Protein AF-0000000086143883 (afdb_homodimer)

InterPro domains:
  IPR000086 NUDIX hydrolase domain [PS51462] (133-281)
  IPR015797 NUDIX hydrolase-like domain superfamily [SSF55811] (120-296)

Foldseek 3Di:
DVVLVLQALVVLLCLFFVPDPDDPQQQWAFEEEPPDPFGQFTAHPVLVVQFPADPQWDFDPPPSTYIYGHQPVVQPFRQVSQQVRQCVRVVVCLVVVSWVLCVSHFAAWAFQFPDDHPDTRTHTPSCCLNRGGEWEKAAEWEWAQDPVGIWIKKFFFDQPDQFQHRFIFHNWMDTAHPPHDNLNVVLVRQCQAFVDHSVQSVPFKDFDDKFWHWDWDDDRHPIDTGRIYTYMYTYIYGYDYPVDGTDGRHRGTDDIDGGDPVRLSVCSSVVRHDSLRSLSVVVVCVVVVNDDVVSHVCVPVSVDSRHDDDSHHGD/DVVLVLQFLVVLLCLFFVPDDDDPQQQWAFEEEPPDPFGQFTAHPVLVVQFPADPQWDFDPPPSTYIYGHQPVVQPFRQVSQQVRQCVRVVVCLVVVSWVLCVSHFAAWAFQFPDDHPDTRTHTPSCCLNRGGEWEKAAEWEWEQDPVGIWIKKFFFDQPDQFQHRFIFHNWMDTAHPPHDNLNVVLVRQCQAFVDHSVQSVPFKDFDDKFWHWDWDDDRHPIDTGRIYTYMYTYIYGYDYPPDGTDGRHRGTDDIDGGHPVRLSVCSSVVRHDSLRSLSVVVVCVVVPNDDVVSHVCVPVSVDSRHDDDSHHGD

Secondary structure (DSSP, 8-state):
-HHHHTT-SHHHHHHH--S-SSGGGGGSEEEE-TT--S-SEEE-HHHHHHS---TTEEEE-SSSPEEEE--TTTTSSHHHHHHHHHHHHHHHHHHTT--GGGTT----EEE-TT--BSB--EEEGGGHHHHTPPEEEEEEEEEEEETTEEEEEEEEE-TT-SSSTT-EE-SEEEE--TT--HHHHHHHHHHHHH---HHHHHHH-EEEEEEEEEEE--TT-SS-SS-EEEEEEEEEEEEPPTT------SSSEEEEEEEEHHHHHHHHHTT-B-HHHHHHHHHHHHHTTSS-TTT-TTHHHHHHHTBPPPSS---/-HHHHTT-SHHHHHTT--S-SSGGGGGSEEEE-TT-SS-SEEE-HHHHHHS---TTEEEE-SSSPEEEE--TTTTSSHHHHHHHHHHHHHHHHHHTT--GGGTT----EEE-TT--BSB--EEEGGGHHHHTPPEEEEEEEEEEEETTEEEEEEEEE-TT-SSSTT-EE-SEEEE--TT--HHHHHHHHHHHHH---HHHHHHH-EEEEEEEEEEE--TT-SS-SS-EEEEEEEEEEEEPPTT------SSSEEEEEEEEHHHHHHHHHTT-B-HHHHHHHHHHHHHTTSS-TTT-TTHHHHHHHTBPPPSS---

Radius of gyration: 25.64 Å; Cα contacts (8 Å, |Δi|>4): 1380; chains: 2; bounding box: 62×71×49 Å

Solvent-accessible surface area (backbone atoms only — not comparable to full-atom values): 32487 Å² total; per-residue (Å²): 115,69,69,69,58,73,64,42,64,56,64,40,43,40,66,32,41,57,49,72,95,58,81,57,62,73,71,24,26,34,30,25,52,68,97,42,95,59,40,53,20,34,21,41,59,68,50,62,72,66,51,59,74,55,90,48,47,49,78,40,86,58,89,81,28,32,38,33,45,44,46,83,43,74,72,75,39,42,17,60,29,45,34,50,46,51,47,62,29,50,52,56,34,36,76,65,57,71,48,61,60,35,72,64,47,88,55,64,52,25,44,48,52,46,68,84,50,85,57,76,39,50,43,42,50,53,49,29,44,63,46,11,30,51,44,44,31,27,35,32,42,37,29,33,82,49,98,88,44,60,27,36,39,34,22,25,30,16,71,81,46,78,64,48,46,57,21,30,38,44,41,29,62,49,68,37,43,53,96,47,51,55,65,58,40,49,39,52,29,28,33,45,40,20,58,40,56,53,69,59,43,72,73,54,47,36,46,41,47,59,40,19,31,32,23,49,37,46,90,62,36,83,42,70,67,61,28,32,40,33,36,38,29,39,33,28,39,28,77,42,59,92,87,61,72,71,36,61,60,45,81,60,31,70,45,71,40,82,34,41,59,68,55,50,52,50,40,45,74,70,62,43,35,34,36,64,34,35,38,52,50,52,52,51,34,20,55,71,42,71,50,35,74,89,77,23,74,54,40,57,60,45,50,18,52,42,13,36,71,68,92,42,56,70,85,116,72,70,70,58,73,64,41,63,54,63,40,42,40,65,32,40,55,48,70,90,66,80,59,63,72,72,23,27,33,28,25,52,69,97,43,94,59,41,54,20,37,21,41,59,68,50,63,72,67,51,60,75,54,91,45,47,48,76,40,86,56,87,78,29,31,37,32,45,45,48,81,43,73,72,77,39,40,18,60,30,46,33,50,46,51,49,64,30,49,51,56,34,36,76,66,56,70,49,61,58,34,71,66,46,88,56,65,52,25,44,49,51,47,67,85,51,87,55,77,39,49,42,43,50,55,48,29,42,62,46,10,29,49,45,45,31,25,36,30,42,37,29,34,82,49,97,88,44,59,26,37,39,34,22,24,30,16,72,81,46,79,64,48,45,56,20,31,37,43,39,29,61,47,69,34,40,54,96,48,50,53,66,57,42,50,39,54,30,28,35,46,40,20,59,40,59,55,69,58,43,72,72,53,47,36,46,40,49,58,41,19,32,32,23,50,37,48,91,61,37,85,42,70,67,61,30,33,39,33,36,38,29,39,34,29,40,29,77,42,59,91,86,60,73,73,38,61,59,44,80,62,31,69,43,71,41,82,34,42,60,68,56,48,52,51,38,44,74,70,61,43,35,34,36,63,34,37,38,52,50,52,53,49,34,20,54,69,42,70,50,35,74,89,76,24,73,52,40,56,60,45,46,19,51,43,13,36,71,66,93,42,56,69,84

Sequence (630 aa):
MAAAQDRSFLPVIHATDDFPYGPAADQYYGLYLPNDDRPHGYLLPEVVQKMPWTSKFQIQHDQPRRVAVLDSSDGANTAEAVNAAFEEVITPAIDQQLFHVFNGQHSEPFAIAGARYDGQVKIERFATPLFGITTRGAHMIAYTDTNIGMRLWISRRAKHLYICPNMLDSTVAGGVKSGVSPFQTIIEESDEEASLPADLIQRSAKCRGVVSHMSTTGNLFPGEKGLVCPDYVYVYDIELPADVVPKPHDDEVSAFYLMDIAEVREALLKGEFKPDAGAVVVEFLIRHGVITPENEPNFVEINMRLHRRLPFRTGMAAAQDRSFLPVIHATDDFPYGPAADQYYGLYLPNDDRPHGYLLPEVVQKMPWTSKFQIQHDQPRRVAVLDSSDGANTAEAVNAAFEEVITPAIDQQLFHVFNGQHSEPFAIAGARYDGQVKIERFATPLFGITTRGAHMIAYTDTNIGMRLWISRRAKHLYICPNMLDSTVAGGVKSGVSPFQTIIEESDEEASLPADLIQRSAKCRGVVSHMSTTGNLFPGEKGLVCPDYVYVYDIELPADVVPKPHDDEVSAFYLMDIAEVREALLKGEFKPDAGAVVVEFLIRHGVITPENEPNFVEINMRLHRRLPFRTG

Nearest PDB structures (foldseek):
  3dup-assembly1_B  TM=8.854E-01  e=8.181E-23  Rhodospirillum rubrum ATCC 11170
  2o5f-assembly2_B  TM=7.844E-01  e=6.969E-07  Deinococcus radiodurans R1 = ATCC 13939 = DSM 20539
  1q54-assembly1_A  TM=6.530E-01  e=1.828E-07  Escherichia coli
  1nfz-assembly1_B  TM=5.864E-01  e=1.433E-07  Escherichia coli
  5t3p-assembly1_A  TM=7.177E-01  e=9.050E-05  Homo sapiens

Organism: NCBI:txid717836

pLDDT: mean 94.5, std 8.21, range [26.52, 98.88]

Structure (mmCIF, N/CA/C/O backbone):
data_AF-0000000086143883-model_v1
#
loop_
_entity.id
_entity.type
_entity.pdbx_description
1 polymer 'Nudix hydrolase domain-containing protein'
#
loop_
_atom_site.group_PDB
_atom_site.id
_atom_site.type_symbol
_atom_site.label_atom_id
_atom_site.label_alt_id
_atom_site.label_comp_id
_atom_site.label_asym_id
_atom_site.label_entity_id
_atom_site.label_seq_id
_atom_site.pdbx_PDB_ins_code
_atom_site.Cartn_x
_atom_site.Cartn_y
_atom_site.Cartn_z
_atom_site.occupancy
_atom_site.B_iso_or_equiv
_atom_site.auth_seq_id
_atom_site.auth_comp_id
_atom_site.auth_asym_id
_atom_site.auth_atom_id
_atom_site.pdbx_PDB_model_num
ATOM 1 N N . MET A 1 1 ? 2.176 -18.531 20.906 1 26.52 1 MET A N 1
ATOM 2 C CA . MET A 1 1 ? 1.456 -17.641 19.984 1 26.52 1 MET A CA 1
ATOM 3 C C . MET A 1 1 ? 1.396 -16.219 20.531 1 26.52 1 MET A C 1
ATOM 5 O O . MET A 1 1 ? 1.312 -15.266 19.766 1 26.52 1 MET A O 1
ATOM 9 N N . ALA A 1 2 ? 1.324 -16.219 21.828 1 37.19 2 ALA A N 1
ATOM 10 C CA . ALA A 1 2 ? 1.246 -14.969 22.562 1 37.19 2 ALA A CA 1
ATOM 11 C C . ALA A 1 2 ? 2.562 -14.203 22.5 1 37.19 2 ALA A C 1
ATOM 13 O O . ALA A 1 2 ? 2.568 -12.969 22.438 1 37.19 2 ALA A O 1
ATOM 14 N N . ALA A 1 3 ? 3.65 -14.906 22.484 1 42.41 3 ALA A N 1
ATOM 15 C CA . ALA A 1 3 ? 4.992 -14.336 22.594 1 42.41 3 ALA A CA 1
ATOM 16 C C . ALA A 1 3 ? 5.398 -13.633 21.312 1 42.41 3 ALA A C 1
ATOM 18 O O . ALA A 1 3 ? 6.016 -12.57 21.344 1 42.41 3 ALA A O 1
ATOM 19 N N . ALA A 1 4 ? 5.176 -14.312 20.078 1 48.09 4 ALA A N 1
ATOM 20 C CA . ALA A 1 4 ? 5.512 -13.781 18.766 1 48.09 4 ALA A CA 1
ATOM 21 C C . ALA A 1 4 ? 4.676 -12.555 18.438 1 48.09 4 ALA A C 1
ATOM 23 O O . ALA A 1 4 ? 5.16 -11.617 17.797 1 48.09 4 ALA A O 1
ATOM 24 N N . GLN A 1 5 ? 3.449 -12.578 18.875 1 53.84 5 GLN A N 1
ATOM 25 C CA . GLN A 1 5 ? 2.492 -11.492 18.703 1 53.84 5 GLN A CA 1
ATOM 26 C C . GLN A 1 5 ? 2.938 -10.234 19.453 1 53.84 5 GLN A C 1
ATOM 28 O O . GLN A 1 5 ? 2.643 -9.117 19.031 1 53.84 5 GLN A O 1
ATOM 33 N N . ASP A 1 6 ? 3.727 -10.391 20.531 1 61.25 6 ASP A N 1
ATOM 34 C CA . ASP A 1 6 ? 4.133 -9.273 21.375 1 61.25 6 ASP A CA 1
ATOM 35 C C . ASP A 1 6 ? 5.188 -8.414 20.688 1 61.25 6 ASP A C 1
ATOM 37 O O . ASP A 1 6 ? 5.469 -7.293 21.125 1 61.25 6 ASP A O 1
ATOM 41 N N . ARG A 1 7 ? 5.508 -8.867 19.422 1 83.25 7 ARG A N 1
ATOM 42 C CA . ARG A 1 7 ? 6.605 -8.133 18.797 1 83.25 7 ARG A CA 1
ATOM 43 C C . ARG A 1 7 ? 6.195 -7.598 17.438 1 83.25 7 ARG A C 1
ATOM 45 O O . ARG A 1 7 ? 7.031 -7.082 16.688 1 83.25 7 ARG A O 1
ATOM 52 N N . SER A 1 8 ? 4.859 -7.551 17.234 1 95.44 8 SER A N 1
ATOM 53 C CA . SER A 1 8 ? 4.422 -7.09 15.914 1 95.44 8 SER A CA 1
ATOM 54 C C . SER A 1 8 ? 4.25 -5.574 15.891 1 95.44 8 SER A C 1
ATOM 56 O O . SER A 1 8 ? 3.889 -4.969 16.906 1 95.44 8 SER A O 1
ATOM 58 N N . PHE A 1 9 ? 4.496 -5.039 14.727 1 98 9 PHE A N 1
ATOM 59 C CA . PHE A 1 9 ? 4.355 -3.6 14.555 1 98 9 PHE A CA 1
ATOM 60 C C . PHE A 1 9 ? 2.934 -3.24 14.141 1 98 9 PHE A C 1
ATOM 62 O O . PHE A 1 9 ? 2.643 -2.08 13.844 1 98 9 PHE A O 1
ATOM 69 N N . LEU A 1 10 ? 2.023 -4.211 14.117 1 97 10 LEU A N 1
ATOM 70 C CA . LEU A 1 10 ? 0.641 -3.971 13.711 1 97 10 LEU A CA 1
ATOM 71 C C . LEU A 1 10 ? -0.006 -2.91 14.602 1 97 10 LEU A C 1
ATOM 73 O O . LEU A 1 10 ? -0.759 -2.064 14.109 1 97 10 LEU A O 1
ATOM 77 N N . PRO A 1 11 ? 0.322 -2.867 15.93 1 96.94 11 PRO A N 1
ATOM 78 C CA . PRO A 1 11 ? -0.254 -1.807 16.75 1 96.94 11 PRO A CA 1
ATOM 79 C C . PRO A 1 11 ? 0.229 -0.416 16.359 1 96.94 11 PRO A C 1
ATOM 81 O O . PRO A 1 11 ? -0.508 0.563 16.5 1 96.94 11 PRO A O 1
ATOM 84 N N . VAL A 1 12 ? 1.491 -0.327 15.875 1 97.81 12 VAL A N 1
ATOM 85 C CA . VAL A 1 12 ? 2.016 0.946 15.391 1 97.81 12 VAL A CA 1
ATOM 86 C C . VAL A 1 12 ? 1.176 1.438 14.219 1 97.81 12 VAL A C 1
ATOM 88 O O . VAL A 1 12 ? 0.833 2.621 14.141 1 97.81 12 VAL A O 1
ATOM 91 N N . ILE A 1 13 ? 0.768 0.524 13.32 1 98 13 ILE A N 1
ATOM 92 C CA . ILE A 1 13 ? -0.03 0.857 12.148 1 98 13 ILE A CA 1
ATOM 93 C C . ILE A 1 13 ? -1.456 1.202 12.578 1 98 13 ILE A C 1
ATOM 95 O O . ILE A 1 13 ? -2.053 2.148 12.055 1 98 13 ILE A O 1
ATOM 99 N N . HIS A 1 14 ? -1.96 0.528 13.547 1 96.25 14 HIS A N 1
ATOM 100 C CA . HIS A 1 14 ? -3.311 0.783 14.031 1 96.25 14 HIS A CA 1
ATOM 101 C C . HIS A 1 14 ? -3.438 2.195 14.594 1 96.25 14 HIS A C 1
ATOM 103 O O . HIS A 1 14 ? -4.484 2.83 14.461 1 96.25 14 HIS A O 1
ATOM 109 N N . ALA A 1 15 ? -2.375 2.672 15.156 1 95.38 15 ALA A N 1
ATOM 110 C CA . ALA A 1 15 ? -2.4 4 15.766 1 95.38 15 ALA A CA 1
ATOM 111 C C . ALA A 1 15 ? -2.635 5.082 14.711 1 95.38 15 ALA A C 1
ATOM 113 O O . ALA A 1 15 ? -3.164 6.152 15.016 1 95.38 15 ALA A O 1
ATOM 114 N N . THR A 1 16 ? -2.307 4.812 13.445 1 95.38 16 THR A N 1
ATOM 115 C CA . THR A 1 16 ? -2.443 5.812 12.391 1 95.38 16 THR A CA 1
ATOM 116 C C . THR A 1 16 ? -3.557 5.43 11.422 1 95.38 16 THR A C 1
ATOM 118 O O . THR A 1 16 ? -4.066 6.277 10.688 1 95.38 16 THR A O 1
ATOM 121 N N . ASP A 1 17 ? -3.928 4.207 11.383 1 96.94 17 ASP A N 1
ATOM 122 C CA . ASP A 1 17 ? -4.977 3.703 10.508 1 96.94 17 ASP A CA 1
ATOM 123 C C . ASP A 1 17 ? -6.082 3.02 11.312 1 96.94 17 ASP A C 1
ATOM 125 O O . ASP A 1 17 ? -6.301 1.814 11.172 1 96.94 17 ASP A O 1
ATOM 129 N N . ASP A 1 18 ? -6.832 3.863 11.984 1 95.19 18 ASP A N 1
ATOM 130 C CA . ASP A 1 18 ? -7.785 3.27 12.914 1 95.19 18 ASP A CA 1
ATOM 131 C C . ASP A 1 18 ? -9.219 3.508 12.453 1 95.19 18 ASP A C 1
ATOM 133 O O . ASP A 1 18 ? -10.172 3.037 13.094 1 95.19 18 ASP A O 1
ATOM 137 N N . PHE A 1 19 ? -9.453 4.289 11.391 1 95.69 19 PHE A N 1
ATOM 138 C CA . PHE A 1 19 ? -10.812 4.398 10.867 1 95.69 19 PHE A CA 1
ATOM 139 C C . PHE A 1 19 ? -11.305 3.059 10.336 1 95.69 19 PHE A C 1
ATOM 141 O O . PHE A 1 19 ? -10.602 2.398 9.562 1 95.69 19 PHE A O 1
ATOM 148 N N . PRO A 1 20 ? -12.398 2.627 10.664 1 91.25 20 PRO A N 1
ATOM 149 C CA . PRO A 1 20 ? -12.859 1.287 10.305 1 91.25 20 PRO A CA 1
ATOM 150 C C . PRO A 1 20 ? -12.977 1.093 8.789 1 91.25 20 PRO A C 1
ATOM 152 O O . PRO A 1 20 ? -13.336 2.027 8.07 1 91.25 20 PRO A O 1
ATOM 155 N N . TYR A 1 21 ? -12.578 -0.196 8.195 1 85.44 21 TYR A N 1
ATOM 156 C CA . TYR A 1 21 ? -12.734 -0.574 6.797 1 85.44 21 TYR A CA 1
ATOM 157 C C . TYR A 1 21 ? -14.156 -1.021 6.504 1 85.44 21 TYR A C 1
ATOM 159 O O . TYR A 1 21 ? -14.594 -1.029 5.348 1 85.44 21 TYR A O 1
ATOM 167 N N . GLY A 1 22 ? -15.297 -0.7 6.891 1 72.31 22 GLY A N 1
ATOM 168 C CA . GLY A 1 22 ? -16.688 -1.102 6.754 1 72.31 22 GLY A CA 1
ATOM 169 C C . GLY A 1 22 ? -17.641 0.074 6.691 1 72.31 22 GLY A C 1
ATOM 170 O O . GLY A 1 22 ? -17.25 1.177 6.297 1 72.31 22 GLY A O 1
ATOM 171 N N . PRO A 1 23 ? -18.812 -0.283 6.984 1 69.69 23 PRO A N 1
ATOM 172 C CA . PRO A 1 23 ? -19.875 0.708 6.816 1 69.69 23 PRO A CA 1
ATOM 173 C C . PRO A 1 23 ? -19.844 1.798 7.883 1 69.69 23 PRO A C 1
ATOM 175 O O . PRO A 1 23 ? -20.891 2.324 8.266 1 69.69 23 PRO A O 1
ATOM 178 N N . ALA A 1 24 ? -18.75 2.246 8.281 1 77 24 ALA A N 1
ATOM 179 C CA . ALA A 1 24 ? -18.656 3.309 9.281 1 77 24 ALA A CA 1
ATOM 180 C C . ALA A 1 24 ? -18.922 4.672 8.648 1 77 24 ALA A C 1
ATOM 182 O O . ALA A 1 24 ? -19.312 5.617 9.344 1 77 24 ALA A O 1
ATOM 183 N N . ALA A 1 25 ? -18.797 4.672 7.359 1 83.25 25 ALA A N 1
ATOM 184 C CA . ALA A 1 25 ? -18.953 5.938 6.652 1 83.25 25 ALA A CA 1
ATOM 185 C C . ALA A 1 25 ? -20.391 6.438 6.742 1 83.25 25 ALA A C 1
ATOM 187 O O . ALA A 1 25 ? -20.641 7.641 6.668 1 83.25 25 ALA A O 1
ATOM 188 N N . ASP A 1 26 ? -21.266 5.555 7.043 1 87.31 26 ASP A N 1
ATOM 189 C CA . ASP A 1 26 ? -22.688 5.91 7.086 1 87.31 26 ASP A CA 1
ATOM 190 C C . ASP A 1 26 ? -23 6.777 8.305 1 87.31 26 ASP A C 1
ATOM 192 O O . ASP A 1 26 ? -24.047 7.434 8.352 1 87.31 26 ASP A O 1
ATOM 196 N N . GLN A 1 27 ? -22.125 6.742 9.234 1 91.88 27 GLN A N 1
ATOM 197 C CA . GLN A 1 27 ? -22.328 7.523 10.445 1 91.88 27 GLN A CA 1
ATOM 198 C C . GLN A 1 27 ? -21.922 8.984 10.234 1 91.88 27 GLN A C 1
ATOM 200 O O . GLN A 1 27 ? -22.219 9.836 11.078 1 91.88 27 GLN A O 1
ATOM 205 N N . TYR A 1 28 ? -21.359 9.258 9.117 1 96.62 28 TYR A N 1
ATOM 206 C CA . TYR A 1 28 ? -20.859 10.594 8.836 1 96.62 28 TYR A CA 1
ATOM 207 C C . TYR A 1 28 ? -21.609 11.234 7.672 1 96.62 28 TYR A C 1
ATOM 209 O O . TYR A 1 28 ? -22.375 10.562 6.984 1 96.62 28 TYR A O 1
ATOM 217 N N . TYR A 1 29 ? -21.5 12.539 7.566 1 97.69 29 TYR A N 1
ATOM 218 C CA . TYR A 1 29 ? -21.938 13.242 6.363 1 97.69 29 TYR A CA 1
ATOM 219 C C . TYR A 1 29 ? -20.828 13.234 5.309 1 97.69 29 TYR A C 1
ATOM 221 O O . TYR A 1 29 ? -19.672 13.5 5.609 1 97.69 29 TYR A O 1
ATOM 229 N N . GLY A 1 30 ? -21.141 12.867 4.082 1 97.25 30 GLY A N 1
ATOM 230 C CA . GLY A 1 30 ? -20.203 13.047 2.99 1 97.25 30 GLY A CA 1
ATOM 231 C C . GLY A 1 30 ? -20.141 14.477 2.486 1 97.25 30 GLY A C 1
ATOM 232 O O . GLY A 1 30 ? -21.188 15.125 2.328 1 97.25 30 GLY A O 1
ATOM 233 N N . LEU A 1 31 ? -18.984 15.07 2.33 1 98 31 LEU A N 1
ATOM 234 C CA . LEU A 1 31 ? -18.797 16.391 1.738 1 98 31 LEU A CA 1
ATOM 235 C C . LEU A 1 31 ? -18.703 16.297 0.219 1 98 31 LEU A C 1
ATOM 237 O O . LEU A 1 31 ? -17.844 15.594 -0.319 1 98 31 LEU A O 1
ATOM 241 N N . TYR A 1 32 ? -19.531 17.047 -0.47 1 97.5 32 TYR A N 1
ATOM 242 C CA . TYR A 1 32 ? -19.562 17 -1.928 1 97.5 32 TYR A CA 1
ATOM 243 C C . TYR A 1 32 ? -19.312 18.375 -2.525 1 97.5 32 TYR A C 1
ATOM 245 O O . TYR A 1 32 ? -19.875 19.359 -2.068 1 97.5 32 TYR A O 1
ATOM 253 N N . LEU A 1 33 ? -18.406 18.406 -3.479 1 97.25 33 LEU A N 1
ATOM 254 C CA . LEU A 1 33 ? -18.172 19.609 -4.27 1 97.25 33 LEU A CA 1
ATOM 255 C C . LEU A 1 33 ? -19.062 19.625 -5.512 1 97.25 33 LEU A C 1
ATOM 257 O O . LEU A 1 33 ? -19.625 18.594 -5.887 1 97.25 33 LEU A O 1
ATOM 261 N N . PRO A 1 34 ? -19.141 20.781 -6.121 1 96.94 34 PRO A N 1
ATOM 262 C CA . PRO A 1 34 ? -20.047 20.891 -7.266 1 96.94 34 PRO A CA 1
ATOM 263 C C . PRO A 1 34 ? -19.688 19.922 -8.391 1 96.94 34 PRO A C 1
ATOM 265 O O . PRO A 1 34 ? -18.516 19.766 -8.734 1 96.94 34 PRO A O 1
ATOM 268 N N . ASN A 1 35 ? -20.734 19.203 -8.891 1 92.69 35 ASN A N 1
ATOM 269 C CA . ASN A 1 35 ? -20.641 18.344 -10.055 1 92.69 35 ASN A CA 1
ATOM 270 C C . ASN A 1 35 ? -19.703 17.156 -9.805 1 92.69 35 ASN A C 1
ATOM 272 O O . ASN A 1 35 ? -18.953 16.75 -10.695 1 92.69 35 ASN A O 1
ATOM 276 N N . ASP A 1 36 ? -19.609 16.781 -8.641 1 92.38 36 ASP A N 1
ATOM 277 C CA . ASP A 1 36 ? -18.844 15.586 -8.281 1 92.38 36 ASP A CA 1
ATOM 278 C C . ASP A 1 36 ? -19.688 14.633 -7.438 1 92.38 36 ASP A C 1
ATOM 280 O O . ASP A 1 36 ? -20.188 15.008 -6.375 1 92.38 36 ASP A O 1
ATOM 284 N N . ASP A 1 37 ? -19.812 13.438 -7.934 1 91 37 ASP A N 1
ATOM 285 C CA . ASP A 1 37 ? -20.672 12.469 -7.266 1 91 37 ASP A CA 1
ATOM 286 C C . ASP A 1 37 ? -19.906 11.688 -6.199 1 91 37 ASP A C 1
ATOM 288 O O . ASP A 1 37 ? -20.484 10.914 -5.445 1 91 37 ASP A O 1
ATOM 292 N N . ARG A 1 38 ? -18.609 11.875 -6.078 1 91.25 38 ARG A N 1
ATOM 293 C CA . ARG A 1 38 ? -17.812 11.25 -5.031 1 91.25 38 ARG A CA 1
ATOM 294 C C . ARG A 1 38 ? -17.531 12.234 -3.896 1 91.25 38 ARG A C 1
ATOM 296 O O . ARG A 1 38 ? -17.297 13.414 -4.137 1 91.25 38 ARG A O 1
ATOM 303 N N . PRO A 1 39 ? -17.578 11.734 -2.689 1 94.62 39 PRO A N 1
ATOM 304 C CA . PRO A 1 39 ? -17.297 12.633 -1.566 1 94.62 39 PRO A CA 1
ATOM 305 C C . PRO A 1 39 ? -15.836 13.055 -1.501 1 94.62 39 PRO A C 1
ATOM 307 O O . PRO A 1 39 ? -14.961 12.344 -1.995 1 94.62 39 PRO A O 1
ATOM 310 N N . HIS A 1 40 ? -15.602 14.203 -0.82 1 96.25 40 HIS A N 1
ATOM 311 C CA . HIS A 1 40 ? -14.258 14.734 -0.635 1 96.25 40 HIS A CA 1
ATOM 312 C C . HIS A 1 40 ? -13.867 14.766 0.84 1 96.25 40 HIS A C 1
ATOM 314 O O . HIS A 1 40 ? -12.766 15.18 1.19 1 96.25 40 HIS A O 1
ATOM 320 N N . GLY A 1 41 ? -14.781 14.289 1.703 1 96.62 41 GLY A N 1
ATOM 321 C CA . GLY A 1 41 ? -14.531 14.234 3.135 1 96.62 41 GLY A CA 1
ATOM 322 C C . GLY A 1 41 ? -15.711 13.688 3.922 1 96.62 41 GLY A C 1
ATOM 323 O O . GLY A 1 41 ? -16.797 13.5 3.375 1 96.62 41 GLY A O 1
ATOM 324 N N . TYR A 1 42 ? -15.508 13.398 5.184 1 97.25 42 TYR A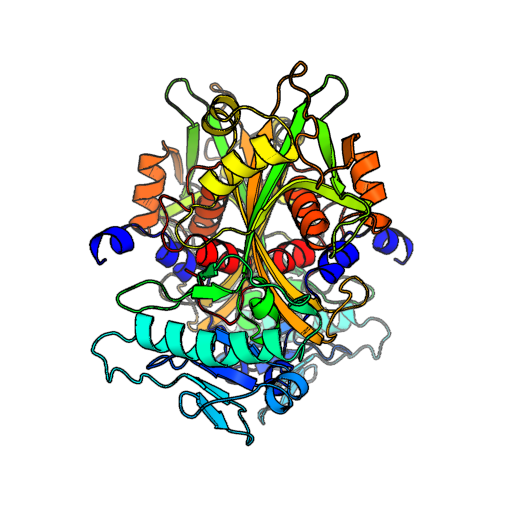 N 1
ATOM 325 C CA . TYR A 1 42 ? -16.531 12.922 6.105 1 97.25 42 TYR A CA 1
ATOM 326 C C . TYR A 1 42 ? -16.656 13.836 7.316 1 97.25 42 TYR A C 1
ATOM 328 O O . TYR A 1 42 ? -15.664 14.086 8.008 1 97.25 42 TYR A O 1
ATOM 336 N N . LEU A 1 43 ? -17.828 14.297 7.566 1 98.06 43 LEU A N 1
ATOM 337 C CA . LEU A 1 43 ? -18.047 15.203 8.695 1 98.06 43 LEU A CA 1
ATOM 338 C C . LEU A 1 43 ? -18.812 14.484 9.812 1 98.06 43 LEU A C 1
ATOM 340 O O . LEU A 1 43 ? -19.781 13.773 9.555 1 98.06 43 LEU A O 1
ATOM 344 N N . LEU A 1 44 ? -18.359 14.719 10.984 1 96.75 44 LEU A N 1
ATOM 345 C CA . LEU A 1 44 ? -19.078 14.281 12.164 1 96.75 44 LEU A CA 1
ATOM 346 C C . LEU A 1 44 ? -20.422 15.016 12.289 1 96.75 44 LEU A C 1
ATOM 348 O O . LEU A 1 44 ? -20.484 16.219 12.062 1 96.75 44 LEU A O 1
ATOM 352 N N . PRO A 1 45 ? -21.469 14.32 12.688 1 96.94 45 PRO A N 1
ATOM 353 C CA . PRO A 1 45 ? -22.766 14.977 12.867 1 96.94 45 PRO A CA 1
ATOM 354 C C . PRO A 1 45 ? -22.703 16.172 13.82 1 96.94 45 PRO A C 1
ATOM 356 O O . PRO A 1 45 ? -23.328 17.188 13.578 1 96.94 45 PRO A O 1
ATOM 359 N N . GLU A 1 46 ? -21.938 16.094 14.828 1 96.94 46 GLU A N 1
ATOM 360 C CA . GLU A 1 46 ? -21.797 17.188 15.781 1 96.94 46 GLU A CA 1
ATOM 361 C C . GLU A 1 46 ? -21.219 18.422 15.109 1 96.94 46 GLU A C 1
ATOM 363 O O . GLU A 1 46 ? -21.578 19.547 15.445 1 96.94 46 GLU A O 1
ATOM 368 N N . VAL A 1 47 ? -20.281 18.203 14.234 1 98 47 VAL A N 1
ATOM 369 C CA . VAL A 1 47 ? -19.672 19.312 13.5 1 98 47 VAL A CA 1
ATOM 370 C C . VAL A 1 47 ? -20.703 19.969 12.594 1 98 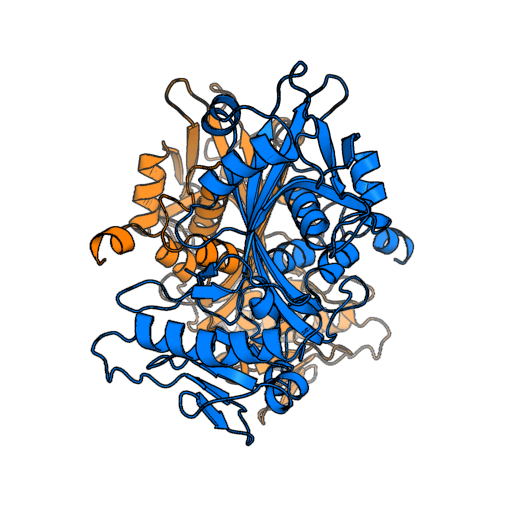47 VAL A C 1
ATOM 372 O O . VAL A 1 47 ? -20.812 21.188 12.531 1 98 47 VAL A O 1
ATOM 375 N N . VAL A 1 48 ? -21.5 19.125 11.906 1 98.38 48 VAL A N 1
ATOM 376 C CA . VAL A 1 48 ? -22.531 19.641 11 1 98.38 48 VAL A CA 1
ATOM 377 C C . VAL A 1 48 ? -23.547 20.453 11.789 1 98.38 48 VAL A C 1
ATOM 379 O O . VAL A 1 48 ? -24 21.5 11.32 1 98.38 48 VAL A O 1
ATOM 382 N N . GLN A 1 49 ? -23.828 20.031 13 1 97.38 49 GLN A N 1
ATOM 383 C CA . GLN A 1 49 ? -24.812 20.719 13.828 1 97.38 49 GLN A CA 1
ATOM 384 C C . GLN A 1 49 ? -24.297 22.078 14.281 1 97.38 49 GLN A C 1
ATOM 386 O O . GLN A 1 49 ? -25.062 23.047 14.367 1 97.38 49 GLN A O 1
ATOM 391 N N . LYS A 1 50 ? -23.062 22.188 14.5 1 97.56 50 LYS A N 1
ATOM 392 C CA . LYS A 1 50 ? -22.469 23.375 15.117 1 97.56 50 LYS A CA 1
ATOM 393 C C . LYS A 1 50 ? -22.031 24.375 14.055 1 97.56 50 LYS A C 1
ATOM 395 O O . LYS A 1 50 ? -21.938 25.578 14.328 1 97.56 50 LYS A O 1
ATOM 400 N N . MET A 1 51 ? -21.703 23.953 12.852 1 98.31 51 MET A N 1
ATOM 401 C CA . MET A 1 51 ? -21.141 24.781 11.797 1 98.31 51 MET A CA 1
ATOM 402 C C . MET A 1 51 ? -22.125 25.844 11.344 1 98.31 51 MET A C 1
ATOM 404 O O . MET A 1 51 ? -23.297 25.562 11.141 1 98.31 51 MET A O 1
ATOM 408 N N . PRO A 1 52 ? -21.688 27.125 11.305 1 98.19 52 PRO A N 1
ATOM 409 C CA . PRO A 1 52 ? -22.562 28.203 10.859 1 98.19 52 PRO A CA 1
ATOM 410 C C . PRO A 1 52 ? -22.766 28.219 9.344 1 98.19 52 PRO A C 1
ATOM 412 O O . PRO A 1 52 ? -22.328 29.156 8.672 1 98.19 52 PRO A O 1
ATOM 415 N N . TRP A 1 53 ? -23.5 27.328 8.891 1 98.5 53 TRP A N 1
ATOM 416 C CA . TRP A 1 53 ? -23.703 27.109 7.457 1 98.5 53 TRP A CA 1
ATOM 417 C C . TRP A 1 53 ? -24.375 28.328 6.824 1 98.5 53 TRP A C 1
ATOM 419 O O . TRP A 1 53 ? -25.156 29.031 7.473 1 98.5 53 TRP A O 1
ATOM 429 N N . THR A 1 54 ? -24.016 28.609 5.621 1 98.38 54 THR A N 1
ATOM 430 C CA . THR A 1 54 ? -24.672 29.641 4.812 1 98.38 54 THR A CA 1
ATOM 431 C C . THR A 1 54 ? -25.5 29 3.701 1 98.38 54 THR A C 1
ATOM 433 O O . THR A 1 54 ? -25.547 27.781 3.566 1 98.38 54 THR A O 1
ATOM 436 N N . SER A 1 55 ? -26.125 29.859 2.902 1 97.88 55 SER A N 1
ATOM 437 C CA . SER A 1 55 ? -26.969 29.391 1.806 1 97.88 55 SER A CA 1
ATOM 438 C C . SER A 1 55 ? -26.125 28.781 0.685 1 97.88 55 SER A C 1
ATOM 440 O O . SER A 1 55 ? -26.656 28.219 -0.271 1 97.88 55 SER A O 1
ATOM 442 N N . LYS A 1 56 ? -24.828 28.828 0.831 1 98.31 56 LYS A N 1
ATOM 443 C CA . LYS A 1 56 ? -23.938 28.281 -0.181 1 98.31 56 LYS A CA 1
ATOM 444 C C . LYS A 1 56 ? -23.734 26.781 0.025 1 98.31 56 LYS A C 1
ATOM 446 O O . LYS A 1 56 ? -23.031 26.125 -0.749 1 98.31 56 LYS A O 1
ATOM 451 N N . PHE A 1 57 ? -24.406 26.25 1.044 1 98.62 57 PHE A N 1
ATOM 452 C CA . PHE A 1 57 ? -24.359 24.828 1.335 1 98.62 57 PHE A CA 1
ATOM 453 C C . PHE A 1 57 ? -25.75 24.234 1.393 1 98.62 57 PHE A C 1
ATOM 455 O O . PHE A 1 57 ? -26.703 24.906 1.795 1 98.62 57 PHE A O 1
ATOM 462 N N . GLN A 1 58 ? -25.859 23.062 0.9 1 98.38 58 GLN A N 1
ATOM 463 C CA . GLN A 1 58 ? -27.062 22.25 1.069 1 98.38 58 GLN A CA 1
ATOM 464 C C . GLN A 1 58 ? -26.797 21.031 1.955 1 98.38 58 GLN A C 1
ATOM 466 O O . GLN A 1 58 ? -25.859 20.266 1.694 1 98.38 58 GLN A O 1
ATOM 471 N N . ILE A 1 59 ? -27.609 20.875 3.01 1 98.38 59 ILE A N 1
ATOM 472 C CA . ILE A 1 59 ? -27.406 19.797 3.963 1 98.38 59 ILE A CA 1
ATOM 473 C C . ILE A 1 59 ? -28.562 18.797 3.867 1 98.38 59 ILE A C 1
ATOM 475 O O . ILE A 1 59 ? -29.719 19.172 3.943 1 98.38 59 ILE A O 1
ATOM 479 N N . GLN A 1 60 ? -28.234 17.594 3.627 1 97.88 60 GLN A N 1
ATOM 480 C CA . GLN A 1 60 ? -29.188 16.484 3.648 1 97.88 60 GLN A CA 1
ATOM 481 C C . GLN A 1 60 ? -28.984 15.602 4.883 1 97.88 60 GLN A C 1
ATOM 483 O O . GLN A 1 60 ? -27.953 14.93 5.004 1 97.88 60 GLN A O 1
ATOM 488 N N . HIS A 1 61 ? -30.016 15.469 5.734 1 96.69 61 HIS A N 1
ATOM 489 C CA . HIS A 1 61 ? -29.875 14.758 7 1 96.69 61 HIS A CA 1
ATOM 490 C C . HIS A 1 61 ? -30.312 13.305 6.871 1 96.69 61 HIS A C 1
ATOM 492 O O . HIS A 1 61 ? -29.984 12.469 7.707 1 96.69 61 HIS A O 1
ATOM 498 N N . ASP A 1 62 ? -31.125 13.031 5.832 1 95.25 62 ASP A N 1
ATOM 499 C CA . ASP A 1 62 ? -31.547 11.656 5.594 1 95.25 62 ASP A CA 1
ATOM 500 C C . ASP A 1 62 ? -30.438 10.859 4.906 1 95.25 62 ASP A C 1
ATOM 502 O O . ASP A 1 62 ? -29.594 11.43 4.211 1 95.25 62 ASP A O 1
ATOM 506 N N . GLN A 1 63 ? -30.5 9.578 5.039 1 92.5 63 GLN A N 1
ATOM 507 C CA . GLN A 1 63 ? -29.469 8.727 4.48 1 92.5 63 GLN A CA 1
ATOM 508 C C . GLN A 1 63 ? -29.594 8.617 2.965 1 92.5 63 GLN A C 1
ATOM 510 O O . GLN A 1 63 ? -30.703 8.492 2.439 1 92.5 63 GLN A O 1
ATOM 515 N N . PRO A 1 64 ? -28.422 8.688 2.295 1 92.69 64 PRO A N 1
ATOM 516 C CA . PRO A 1 64 ? -27.078 9 2.791 1 92.69 64 PRO A CA 1
ATOM 517 C C . PRO A 1 64 ? -26.906 10.469 3.164 1 92.69 64 PRO A C 1
ATOM 519 O O . PRO A 1 64 ? -27.359 11.352 2.432 1 92.69 64 PRO A O 1
ATOM 522 N N . ARG A 1 65 ? -26.391 10.805 4.285 1 96.88 65 ARG A N 1
ATOM 523 C CA . ARG A 1 65 ? -26.188 12.164 4.773 1 96.88 65 ARG A CA 1
ATOM 524 C C . ARG A 1 65 ? -25.141 12.898 3.943 1 96.88 65 ARG A C 1
ATOM 526 O O . ARG A 1 65 ? -24.109 12.328 3.605 1 96.88 65 ARG A O 1
ATOM 533 N N . ARG A 1 66 ? -25.469 14.188 3.6 1 97.88 66 ARG A N 1
ATOM 534 C CA . ARG A 1 66 ? -24.609 14.914 2.68 1 97.88 66 ARG A CA 1
ATOM 535 C C . ARG A 1 66 ? -24.516 16.391 3.062 1 97.88 66 ARG A C 1
ATOM 537 O O . ARG A 1 66 ? -25.484 16.969 3.551 1 97.88 66 ARG A O 1
ATOM 544 N N . VAL A 1 67 ? -23.375 16.953 2.947 1 98.5 67 VAL A N 1
ATOM 545 C CA . VAL A 1 67 ? -23.125 18.391 2.867 1 98.5 67 VAL A CA 1
ATOM 546 C C . VAL A 1 67 ? -22.609 18.75 1.48 1 98.5 67 VAL A C 1
ATOM 548 O O . VAL A 1 67 ? -21.516 18.312 1.088 1 98.5 67 VAL A O 1
ATOM 551 N N . ALA A 1 68 ? -23.328 19.484 0.715 1 98.44 68 ALA A N 1
ATOM 552 C CA . ALA A 1 68 ? -22.938 19.844 -0.65 1 98.44 68 ALA A CA 1
ATOM 553 C C . ALA A 1 68 ? -22.656 21.328 -0.774 1 98.44 68 ALA A C 1
ATOM 555 O O . ALA A 1 68 ? -23.453 22.172 -0.333 1 98.44 68 ALA A O 1
ATOM 556 N N . VAL A 1 69 ? -21.5 21.641 -1.274 1 98.38 69 VAL A N 1
ATOM 557 C CA . VAL A 1 69 ? -21.172 23.031 -1.595 1 98.38 69 VAL A CA 1
ATOM 558 C C . VAL A 1 69 ? -21.859 23.422 -2.908 1 98.38 69 VAL A C 1
ATOM 560 O O . VAL A 1 69 ? -21.781 22.688 -3.893 1 98.38 69 VAL A O 1
ATOM 563 N N . LEU A 1 70 ? -22.469 24.5 -2.928 1 97.5 70 LEU A N 1
ATOM 564 C CA . LEU A 1 70 ? -23.156 24.969 -4.129 1 97.5 70 LEU A CA 1
ATOM 565 C C . LEU A 1 70 ? -22.25 25.891 -4.941 1 97.5 70 LEU A C 1
ATOM 567 O O . LEU A 1 70 ? -21.469 26.656 -4.375 1 97.5 70 LEU A O 1
ATOM 571 N N . ASP A 1 71 ? -22.359 25.797 -6.199 1 97.38 71 ASP A N 1
ATOM 572 C CA . ASP A 1 71 ? -21.609 26.672 -7.094 1 97.38 71 ASP A CA 1
ATOM 573 C C . ASP A 1 71 ? -22.359 27.969 -7.355 1 97.38 71 ASP A C 1
ATOM 575 O O . ASP A 1 71 ? -23.141 28.062 -8.312 1 97.38 71 ASP A O 1
ATOM 579 N N . SER A 1 72 ? -22.016 28.953 -6.656 1 95.62 72 SER A N 1
ATOM 580 C CA . SER A 1 72 ? -22.703 30.234 -6.762 1 95.62 72 SER A CA 1
ATOM 581 C C . SER A 1 72 ? -22.344 30.953 -8.062 1 95.62 72 SER A C 1
ATOM 583 O O . SER A 1 72 ? -23 31.938 -8.438 1 95.62 72 SER A O 1
ATOM 585 N N . SER A 1 73 ? -21.359 30.438 -8.742 1 95.62 73 SER A N 1
ATOM 586 C CA . SER A 1 73 ? -20.953 31.062 -9.992 1 95.62 73 SER A CA 1
ATOM 587 C C . SER A 1 73 ? -21.688 30.453 -11.18 1 95.62 73 SER A C 1
ATOM 589 O O . SER A 1 73 ? -21.531 30.906 -12.312 1 95.62 73 SER A O 1
ATOM 591 N N . ASP A 1 74 ? -22.375 29.438 -10.953 1 93.5 74 ASP A N 1
ATOM 592 C CA . ASP A 1 74 ? -23.109 28.719 -11.992 1 93.5 74 ASP A CA 1
ATOM 593 C C . ASP A 1 74 ? -22.172 28.312 -13.133 1 93.5 74 ASP A C 1
ATOM 595 O O . ASP A 1 74 ? -22.453 28.578 -14.305 1 93.5 74 ASP A O 1
ATOM 599 N N . GLY A 1 75 ? -21.016 27.875 -12.719 1 91.69 75 GLY A N 1
ATOM 600 C CA . GLY A 1 75 ? -20.109 27.312 -13.695 1 91.69 75 GLY A CA 1
ATOM 601 C C . GLY A 1 75 ? -19.047 28.312 -14.172 1 91.69 75 GLY A C 1
ATOM 602 O O . GLY A 1 75 ? -18.062 27.922 -14.789 1 91.69 75 GLY A O 1
ATOM 603 N N . ALA A 1 76 ? -19.172 29.594 -13.922 1 94 76 ALA A N 1
ATOM 604 C CA . ALA A 1 76 ? -18.25 30.609 -14.406 1 94 76 ALA A CA 1
ATOM 605 C C . ALA A 1 76 ? -16.891 30.5 -13.711 1 94 76 ALA A C 1
ATOM 607 O O . ALA A 1 76 ? -15.852 30.672 -14.336 1 94 76 ALA A O 1
ATOM 608 N N . ASN A 1 77 ? -16.891 30.281 -12.523 1 96.06 77 ASN A N 1
ATOM 609 C CA . ASN A 1 77 ? -15.68 30.156 -11.703 1 96.06 77 ASN A CA 1
ATOM 610 C C . ASN A 1 77 ? -15.938 29.297 -10.469 1 96.06 77 ASN A C 1
ATOM 612 O O . ASN A 1 77 ? -15.883 29.797 -9.344 1 96.06 77 ASN A O 1
ATOM 616 N N . THR A 1 78 ? -16.141 28.062 -10.664 1 96.88 78 THR A N 1
ATOM 617 C CA . THR A 1 78 ? -16.562 27.125 -9.625 1 96.88 78 THR A CA 1
ATOM 618 C C . THR A 1 78 ? -15.531 27.078 -8.5 1 96.88 78 THR A C 1
ATOM 620 O O . THR A 1 78 ? -15.898 27.078 -7.32 1 96.88 78 THR A O 1
ATOM 623 N N . ALA A 1 79 ? -14.234 27.078 -8.82 1 96.5 79 ALA A N 1
ATOM 624 C CA . ALA A 1 79 ? -13.188 27 -7.805 1 96.5 79 ALA A CA 1
ATOM 625 C C . ALA A 1 79 ? -13.281 28.172 -6.836 1 96.5 79 ALA A C 1
ATOM 627 O O . ALA A 1 79 ? -13.25 27.984 -5.617 1 96.5 79 ALA A O 1
ATOM 628 N N . GLU A 1 80 ? -13.438 29.328 -7.379 1 96.62 80 GLU A N 1
ATOM 629 C CA . GLU A 1 80 ? -13.523 30.516 -6.547 1 96.62 80 GLU A CA 1
ATOM 630 C C . GLU A 1 80 ? -14.797 30.516 -5.711 1 96.62 80 GLU A C 1
ATOM 632 O O . GLU A 1 80 ? -14.789 30.969 -4.562 1 96.62 80 GLU A O 1
ATOM 637 N N . ALA A 1 81 ? -15.859 30.094 -6.348 1 97.69 81 ALA A N 1
ATOM 638 C CA . ALA A 1 81 ? -17.125 30.016 -5.629 1 97.69 81 ALA A CA 1
ATOM 639 C C . ALA A 1 81 ? -17.031 29.078 -4.43 1 97.69 81 ALA A C 1
ATOM 641 O O . ALA A 1 81 ? -17.516 29.391 -3.344 1 97.69 81 ALA A O 1
ATOM 642 N N . VAL A 1 82 ? -16.391 27.969 -4.609 1 98 82 VAL A N 1
ATOM 643 C CA . VAL A 1 82 ? -16.219 26.969 -3.549 1 98 82 VAL A CA 1
ATOM 644 C C . VAL A 1 82 ? -15.32 27.547 -2.453 1 98 82 VAL A C 1
ATOM 646 O O . VAL A 1 82 ? -15.633 27.438 -1.265 1 98 82 VAL A O 1
ATOM 649 N N . ASN A 1 83 ? -14.203 28.172 -2.84 1 97.75 83 ASN A N 1
ATOM 650 C CA . ASN A 1 83 ? -13.297 28.781 -1.876 1 97.75 83 ASN A CA 1
ATOM 651 C C . ASN A 1 83 ? -14.016 29.828 -1.015 1 97.75 83 ASN A C 1
ATOM 653 O O . ASN A 1 83 ? -13.836 29.859 0.204 1 97.75 83 ASN A O 1
ATOM 657 N N . ALA A 1 84 ? -14.789 30.594 -1.67 1 97.62 84 ALA A N 1
ATOM 658 C CA . ALA A 1 84 ? -15.547 31.625 -0.962 1 97.62 84 ALA A CA 1
ATOM 659 C C . ALA A 1 84 ? -16.547 31.016 0.015 1 97.62 84 ALA A C 1
ATOM 661 O O . ALA A 1 84 ? -16.734 31.516 1.121 1 97.62 84 ALA A O 1
ATOM 662 N N . ALA A 1 85 ? -17.188 30 -0.415 1 98.38 85 ALA A N 1
ATOM 663 C CA . ALA A 1 85 ? -18.156 29.312 0.442 1 98.38 85 ALA A CA 1
ATOM 664 C C . ALA A 1 85 ? -17.5 28.797 1.72 1 98.38 85 ALA A C 1
ATOM 666 O O . ALA A 1 85 ? -18.016 29 2.818 1 98.38 85 ALA A O 1
ATOM 667 N N . PHE A 1 86 ? -16.344 28.156 1.603 1 98.25 86 PHE A N 1
ATOM 668 C CA . PHE A 1 86 ? -15.617 27.672 2.768 1 98.25 86 PHE A CA 1
ATOM 669 C C . PHE A 1 86 ? -15.211 28.812 3.68 1 98.25 86 PHE A C 1
ATOM 671 O O . PHE A 1 86 ? -15.359 28.734 4.902 1 98.25 86 PHE A O 1
ATOM 678 N N . GLU A 1 87 ? -14.734 29.859 3.1 1 97.75 87 GLU A N 1
ATOM 679 C CA . GLU A 1 87 ? -14.312 31.016 3.887 1 97.75 87 GLU A CA 1
ATOM 680 C C . GLU A 1 87 ? -15.469 31.578 4.695 1 97.75 87 GLU A C 1
ATOM 682 O O . GLU A 1 87 ? -15.297 31.984 5.848 1 97.75 87 GLU A O 1
ATOM 687 N N . GLU A 1 88 ? -16.594 31.609 4.125 1 98 88 GLU A N 1
ATOM 688 C CA . GLU A 1 88 ? -17.766 32.219 4.738 1 98 88 GLU A CA 1
ATOM 689 C C . GLU A 1 88 ? -18.219 31.422 5.965 1 98 88 GLU A C 1
ATOM 691 O O . GLU A 1 88 ? -18.859 31.969 6.859 1 98 88 GLU A O 1
ATOM 696 N N . VAL A 1 89 ? -17.922 30.188 6.016 1 98.12 89 VAL A N 1
ATOM 697 C CA . VAL A 1 89 ? -18.344 29.406 7.172 1 98.12 89 VAL A CA 1
ATOM 698 C C . VAL A 1 89 ? -17.188 29.297 8.164 1 98.12 89 VAL A C 1
ATOM 700 O O . VAL A 1 89 ? -17.406 29.266 9.383 1 98.12 89 VAL A O 1
ATOM 703 N N . ILE A 1 90 ? -15.914 29.281 7.695 1 98.06 90 ILE A N 1
ATOM 704 C CA . ILE A 1 90 ? -14.75 29.047 8.547 1 98.06 90 ILE A CA 1
ATOM 705 C C . ILE A 1 90 ? -14.445 30.312 9.352 1 98.06 90 ILE A C 1
ATOM 707 O O . ILE A 1 90 ? -14.164 30.234 10.555 1 98.06 90 ILE A O 1
ATOM 711 N N . THR A 1 91 ? -14.562 31.469 8.75 1 98 91 THR A N 1
ATOM 712 C CA . THR A 1 91 ? -14.211 32.719 9.422 1 98 91 THR A CA 1
ATOM 713 C C . THR A 1 91 ? -15.109 32.969 10.625 1 98 91 THR A C 1
ATOM 715 O O . THR A 1 91 ? -14.625 33.156 11.742 1 98 91 THR A O 1
ATOM 718 N N . PRO A 1 92 ? -16.453 32.906 10.453 1 97.75 92 PRO A N 1
ATOM 719 C CA . PRO A 1 92 ? -17.312 33.062 11.633 1 97.75 92 PRO A CA 1
ATOM 720 C C . PRO A 1 92 ? -17.062 31.984 12.68 1 97.75 92 PRO A C 1
ATOM 722 O O . PRO A 1 92 ? -17.172 32.25 13.883 1 97.75 92 PRO A O 1
ATOM 725 N N . ALA A 1 93 ? -16.812 30.781 12.242 1 97.75 93 ALA A N 1
ATOM 726 C CA . ALA A 1 93 ? -16.516 29.703 13.188 1 97.75 93 ALA A CA 1
ATOM 727 C C . ALA A 1 93 ? -15.289 30.031 14.031 1 97.75 93 ALA A C 1
ATOM 729 O O . ALA A 1 93 ? -15.25 29.719 15.227 1 97.75 93 ALA A O 1
ATOM 730 N N . ILE A 1 94 ? -14.219 30.625 13.43 1 97.44 94 ILE A N 1
ATOM 731 C CA . ILE A 1 94 ? -13.016 31.047 14.133 1 97.44 94 ILE A CA 1
ATOM 732 C C . ILE A 1 94 ? -13.352 32.188 15.078 1 97.44 94 ILE A C 1
ATOM 734 O O . ILE A 1 94 ? -13 32.156 16.266 1 97.44 94 ILE A O 1
ATOM 738 N N . ASP A 1 95 ? -14.07 33.188 14.586 1 96.94 95 ASP A N 1
ATOM 739 C CA . ASP A 1 95 ? -14.406 34.375 15.344 1 96.94 95 ASP A CA 1
ATOM 740 C C . ASP A 1 95 ? -15.234 34.031 16.578 1 96.94 95 ASP A C 1
ATOM 742 O O . ASP A 1 95 ? -15.062 34.656 17.641 1 96.94 95 ASP A O 1
ATOM 746 N N . GLN A 1 96 ? -16.062 33.094 16.406 1 96.62 96 GLN A N 1
ATOM 747 C CA . GLN A 1 96 ? -16.969 32.719 17.484 1 96.62 96 GLN A CA 1
ATOM 748 C C . GLN A 1 96 ? -16.375 31.609 18.344 1 96.62 96 GLN A C 1
ATOM 750 O O . GLN A 1 96 ? -17.016 31.094 19.25 1 96.62 96 GLN A O 1
ATOM 755 N N . GLN A 1 97 ? -15.164 31.156 17.969 1 95.56 97 GLN A N 1
ATOM 756 C CA . GLN A 1 97 ? -14.453 30.109 18.688 1 95.56 97 GLN A CA 1
ATOM 757 C C . GLN A 1 97 ? -15.312 28.859 18.828 1 95.56 97 GLN A C 1
ATOM 759 O O . GLN A 1 97 ? -15.43 28.297 19.922 1 95.56 97 GLN A O 1
ATOM 764 N N . LEU A 1 98 ? -15.93 28.438 17.719 1 96.44 98 LEU A N 1
ATOM 765 C CA . LEU A 1 98 ? -16.875 27.328 17.75 1 96.44 98 LEU A CA 1
ATOM 766 C C . LEU A 1 98 ? -16.141 26 17.875 1 96.44 98 LEU A C 1
ATOM 768 O O . LEU A 1 98 ? -16.719 25.016 18.344 1 96.44 98 LEU A O 1
ATOM 772 N N . PHE A 1 99 ? -14.93 25.953 17.359 1 96.75 99 PHE A N 1
ATOM 773 C CA . PHE A 1 99 ? -14.172 24.703 17.359 1 96.75 99 PHE A CA 1
ATOM 774 C C . PHE A 1 99 ? -12.773 24.906 17.922 1 96.75 99 PHE A C 1
ATOM 776 O O . PHE A 1 99 ? -12.102 25.891 17.578 1 96.75 99 PHE A O 1
ATOM 783 N N . HIS A 1 100 ? -12.305 23.984 18.703 1 94.56 100 HIS A N 1
ATOM 784 C CA . HIS A 1 100 ? -11.008 24.047 19.375 1 94.56 100 HIS A CA 1
ATOM 785 C C . HIS A 1 100 ? -9.867 24 18.359 1 94.56 100 HIS A C 1
ATOM 787 O O . HIS A 1 100 ? -8.836 24.641 18.562 1 94.56 100 HIS A O 1
ATOM 793 N N . VAL A 1 101 ? -10.062 23.312 17.219 1 92.5 101 VAL A N 1
ATOM 794 C CA . VAL A 1 101 ? -9.008 23.047 16.25 1 92.5 101 VAL A CA 1
ATOM 795 C C . VAL A 1 101 ? -8.5 24.359 15.641 1 92.5 101 VAL A C 1
ATOM 797 O O . VAL A 1 101 ? -7.359 24.438 15.188 1 92.5 101 VAL A O 1
ATOM 800 N N . PHE A 1 102 ? -9.266 25.391 15.602 1 92.19 102 PHE A N 1
ATOM 801 C CA . PHE A 1 102 ? -8.875 26.672 15.016 1 92.19 102 PHE A CA 1
ATOM 802 C C . PHE A 1 102 ? -7.934 27.422 15.953 1 92.19 102 PHE A C 1
ATOM 804 O O . PHE A 1 102 ? -7.176 28.281 15.508 1 92.19 102 PHE A O 1
ATOM 811 N N . ASN A 1 103 ? -7.984 27.062 17.203 1 86.69 103 ASN A N 1
ATOM 812 C CA . ASN A 1 103 ? -7.219 27.781 18.219 1 86.69 103 ASN A CA 1
ATOM 813 C C . ASN A 1 103 ? -7.336 29.297 18.031 1 86.69 103 ASN A C 1
ATOM 815 O O . ASN A 1 103 ? -6.352 30.031 18.188 1 86.69 103 ASN A O 1
ATOM 819 N N . GLY A 1 104 ? -8.414 29.719 17.484 1 85.94 104 GLY A N 1
ATOM 820 C CA . GLY A 1 104 ? -8.734 31.125 17.297 1 85.94 104 GLY A CA 1
ATOM 821 C C . GLY A 1 104 ? -7.934 31.781 16.203 1 85.94 104 GLY A C 1
ATOM 822 O O . GLY A 1 104 ? -7.832 33 16.141 1 85.94 104 GLY A O 1
ATOM 823 N N . GLN A 1 105 ? -7.312 31.031 15.375 1 91.94 105 GLN A N 1
ATOM 824 C CA . GLN A 1 105 ? -6.41 31.609 14.383 1 91.94 105 GLN A CA 1
ATOM 825 C C . GLN A 1 105 ? -6.668 31.016 13 1 91.94 105 GLN A C 1
ATOM 827 O O . GLN A 1 105 ? -7.098 29.875 12.875 1 91.94 105 GLN A O 1
ATOM 832 N N . HIS A 1 106 ? -6.488 31.891 12.047 1 93.75 106 HIS A N 1
ATOM 833 C CA . HIS A 1 106 ? -6.426 31.406 10.672 1 93.75 106 HIS A CA 1
ATOM 834 C C . HIS A 1 106 ? -5.16 30.594 10.422 1 93.75 106 HIS A C 1
ATOM 836 O O . HIS A 1 106 ? -4.238 30.609 11.234 1 93.75 106 HIS A O 1
ATOM 842 N N . SER A 1 107 ? -5.203 29.812 9.391 1 92.38 107 SER A N 1
ATOM 843 C CA . SER A 1 107 ? -4.066 28.984 9.016 1 92.38 107 SER A CA 1
ATOM 844 C C . SER A 1 107 ? -3.83 29 7.508 1 92.38 107 SER A C 1
ATOM 846 O O . SER A 1 107 ? -4.613 29.594 6.762 1 92.38 107 SER A O 1
ATOM 848 N N . GLU A 1 108 ? -2.646 28.5 7.098 1 91.25 108 GLU A N 1
ATOM 849 C CA . GLU A 1 108 ? -2.33 28.469 5.672 1 91.25 108 GLU A CA 1
ATOM 850 C C . GLU A 1 108 ? -3.303 27.578 4.914 1 91.25 108 GLU A C 1
ATOM 852 O O . GLU A 1 108 ? -3.82 26.594 5.469 1 91.25 108 GLU A O 1
ATOM 857 N N . PRO A 1 109 ? -3.539 27.844 3.645 1 93.5 109 PRO A N 1
ATOM 858 C CA . PRO A 1 109 ? -4.473 27.031 2.855 1 93.5 109 PRO A CA 1
ATOM 859 C C . PRO A 1 109 ? -3.865 25.719 2.391 1 93.5 109 PRO A C 1
ATOM 861 O O . PRO A 1 109 ? -2.676 25.656 2.068 1 93.5 109 PRO A O 1
ATOM 864 N N . PHE A 1 110 ? -4.629 24.672 2.414 1 93.25 110 PHE A N 1
ATOM 865 C CA . PHE A 1 110 ? -4.328 23.375 1.822 1 93.25 110 PHE A CA 1
ATOM 866 C C . PHE A 1 110 ? -5.223 23.109 0.619 1 93.25 110 PHE A C 1
ATOM 868 O O . PHE A 1 110 ? -6.418 23.422 0.644 1 93.25 110 PHE A O 1
ATOM 875 N N . ALA A 1 111 ? -4.613 22.531 -0.356 1 92.31 111 ALA A N 1
ATOM 876 C CA . ALA A 1 111 ? -5.406 22.172 -1.527 1 92.31 111 ALA A CA 1
ATOM 877 C C . ALA A 1 111 ? -6.309 20.969 -1.226 1 92.31 111 ALA A C 1
ATOM 879 O O . ALA A 1 111 ? -5.918 20.062 -0.496 1 92.31 111 ALA A O 1
ATOM 880 N N . ILE A 1 112 ? -7.559 20.953 -1.63 1 93.31 112 ILE A N 1
ATOM 881 C CA . ILE A 1 112 ? -8.383 19.75 -1.643 1 93.31 112 ILE A CA 1
ATOM 882 C C . ILE A 1 112 ? -8 18.875 -2.83 1 93.31 112 ILE A C 1
ATOM 884 O O . ILE A 1 112 ? -8.406 19.141 -3.965 1 93.31 112 ILE A O 1
ATOM 888 N N . ALA A 1 113 ? -7.402 17.75 -2.377 1 82.31 113 ALA A N 1
ATOM 889 C CA . ALA A 1 113 ? -6.863 16.828 -3.383 1 82.31 113 ALA A CA 1
ATOM 890 C C . ALA A 1 113 ? -7.984 16.203 -4.203 1 82.31 113 ALA A C 1
ATOM 892 O O . ALA A 1 113 ? -9.047 15.883 -3.668 1 82.31 113 ALA A O 1
ATOM 893 N N . GLY A 1 114 ? -8.094 16.344 -5.477 1 83.75 114 GLY A N 1
ATOM 894 C CA . GLY A 1 114 ? -9.055 15.68 -6.344 1 83.75 114 GLY A CA 1
ATOM 895 C C . GLY A 1 114 ? -10.078 16.625 -6.945 1 83.75 114 GLY A C 1
ATOM 896 O O . GLY A 1 114 ? -10.867 16.219 -7.797 1 83.75 114 GLY A O 1
ATOM 897 N N . ALA A 1 115 ? -10.109 17.812 -6.246 1 89.44 115 ALA A N 1
ATOM 898 C CA . ALA A 1 115 ? -11.008 18.781 -6.871 1 89.44 115 ALA A CA 1
ATOM 899 C C . ALA A 1 115 ? -10.586 19.062 -8.312 1 89.44 115 ALA A C 1
ATOM 901 O O . ALA A 1 115 ? -9.406 19.281 -8.586 1 89.44 115 ALA A O 1
ATOM 902 N N . ARG A 1 116 ? -11.516 18.938 -9.18 1 86.75 116 ARG A N 1
ATOM 903 C CA . ARG A 1 116 ? -11.211 19.062 -10.602 1 86.75 116 ARG A CA 1
ATOM 904 C C . ARG A 1 116 ? -11.961 20.25 -11.211 1 86.75 116 ARG A C 1
ATOM 906 O O . ARG A 1 116 ? -12.992 20.062 -11.859 1 86.75 116 ARG A O 1
ATOM 913 N N . TYR A 1 117 ? -11.562 21.422 -10.922 1 90.94 117 TYR A N 1
ATOM 914 C CA . TYR A 1 117 ? -12.102 22.656 -11.5 1 90.94 117 TYR A CA 1
ATOM 915 C C . TYR A 1 117 ? -11 23.5 -12.109 1 90.94 117 TYR A C 1
ATOM 917 O O . TYR A 1 117 ? -9.812 23.188 -11.969 1 90.94 117 TYR A O 1
ATOM 925 N N . ASP A 1 118 ? -11.477 24.438 -12.938 1 89.75 118 ASP A N 1
ATOM 926 C CA . ASP A 1 118 ? -10.508 25.406 -13.445 1 89.75 118 ASP A CA 1
ATOM 927 C C . ASP A 1 118 ? -10.008 26.328 -12.336 1 89.75 118 ASP A C 1
ATOM 929 O O . ASP A 1 118 ? -10.641 27.328 -12.016 1 89.75 118 ASP A O 1
ATOM 933 N N . GLY A 1 119 ? -8.953 25.938 -11.656 1 88.25 119 GLY A N 1
ATOM 934 C CA . GLY A 1 119 ? -8.398 26.625 -10.516 1 88.25 119 GLY A CA 1
ATOM 935 C C . GLY A 1 119 ? -8.219 25.734 -9.297 1 88.25 119 GLY A C 1
ATOM 936 O O . GLY A 1 119 ? -8.695 24.594 -9.281 1 88.25 119 GLY A O 1
ATOM 937 N N . GLN A 1 120 ? -7.59 26.297 -8.312 1 89.44 120 GLN A N 1
ATOM 938 C CA . GLN A 1 120 ? -7.309 25.531 -7.102 1 89.44 120 GLN A CA 1
ATOM 939 C C . GLN A 1 120 ? -8.438 25.688 -6.082 1 89.44 120 GLN A C 1
ATOM 941 O O . GLN A 1 120 ? -8.961 26.781 -5.891 1 89.44 120 GLN A O 1
ATOM 946 N N . VAL A 1 121 ? -8.914 24.656 -5.613 1 94.75 121 VAL A N 1
ATOM 947 C CA . VAL A 1 121 ? -9.812 24.641 -4.465 1 94.75 121 VAL A CA 1
ATOM 948 C C . VAL A 1 121 ? -9.016 24.391 -3.186 1 94.75 121 VAL A C 1
ATOM 950 O O . VAL A 1 121 ? -8.258 23.422 -3.098 1 94.75 121 VAL A O 1
ATOM 953 N N . LYS A 1 122 ? -9.125 25.297 -2.266 1 94.94 122 LYS A N 1
ATOM 954 C CA . LYS A 1 122 ? -8.32 25.25 -1.052 1 94.94 122 LYS A CA 1
ATOM 955 C C . LYS A 1 122 ? -9.18 25.438 0.192 1 94.94 122 LYS A C 1
ATOM 957 O O . LYS A 1 122 ? -10.312 25.906 0.101 1 94.94 122 LYS A O 1
ATOM 962 N N . ILE A 1 123 ? -8.734 25.047 1.256 1 95.44 123 ILE A N 1
ATOM 963 C CA . ILE A 1 123 ? -9.359 25.203 2.566 1 95.44 123 ILE A CA 1
ATOM 964 C C . ILE A 1 123 ? -8.281 25.438 3.625 1 95.44 123 ILE A C 1
ATOM 966 O O . ILE A 1 123 ? -7.137 25 3.463 1 95.44 123 ILE A O 1
ATOM 970 N N . GLU A 1 124 ? -8.617 26.141 4.66 1 94.88 124 GLU A N 1
ATOM 971 C CA . GLU A 1 124 ? -7.676 26.375 5.75 1 94.88 124 GLU A CA 1
ATOM 972 C C . GLU A 1 124 ? -7.223 25.062 6.375 1 94.88 124 GLU A C 1
ATOM 974 O O . GLU A 1 124 ? -8.039 24.188 6.645 1 94.88 124 GLU A O 1
ATOM 979 N N . ARG A 1 125 ? -5.949 24.922 6.66 1 93.06 125 ARG A N 1
ATOM 980 C CA . ARG A 1 125 ? -5.332 23.719 7.219 1 93.06 125 ARG A CA 1
ATOM 981 C C . ARG A 1 125 ? -6.055 23.281 8.484 1 93.06 125 ARG A C 1
ATOM 983 O O . ARG A 1 125 ? -6.41 22.109 8.625 1 93.06 125 ARG A O 1
ATOM 990 N N . PHE A 1 126 ? -6.336 24.219 9.375 1 94.19 126 PHE A N 1
ATOM 991 C CA . PHE A 1 126 ? -6.906 23.859 10.672 1 94.19 126 PHE A CA 1
ATOM 992 C C . PHE A 1 126 ? -8.336 23.359 10.516 1 94.19 126 PHE A C 1
ATOM 994 O O . PHE A 1 126 ? -8.875 22.703 11.414 1 94.19 126 PHE A O 1
ATOM 1001 N N . ALA A 1 127 ? -8.984 23.641 9.391 1 96.44 127 ALA A N 1
ATOM 1002 C CA . ALA A 1 127 ? -10.375 23.25 9.156 1 96.44 127 ALA A CA 1
ATOM 1003 C C . ALA A 1 127 ? -10.469 21.859 8.555 1 96.44 127 ALA A C 1
ATOM 1005 O O . ALA A 1 127 ? -11.547 21.25 8.531 1 96.44 127 ALA A O 1
ATOM 1006 N N . THR A 1 128 ? -9.391 21.297 8.047 1 96 128 THR A N 1
ATOM 1007 C CA . THR A 1 128 ? -9.406 20.062 7.258 1 96 128 THR A CA 1
ATOM 1008 C C . THR A 1 128 ? -10.031 18.922 8.055 1 96 128 THR A C 1
ATOM 1010 O O . THR A 1 128 ? -10.875 18.188 7.539 1 96 128 THR A O 1
ATOM 1013 N N . PRO A 1 129 ? -9.719 18.812 9.336 1 96.25 129 PRO A N 1
ATOM 1014 C CA . PRO A 1 129 ? -10.336 17.703 10.047 1 96.25 129 PRO A CA 1
ATOM 1015 C C . PRO A 1 129 ? -11.836 17.891 10.258 1 96.25 129 PRO A C 1
ATOM 1017 O O . PRO A 1 129 ? -12.578 16.922 10.367 1 96.25 129 PRO A O 1
ATOM 1020 N N . LEU A 1 130 ? -12.312 19.141 10.391 1 97.88 130 LEU A N 1
ATOM 1021 C CA . LEU A 1 130 ? -13.727 19.406 10.578 1 97.88 130 LEU A CA 1
ATOM 1022 C C . LEU A 1 130 ? -14.539 18.969 9.367 1 97.88 130 LEU A C 1
ATOM 1024 O O . LEU A 1 130 ? -15.688 18.547 9.508 1 97.88 130 LEU A O 1
ATOM 1028 N N . PHE A 1 131 ? -13.906 19.047 8.219 1 97.94 131 PHE A N 1
ATOM 1029 C CA . PHE A 1 131 ? -14.594 18.703 6.984 1 97.94 131 PHE A CA 1
ATOM 1030 C C . PHE A 1 131 ? -14.156 17.328 6.484 1 97.94 131 PHE A C 1
ATOM 1032 O O . PHE A 1 131 ? -14.633 16.859 5.441 1 97.94 131 PHE A O 1
ATOM 1039 N N . GLY A 1 132 ? -13.219 16.688 7.188 1 96.94 132 GLY A N 1
ATOM 1040 C CA . GLY A 1 132 ? -12.766 15.359 6.832 1 96.94 132 GLY A CA 1
ATOM 1041 C C . GLY A 1 132 ? -12.016 15.312 5.516 1 96.94 132 GLY A C 1
ATOM 1042 O O . GLY A 1 132 ? -12.086 14.32 4.785 1 96.94 132 GLY A O 1
ATOM 1043 N N . ILE A 1 133 ? -11.344 16.359 5.203 1 96.25 133 ILE A N 1
ATOM 1044 C CA . ILE A 1 133 ? -10.656 16.5 3.924 1 96.25 133 ILE A CA 1
ATOM 1045 C C . ILE A 1 133 ? -9.297 15.797 3.99 1 96.25 133 ILE A C 1
ATOM 1047 O O . ILE A 1 133 ? -8.594 15.875 5 1 96.25 133 ILE A O 1
ATOM 1051 N N . THR A 1 134 ? -8.922 15.109 2.873 1 96.5 134 THR A N 1
ATOM 1052 C CA . THR A 1 134 ? -7.629 14.445 2.773 1 96.5 134 THR A CA 1
ATOM 1053 C C . THR A 1 134 ? -6.496 15.469 2.842 1 96.5 134 THR A C 1
ATOM 1055 O O . THR A 1 134 ? -6.5 16.469 2.117 1 96.5 134 THR A O 1
ATOM 1058 N N . THR A 1 135 ? -5.617 15.242 3.734 1 95.75 135 THR A N 1
ATOM 1059 C CA . THR A 1 135 ? -4.43 16.078 3.805 1 95.75 135 THR A CA 1
ATOM 1060 C C . THR A 1 135 ? -3.232 15.391 3.16 1 95.75 135 THR A C 1
ATOM 1062 O O . THR A 1 135 ? -3.24 14.172 2.979 1 95.75 135 THR A O 1
ATOM 1065 N N . ARG A 1 136 ? -2.271 16.203 2.795 1 95.69 136 ARG A N 1
ATOM 1066 C CA . ARG A 1 136 ? -1.037 15.727 2.18 1 95.69 136 ARG A CA 1
ATOM 1067 C C . ARG A 1 136 ? 0.177 16.125 3.012 1 95.69 136 ARG A C 1
ATOM 1069 O O . ARG A 1 136 ? 0.292 17.281 3.441 1 95.69 136 ARG A O 1
ATOM 1076 N N . GLY A 1 137 ? 1.005 15.156 3.238 1 96.75 137 GLY A N 1
ATOM 1077 C CA . GLY A 1 137 ? 2.246 15.43 3.945 1 96.75 137 GLY A CA 1
ATOM 1078 C C . GLY A 1 137 ? 3.467 14.859 3.242 1 96.75 137 GLY A C 1
ATOM 1079 O O . GLY A 1 137 ? 3.342 14.18 2.225 1 96.75 137 GLY A O 1
ATOM 1080 N N . ALA A 1 138 ? 4.59 15.219 3.684 1 98.38 138 ALA A N 1
ATOM 1081 C CA . ALA A 1 138 ? 5.879 14.688 3.24 1 98.38 138 ALA A CA 1
ATOM 1082 C C . ALA A 1 138 ? 6.797 14.414 4.43 1 98.38 138 ALA A C 1
ATOM 1084 O O . ALA A 1 138 ? 6.918 15.242 5.332 1 98.38 138 ALA A O 1
ATOM 1085 N N . HIS A 1 139 ? 7.316 13.25 4.484 1 98.81 139 HIS A N 1
ATOM 1086 C CA . HIS A 1 139 ? 8.273 12.828 5.504 1 98.81 139 HIS A CA 1
ATOM 1087 C C . HIS A 1 139 ? 9.602 12.414 4.875 1 98.81 139 HIS A C 1
ATOM 1089 O O . HIS A 1 139 ? 9.617 11.805 3.805 1 98.81 139 HIS A O 1
ATOM 1095 N N . MET A 1 140 ? 10.672 12.703 5.547 1 98.88 140 MET A N 1
ATOM 1096 C CA . MET A 1 140 ? 11.977 12.18 5.137 1 98.88 140 MET A CA 1
ATOM 1097 C C . MET A 1 140 ? 12.703 11.531 6.309 1 98.88 140 MET A C 1
ATOM 1099 O O . MET A 1 140 ? 12.742 12.094 7.406 1 98.88 140 MET A O 1
ATOM 1103 N N . ILE A 1 141 ? 13.188 10.375 6.113 1 98.88 141 ILE A N 1
ATOM 1104 C CA . ILE A 1 141 ? 14.07 9.703 7.062 1 98.88 141 ILE A CA 1
ATOM 1105 C C . ILE A 1 141 ? 15.516 9.812 6.586 1 98.88 141 ILE A C 1
ATOM 1107 O O . ILE A 1 141 ? 15.852 9.32 5.504 1 98.88 141 ILE A O 1
ATOM 1111 N N . ALA A 1 142 ? 16.297 10.453 7.297 1 98.81 142 ALA A N 1
ATOM 1112 C CA . ALA A 1 142 ? 17.734 10.461 7.078 1 98.81 142 ALA A CA 1
ATOM 1113 C C . ALA A 1 142 ? 18.406 9.312 7.828 1 98.81 142 ALA A C 1
ATOM 1115 O O . ALA A 1 142 ? 18.062 9.023 8.977 1 98.81 142 ALA A O 1
ATOM 1116 N N . TYR A 1 143 ? 19.281 8.625 7.164 1 98.5 143 TYR A N 1
ATOM 1117 C CA . TYR A 1 143 ? 20.016 7.551 7.805 1 98.5 143 TYR A CA 1
ATOM 1118 C C . TYR A 1 143 ? 21.5 7.621 7.434 1 98.5 143 TYR A C 1
ATOM 1120 O O . TYR A 1 143 ? 21.875 8.297 6.477 1 98.5 143 TYR A O 1
ATOM 1128 N N . THR A 1 144 ? 22.312 7.102 8.234 1 96.19 144 THR A N 1
ATOM 1129 C CA . THR A 1 144 ? 23.75 6.98 8.031 1 96.19 144 THR A CA 1
ATOM 1130 C C . THR A 1 144 ? 24.203 5.527 8.188 1 96.19 144 THR A C 1
ATOM 1132 O O . THR A 1 144 ? 23.859 4.871 9.18 1 96.19 144 THR A O 1
ATOM 1135 N N . ASP A 1 145 ? 24.844 5.004 7.152 1 92.5 145 ASP A N 1
ATOM 1136 C CA . ASP A 1 145 ? 25.453 3.68 7.262 1 92.5 145 ASP A CA 1
ATOM 1137 C C . ASP A 1 145 ? 26.797 3.748 7.969 1 92.5 145 ASP A C 1
ATOM 1139 O O . ASP A 1 145 ? 27.688 4.484 7.547 1 92.5 145 ASP A O 1
ATOM 1143 N N . THR A 1 146 ? 26.891 3.037 9.055 1 89.62 146 THR A N 1
ATOM 1144 C CA . THR A 1 146 ? 28.125 2.992 9.82 1 89.62 146 THR A CA 1
ATOM 1145 C C . THR A 1 146 ? 28.75 1.604 9.742 1 89.62 146 THR A C 1
ATOM 1147 O O . THR A 1 146 ? 28.172 0.684 9.164 1 89.62 146 THR A O 1
ATOM 1150 N N . ASN A 1 147 ? 29.891 1.499 10.359 1 88.88 147 ASN A N 1
ATOM 1151 C CA . ASN A 1 147 ? 30.578 0.211 10.391 1 88.88 147 ASN A CA 1
ATOM 1152 C C . ASN A 1 147 ? 29.797 -0.816 11.211 1 88.88 147 ASN A C 1
ATOM 1154 O O . ASN A 1 147 ? 29.984 -2.021 11.039 1 88.88 147 ASN A O 1
ATOM 1158 N N . ILE A 1 148 ? 28.969 -0.294 12.039 1 89.94 148 ILE A N 1
ATOM 1159 C CA . ILE A 1 148 ? 28.266 -1.217 12.922 1 89.94 148 ILE A CA 1
ATOM 1160 C C . ILE A 1 148 ? 26.797 -1.304 12.516 1 89.94 148 ILE A C 1
ATOM 1162 O O . ILE A 1 148 ? 25.969 -1.843 13.258 1 89.94 148 ILE A O 1
ATOM 1166 N N . GLY A 1 149 ? 26.484 -0.731 11.344 1 93.62 149 GLY A N 1
ATOM 1167 C CA . GLY A 1 149 ? 25.141 -0.886 10.836 1 93.62 149 GLY A CA 1
ATOM 1168 C C . GLY A 1 149 ? 24.438 0.438 10.578 1 93.62 149 GLY A C 1
ATOM 1169 O O . GLY A 1 149 ? 24.953 1.495 10.961 1 93.62 149 GLY A O 1
ATOM 1170 N N . MET A 1 150 ? 23.297 0.38 10.008 1 96.56 150 MET A N 1
ATOM 1171 C CA . MET A 1 150 ? 22.484 1.55 9.656 1 96.56 150 MET A CA 1
ATOM 1172 C C . MET A 1 150 ? 21.906 2.207 10.906 1 96.56 150 MET A C 1
ATOM 1174 O O . MET A 1 150 ? 21.438 1.52 11.812 1 96.56 150 MET A O 1
ATOM 1178 N N . ARG A 1 151 ? 22 3.479 11 1 98.06 151 ARG A N 1
ATOM 1179 C CA . ARG A 1 151 ? 21.391 4.277 12.055 1 98.06 151 ARG A CA 1
ATOM 1180 C C . ARG A 1 151 ? 20.484 5.352 11.469 1 98.06 151 ARG A C 1
ATOM 1182 O O . ARG A 1 151 ? 20.734 5.855 10.375 1 98.06 151 ARG A O 1
ATOM 1189 N N . LEU A 1 152 ? 19.406 5.664 12.125 1 98.75 152 LEU A N 1
ATOM 1190 C CA . LEU A 1 152 ? 18.422 6.629 11.641 1 98.75 152 LEU A CA 1
ATOM 1191 C C . LEU A 1 152 ? 18.484 7.91 12.469 1 98.75 152 LEU A C 1
ATOM 1193 O O . LEU A 1 152 ? 18.625 7.859 13.688 1 98.75 152 LEU A O 1
ATOM 1197 N N . TRP A 1 153 ? 18.422 9.016 11.828 1 98.75 153 TRP A N 1
ATOM 1198 C CA . TRP A 1 153 ? 18.219 10.289 12.5 1 98.75 153 TRP A CA 1
ATOM 1199 C C . TRP A 1 153 ? 16.734 10.5 12.828 1 98.75 153 TRP A C 1
ATOM 1201 O O . TRP A 1 153 ? 15.922 10.695 11.93 1 98.75 153 TRP A O 1
ATOM 1211 N N . ILE A 1 154 ? 16.438 10.445 14.125 1 98.81 154 ILE A N 1
ATOM 1212 C CA . ILE A 1 154 ? 15.078 10.578 14.625 1 98.81 154 ILE A CA 1
ATOM 1213 C C . ILE A 1 154 ? 14.938 11.891 15.406 1 98.81 154 ILE A C 1
ATOM 1215 O O . ILE A 1 154 ? 15.789 12.211 16.234 1 98.81 154 ILE A O 1
ATOM 1219 N N . SER A 1 155 ? 13.93 12.625 15.109 1 98.69 155 SER A N 1
ATOM 1220 C CA . SER A 1 155 ? 13.719 13.891 15.805 1 98.69 155 SER A CA 1
ATOM 1221 C C . SER A 1 155 ? 12.734 13.734 16.953 1 98.69 155 SER A C 1
ATOM 1223 O O . SER A 1 155 ? 12 12.75 17.016 1 98.69 155 SER A O 1
ATOM 1225 N N . ARG A 1 156 ? 12.781 14.633 17.828 1 98.5 156 ARG A N 1
ATOM 1226 C CA . ARG A 1 156 ? 11.789 14.758 18.891 1 98.5 156 ARG A CA 1
ATOM 1227 C C . ARG A 1 156 ? 11.023 16.062 18.781 1 98.5 156 ARG A C 1
ATOM 1229 O O . ARG A 1 156 ? 11.625 17.141 18.672 1 98.5 156 ARG A O 1
ATOM 1236 N N . ARG A 1 157 ? 9.711 15.984 18.766 1 97.88 157 ARG A N 1
ATOM 1237 C CA . ARG A 1 157 ? 8.836 17.156 18.688 1 97.88 157 ARG A CA 1
ATOM 1238 C C . ARG A 1 157 ? 8.922 17.984 19.953 1 97.88 157 ARG A C 1
ATOM 1240 O O . ARG A 1 157 ? 9 17.453 21.062 1 97.88 157 ARG A O 1
ATOM 1247 N N . ALA A 1 158 ? 8.82 19.297 19.781 1 96.88 158 ALA A N 1
ATOM 1248 C CA . ALA A 1 158 ? 8.883 20.203 20.922 1 96.88 158 ALA A CA 1
ATOM 1249 C C . ALA A 1 158 ? 7.668 20.031 21.828 1 96.88 158 ALA A C 1
ATOM 1251 O O . ALA A 1 158 ? 6.598 19.625 21.375 1 96.88 158 ALA A O 1
ATOM 1252 N N . LYS A 1 159 ? 7.816 20.438 23.016 1 95.25 159 LYS A N 1
ATOM 1253 C CA . LYS A 1 159 ? 6.812 20.25 24.062 1 95.25 159 LYS A CA 1
ATOM 1254 C C . LYS A 1 159 ? 5.598 21.141 23.828 1 95.25 159 LYS A C 1
ATOM 1256 O O . LYS A 1 159 ? 4.484 20.812 24.234 1 95.25 159 LYS A O 1
ATOM 1261 N N . HIS A 1 160 ? 5.773 22.234 23.125 1 93.25 160 HIS A N 1
ATOM 1262 C CA . HIS A 1 160 ? 4.703 23.219 23.016 1 93.25 160 HIS A CA 1
ATOM 1263 C C . HIS A 1 160 ? 3.797 22.922 21.828 1 93.25 160 HIS A C 1
ATOM 1265 O O . HIS A 1 160 ? 2.762 23.562 21.641 1 93.25 160 HIS A O 1
ATOM 1271 N N . LEU A 1 161 ? 4.223 22.016 20.969 1 90.56 161 LEU A N 1
ATOM 1272 C CA . LEU A 1 161 ? 3.428 21.719 19.781 1 90.56 161 LEU A CA 1
ATOM 1273 C C . LEU A 1 161 ? 2.033 21.234 20.172 1 90.56 161 LEU A C 1
ATOM 1275 O O . LEU A 1 161 ? 1.869 20.516 21.156 1 90.56 161 LEU A O 1
ATOM 1279 N N . TYR A 1 162 ? 1.079 21.578 19.391 1 85.31 162 TYR A N 1
ATOM 1280 C CA . TYR A 1 162 ? -0.33 21.297 19.625 1 85.31 162 TYR A CA 1
ATOM 1281 C C . TYR A 1 162 ? -0.597 19.797 19.562 1 85.31 162 TYR A C 1
ATOM 1283 O O . TYR A 1 162 ? -1.229 19.234 20.469 1 85.31 162 TYR A O 1
ATOM 1291 N N . ILE A 1 163 ? -0.077 19.188 18.547 1 87.88 163 ILE A N 1
ATOM 1292 C CA . ILE A 1 163 ? -0.348 17.766 18.328 1 87.88 163 ILE A CA 1
ATOM 1293 C C . ILE A 1 163 ? 0.894 16.938 18.672 1 87.88 163 ILE A C 1
ATOM 1295 O O . ILE A 1 163 ? 1.989 17.234 18.188 1 87.88 163 ILE A O 1
ATOM 1299 N N . CYS A 1 164 ? 0.808 15.906 19.562 1 93.75 164 CYS A N 1
ATOM 1300 C CA . CYS A 1 164 ? 1.818 14.906 19.891 1 93.75 164 CYS A CA 1
ATOM 1301 C C . CYS A 1 164 ? 3.086 15.562 20.422 1 93.75 164 CYS A C 1
ATOM 1303 O O . CYS A 1 164 ? 4.184 15.289 19.938 1 93.75 164 CYS A O 1
ATOM 1305 N N . PRO A 1 165 ? 2.947 16.391 21.422 1 95.12 165 PRO A N 1
ATOM 1306 C CA . PRO A 1 165 ? 4.141 17.016 21.984 1 95.12 165 PRO A CA 1
ATOM 1307 C C . PRO A 1 165 ? 5.125 16 22.562 1 95.12 165 PRO A C 1
ATOM 1309 O O . PRO A 1 165 ? 4.707 15 23.141 1 95.12 165 PRO A O 1
ATOM 1312 N N . ASN A 1 166 ? 6.387 16.219 22.328 1 97.06 166 ASN A N 1
ATOM 1313 C CA . ASN A 1 166 ? 7.492 15.461 22.906 1 97.06 166 ASN A CA 1
ATOM 1314 C C . ASN A 1 166 ? 7.633 14.086 22.266 1 97.06 166 ASN A C 1
ATOM 1316 O O . ASN A 1 166 ? 8.555 13.336 22.594 1 97.06 166 ASN A O 1
ATOM 1320 N N . MET A 1 167 ? 6.801 13.734 21.359 1 98.12 167 MET A N 1
ATOM 1321 C CA . MET A 1 167 ? 6.898 12.43 20.719 1 98.12 167 MET A CA 1
ATOM 1322 C C . MET A 1 167 ? 8 12.414 19.672 1 98.12 167 MET A C 1
ATOM 1324 O O . MET A 1 167 ? 8.438 13.469 19.203 1 98.12 167 MET A O 1
ATOM 1328 N N . LEU A 1 168 ? 8.438 11.242 19.391 1 98.75 168 LEU A N 1
ATOM 1329 C CA . LEU A 1 168 ? 9.398 11.062 18.312 1 98.75 168 LEU A CA 1
ATOM 1330 C C . LEU A 1 168 ? 8.727 11.219 16.953 1 98.75 168 LEU A C 1
ATOM 1332 O O . LEU A 1 168 ? 7.527 10.969 16.812 1 98.75 168 LEU A O 1
ATOM 1336 N N . ASP A 1 169 ? 9.461 11.695 16 1 98.56 169 ASP A N 1
ATOM 1337 C CA . ASP A 1 169 ? 9.008 11.93 14.633 1 98.56 169 ASP A CA 1
ATOM 1338 C C . ASP A 1 169 ? 10.047 11.469 13.617 1 98.56 169 ASP A C 1
ATOM 1340 O O . ASP A 1 169 ? 11.133 11.031 13.992 1 98.56 169 ASP A O 1
ATOM 1344 N N . SER A 1 170 ? 9.711 11.438 12.305 1 98.56 170 SER A N 1
ATOM 1345 C CA . SER A 1 170 ? 10.727 11.258 11.273 1 98.56 170 SER A CA 1
ATOM 1346 C C . SER A 1 170 ? 11.766 12.375 11.32 1 98.56 170 SER A C 1
ATOM 1348 O O . SER A 1 170 ? 11.68 13.273 12.156 1 98.56 170 SER A O 1
ATOM 1350 N N . THR A 1 171 ? 12.805 12.32 10.508 1 98.75 171 THR A N 1
ATOM 1351 C CA . THR A 1 171 ? 13.867 13.328 10.555 1 98.75 171 THR A CA 1
ATOM 1352 C C . THR A 1 171 ? 13.305 14.719 10.273 1 98.75 171 THR A C 1
ATOM 1354 O O . THR A 1 171 ? 13.523 15.648 11.055 1 98.75 171 THR A O 1
ATOM 1357 N N . VAL A 1 172 ? 12.609 14.836 9.227 1 98.38 172 VAL A N 1
ATOM 1358 C CA . VAL A 1 172 ? 11.875 16.062 8.922 1 98.38 172 VAL A CA 1
ATOM 1359 C C . VAL A 1 172 ? 10.508 15.711 8.344 1 98.38 172 VAL A C 1
ATOM 1361 O O . VAL A 1 172 ? 10.328 14.641 7.75 1 98.38 172 VAL A O 1
ATOM 1364 N N . ALA A 1 173 ? 9.57 16.516 8.562 1 97.94 173 ALA A N 1
ATOM 1365 C CA . ALA A 1 173 ? 8.211 16.297 8.07 1 97.94 173 ALA A CA 1
ATOM 1366 C C . ALA A 1 173 ? 7.457 17.625 7.945 1 97.94 173 ALA A C 1
ATOM 1368 O O . ALA A 1 173 ? 7.793 18.609 8.625 1 97.94 173 ALA A O 1
ATOM 1369 N N . GLY A 1 174 ? 6.391 17.641 7.113 1 96.12 174 GLY A N 1
ATOM 1370 C CA . GLY A 1 174 ? 5.523 18.797 7.012 1 96.12 174 GLY A CA 1
ATOM 1371 C C . GLY A 1 174 ? 4.324 18.562 6.109 1 96.12 174 GLY A C 1
ATOM 1372 O O . GLY A 1 174 ? 4.332 17.656 5.273 1 96.12 174 GLY A O 1
ATOM 1373 N N . GLY A 1 175 ? 3.357 19.344 6.273 1 95.19 175 GLY A N 1
ATOM 1374 C CA . GLY A 1 175 ? 2.219 19.344 5.367 1 95.19 175 GLY A CA 1
ATOM 1375 C C . GLY A 1 175 ? 2.527 19.969 4.02 1 95.19 175 GLY A C 1
ATOM 1376 O O . GLY A 1 175 ? 3.254 20.953 3.938 1 95.19 175 GLY A O 1
ATOM 1377 N N . VAL A 1 176 ? 2.016 19.328 2.984 1 94.31 176 VAL A N 1
ATOM 1378 C CA . VAL A 1 176 ? 2.199 19.875 1.641 1 94.31 176 VAL A CA 1
ATOM 1379 C C . VAL A 1 176 ? 1.153 20.953 1.367 1 94.31 176 VAL A C 1
ATOM 1381 O O . VAL A 1 176 ? -0.034 20.656 1.222 1 94.31 176 VAL A O 1
ATOM 1384 N N . LYS A 1 177 ? 1.578 22.156 1.229 1 90.81 177 LYS A N 1
ATOM 1385 C CA . LYS A 1 177 ? 0.704 23.312 1.012 1 90.81 177 LYS A CA 1
ATOM 1386 C C . LYS A 1 177 ? 0.226 23.375 -0.437 1 90.81 177 LYS A C 1
ATOM 1388 O O . LYS A 1 177 ? 0.816 22.75 -1.317 1 90.81 177 LYS A O 1
ATOM 1393 N N . SER A 1 178 ? -0.821 24.125 -0.571 1 87.94 178 SER A N 1
ATOM 1394 C CA . SER A 1 178 ? -1.316 24.344 -1.926 1 87.94 178 SER A CA 1
ATOM 1395 C C . SER A 1 178 ? -0.259 25 -2.801 1 87.94 178 SER A C 1
ATOM 1397 O O . SER A 1 178 ? 0.387 25.969 -2.379 1 87.94 178 SER A O 1
ATOM 1399 N N . GLY A 1 179 ? -0.02 24.422 -3.982 1 86.62 179 GLY A N 1
ATOM 1400 C CA . GLY A 1 179 ? 0.882 25.031 -4.945 1 86.62 179 GLY A CA 1
ATOM 1401 C C . GLY A 1 179 ? 2.336 24.656 -4.719 1 86.62 179 GLY A C 1
ATOM 1402 O O . GLY A 1 179 ? 3.217 25.094 -5.461 1 86.62 179 GLY A O 1
ATOM 1403 N N . VAL A 1 180 ? 2.629 23.891 -3.725 1 91.56 180 VAL A N 1
ATOM 1404 C CA . VAL A 1 180 ? 3.992 23.469 -3.418 1 91.56 180 VAL A CA 1
ATOM 1405 C C . VAL A 1 180 ? 4.125 21.969 -3.631 1 91.56 180 VAL A C 1
ATOM 1407 O O . VAL A 1 180 ? 3.236 21.203 -3.254 1 91.56 180 VAL A O 1
ATOM 1410 N N . SER A 1 181 ? 5.203 21.547 -4.27 1 94.56 181 SER A N 1
ATOM 1411 C CA . SER A 1 181 ? 5.422 20.125 -4.473 1 94.56 181 SER A CA 1
ATOM 1412 C C . SER A 1 181 ? 5.883 19.453 -3.186 1 94.56 181 SER A C 1
ATOM 1414 O O . SER A 1 181 ? 6.441 20.094 -2.301 1 94.56 181 SER A O 1
ATOM 1416 N N . PRO A 1 182 ? 5.645 18.156 -3.09 1 96.88 182 PRO A N 1
ATOM 1417 C CA . PRO A 1 182 ? 6.148 17.453 -1.913 1 96.88 182 PRO A CA 1
ATOM 1418 C C . PRO A 1 182 ? 7.66 17.562 -1.756 1 96.88 182 PRO A C 1
ATOM 1420 O O . PRO A 1 182 ? 8.164 17.688 -0.635 1 96.88 182 PRO A O 1
ATOM 1423 N N . PHE A 1 183 ? 8.383 17.578 -2.854 1 98.25 183 PHE A N 1
ATOM 1424 C CA . PHE A 1 183 ? 9.836 17.672 -2.773 1 98.25 183 PHE A CA 1
ATOM 1425 C C . PHE A 1 183 ? 10.266 19.031 -2.262 1 98.25 183 PHE A C 1
ATOM 1427 O O . PHE A 1 183 ? 11.164 19.141 -1.423 1 98.25 183 PHE A O 1
ATOM 1434 N N . GLN A 1 184 ? 9.633 20.094 -2.746 1 97.88 184 GLN A N 1
ATOM 1435 C CA . GLN A 1 184 ? 9.922 21.438 -2.246 1 97.88 184 GLN A CA 1
ATOM 1436 C C . GLN A 1 184 ? 9.602 21.547 -0.757 1 97.88 184 GLN A C 1
ATOM 1438 O O . GLN A 1 184 ? 10.32 22.219 -0.012 1 97.88 184 GLN A O 1
ATOM 1443 N N . THR A 1 185 ? 8.531 20.891 -0.373 1 97.5 185 THR A N 1
ATOM 1444 C CA . THR A 1 185 ? 8.195 20.859 1.046 1 97.5 185 THR A CA 1
ATOM 1445 C C . THR A 1 185 ? 9.336 20.25 1.855 1 97.5 185 THR A C 1
ATOM 1447 O O . THR A 1 185 ? 9.727 20.781 2.889 1 97.5 185 THR A O 1
ATOM 1450 N N . ILE A 1 186 ? 9.922 19.141 1.369 1 98.56 186 ILE A N 1
ATOM 1451 C CA . ILE A 1 186 ? 11.023 18.469 2.059 1 98.56 186 ILE A CA 1
ATOM 1452 C C . ILE A 1 186 ? 12.234 19.406 2.121 1 98.56 186 ILE A C 1
ATOM 1454 O O . ILE A 1 186 ? 12.891 19.5 3.158 1 98.56 186 ILE A O 1
ATOM 1458 N N . ILE A 1 187 ? 12.5 20.094 1.051 1 98.56 187 ILE A N 1
ATOM 1459 C CA . ILE A 1 187 ? 13.625 21.031 1.011 1 98.56 187 ILE A CA 1
ATOM 1460 C C . ILE A 1 187 ? 13.438 22.109 2.072 1 98.56 187 ILE A C 1
ATOM 1462 O O . ILE A 1 187 ? 14.352 22.375 2.861 1 98.56 187 ILE A O 1
ATOM 1466 N N . GLU A 1 188 ? 12.258 22.703 2.166 1 97.75 188 GLU A N 1
ATOM 1467 C CA . GLU A 1 188 ? 11.969 23.766 3.115 1 97.75 188 GLU A CA 1
ATOM 1468 C C . GLU A 1 188 ? 12.016 23.266 4.551 1 97.75 188 GLU A C 1
ATOM 1470 O O . GLU A 1 188 ? 12.648 23.875 5.414 1 97.75 188 GLU A O 1
ATOM 1475 N N . GLU A 1 189 ? 11.367 22.109 4.793 1 98.06 189 GLU A N 1
ATOM 1476 C CA . GLU A 1 189 ? 11.312 21.562 6.141 1 98.06 189 GLU A CA 1
ATOM 1477 C C . GLU A 1 189 ? 12.703 21.141 6.617 1 98.06 189 GLU A C 1
ATOM 1479 O O . GLU A 1 189 ? 13.008 21.203 7.809 1 98.06 189 GLU A O 1
ATOM 1484 N N . SER A 1 190 ? 13.594 20.672 5.695 1 98.5 190 SER A N 1
ATOM 1485 C CA . SER A 1 190 ? 14.938 20.234 6.055 1 98.5 190 SER A CA 1
ATOM 1486 C C . SER A 1 190 ? 15.773 21.406 6.582 1 98.5 190 SER A C 1
ATOM 1488 O O . SER A 1 190 ? 16.578 21.234 7.5 1 98.5 190 SER A O 1
ATOM 1490 N N . ASP A 1 191 ? 15.586 22.547 6.016 1 98 191 ASP A N 1
ATOM 1491 C CA . ASP A 1 191 ? 16.25 23.734 6.52 1 98 191 ASP A CA 1
ATOM 1492 C C . ASP A 1 191 ? 15.641 24.188 7.852 1 98 191 ASP A C 1
ATOM 1494 O O . ASP A 1 191 ? 16.359 24.375 8.828 1 98 191 ASP A O 1
ATOM 1498 N N . GLU A 1 192 ? 14.312 24.266 7.961 1 97.5 192 GLU A N 1
ATOM 1499 C CA . GLU A 1 192 ? 13.594 24.812 9.109 1 97.5 192 GLU A CA 1
ATOM 1500 C C . GLU A 1 192 ? 13.742 23.922 10.336 1 97.5 192 GLU A C 1
ATOM 1502 O O . GLU A 1 192 ? 13.961 24.406 11.445 1 97.5 192 GLU A O 1
ATOM 1507 N N . GLU A 1 193 ? 13.641 22.562 10.102 1 97.88 193 GLU A N 1
ATOM 1508 C CA . GLU A 1 193 ? 13.578 21.656 11.234 1 97.88 193 GLU A CA 1
ATOM 1509 C C . GLU A 1 193 ? 14.945 21.062 11.547 1 97.88 193 GLU A C 1
ATOM 1511 O O . GLU A 1 193 ? 15.227 20.703 12.695 1 97.88 193 GLU A O 1
ATOM 1516 N N . ALA A 1 194 ? 15.898 20.984 10.555 1 98.44 194 ALA A N 1
ATOM 1517 C CA . ALA A 1 194 ? 17.078 20.156 10.773 1 98.44 194 ALA A CA 1
ATOM 1518 C C . ALA A 1 194 ? 18.344 20.859 10.305 1 98.44 194 ALA A C 1
ATOM 1520 O O . ALA A 1 194 ? 19.438 20.281 10.344 1 98.44 194 ALA A O 1
ATOM 1521 N N . SER A 1 195 ? 18.281 22.125 9.773 1 98.31 195 SER A N 1
ATOM 1522 C CA . SER A 1 195 ? 19.422 22.906 9.32 1 98.31 195 SER A CA 1
ATOM 1523 C C . SER A 1 195 ? 20.188 22.172 8.227 1 98.31 195 SER A C 1
ATOM 1525 O O . SER A 1 195 ? 21.422 22.234 8.172 1 98.31 195 SER A O 1
ATOM 1527 N N . LEU A 1 196 ? 19.547 21.375 7.391 1 98.25 196 LEU A N 1
ATOM 1528 C CA . LEU A 1 196 ? 20.172 20.703 6.25 1 98.25 196 LEU A CA 1
ATOM 1529 C C . LEU A 1 196 ? 20.078 21.562 4.996 1 98.25 196 LEU A C 1
ATOM 1531 O O . LEU A 1 196 ? 18.984 22.047 4.656 1 98.25 196 LEU A O 1
ATOM 1535 N N . PRO A 1 197 ? 21.125 21.797 4.301 1 97.44 197 PRO A N 1
ATOM 1536 C CA . PRO A 1 197 ? 21.125 22.703 3.152 1 97.44 197 PRO A CA 1
ATOM 1537 C C . PRO A 1 197 ? 20.328 22.156 1.966 1 97.44 197 PRO A C 1
ATOM 1539 O O . PRO A 1 197 ? 20.359 20.938 1.713 1 97.44 197 PRO A O 1
ATOM 1542 N N . ALA A 1 198 ? 19.766 23.031 1.225 1 98.06 198 ALA A N 1
ATOM 1543 C CA . ALA A 1 198 ? 18.906 22.703 0.095 1 98.06 198 ALA A CA 1
ATOM 1544 C C . ALA A 1 198 ? 19.656 21.875 -0.947 1 98.06 198 ALA A C 1
ATOM 1546 O O . ALA A 1 198 ? 19.109 20.953 -1.541 1 98.06 198 ALA A O 1
ATOM 1547 N N . ASP A 1 199 ? 20.906 22.219 -1.188 1 97.88 199 ASP A N 1
ATOM 1548 C CA . ASP A 1 199 ? 21.688 21.547 -2.217 1 97.88 199 ASP A CA 1
ATOM 1549 C C . ASP A 1 199 ? 21.891 20.062 -1.873 1 97.88 199 ASP A C 1
ATOM 1551 O O . ASP A 1 199 ? 21.859 19.203 -2.758 1 97.88 199 ASP A O 1
ATOM 1555 N N . LEU A 1 200 ? 22.109 19.781 -0.595 1 97.75 200 LEU A N 1
ATOM 1556 C CA . LEU A 1 200 ? 22.25 18.406 -0.141 1 97.75 200 LEU A CA 1
ATOM 1557 C C . LEU A 1 200 ? 20.984 17.594 -0.386 1 97.75 200 LEU A C 1
ATOM 1559 O O . LEU A 1 200 ? 21.031 16.484 -0.897 1 97.75 200 LEU A O 1
ATOM 1563 N N . ILE A 1 201 ? 19.828 18.156 -0.033 1 98.38 201 ILE A N 1
ATOM 1564 C CA . ILE A 1 201 ? 18.531 17.5 -0.187 1 98.38 201 ILE A CA 1
ATOM 1565 C C . ILE A 1 201 ? 18.25 17.25 -1.668 1 98.38 201 ILE A C 1
ATOM 1567 O O . ILE A 1 201 ? 17.891 16.141 -2.064 1 98.38 201 ILE A O 1
ATOM 1571 N N . GLN A 1 202 ? 18.484 18.266 -2.504 1 97.94 202 GLN A N 1
ATOM 1572 C CA . GLN A 1 202 ? 18.203 18.188 -3.934 1 97.94 202 GLN A CA 1
ATOM 1573 C C . GLN A 1 202 ? 19.031 17.078 -4.594 1 97.94 202 GLN A C 1
ATOM 1575 O O . GLN A 1 202 ? 18.547 16.391 -5.488 1 97.94 202 GLN A O 1
ATOM 1580 N N . ARG A 1 203 ? 20.172 16.875 -4.082 1 96.62 203 ARG A N 1
ATOM 1581 C CA . ARG A 1 203 ? 21.094 15.93 -4.707 1 96.62 203 ARG A CA 1
ATOM 1582 C C . ARG A 1 203 ? 20.828 14.508 -4.219 1 96.62 203 ARG A C 1
ATOM 1584 O O . ARG A 1 203 ? 21.031 13.547 -4.969 1 96.62 203 ARG A O 1
ATOM 1591 N N . SER A 1 204 ? 20.391 14.398 -2.973 1 97.25 204 SER A N 1
ATOM 1592 C CA . SER A 1 204 ? 20.562 13.078 -2.371 1 97.25 204 SER A CA 1
ATOM 1593 C C . SER A 1 204 ? 19.219 12.508 -1.907 1 97.25 204 SER A C 1
ATOM 1595 O O . SER A 1 204 ? 19.094 11.297 -1.717 1 97.25 204 SER A O 1
ATOM 1597 N N . ALA A 1 205 ? 18.234 13.336 -1.638 1 98.44 205 ALA A N 1
ATOM 1598 C CA . ALA A 1 205 ? 16.938 12.828 -1.168 1 98.44 205 ALA A CA 1
ATOM 1599 C C . ALA A 1 205 ? 16.141 12.219 -2.314 1 98.44 205 ALA A C 1
ATOM 1601 O O . ALA A 1 205 ? 16.141 12.742 -3.43 1 98.44 205 ALA A O 1
ATOM 1602 N N . LYS A 1 206 ? 15.484 11.117 -2.104 1 97.88 206 LYS A N 1
ATOM 1603 C CA . LYS A 1 206 ? 14.688 10.445 -3.123 1 97.88 206 LYS A CA 1
ATOM 1604 C C . LYS A 1 206 ? 13.305 10.07 -2.588 1 97.88 206 LYS A C 1
ATOM 1606 O O . LYS A 1 206 ? 13.18 9.609 -1.453 1 97.88 206 LYS A O 1
ATOM 1611 N N . CYS A 1 207 ? 12.289 10.359 -3.373 1 98.62 207 CYS A N 1
ATOM 1612 C CA . CYS A 1 207 ? 10.961 9.867 -3.043 1 98.62 207 CYS A CA 1
ATOM 1613 C C . CYS A 1 207 ? 10.875 8.359 -3.201 1 98.62 207 CYS A C 1
ATOM 1615 O O . CYS A 1 207 ? 11.32 7.809 -4.215 1 98.62 207 CYS A O 1
ATOM 1617 N N . ARG A 1 208 ? 10.336 7.73 -2.217 1 98.5 208 ARG A N 1
ATOM 1618 C CA . ARG A 1 208 ? 10.336 6.273 -2.213 1 98.5 208 ARG A CA 1
ATOM 1619 C C . ARG A 1 208 ? 8.914 5.719 -2.264 1 98.5 208 ARG A C 1
ATOM 1621 O O . ARG A 1 208 ? 8.719 4.504 -2.291 1 98.5 208 ARG A O 1
ATOM 1628 N N . GLY A 1 209 ? 7.93 6.551 -2.285 1 98.31 209 GLY A N 1
ATOM 1629 C CA . GLY A 1 209 ? 6.543 6.109 -2.312 1 98.31 209 GLY A CA 1
ATOM 1630 C C . GLY A 1 209 ? 5.625 6.969 -1.464 1 98.31 209 GLY A C 1
ATOM 1631 O O . GLY A 1 209 ? 5.898 8.148 -1.247 1 98.31 209 GLY A O 1
ATOM 1632 N N . VAL A 1 210 ? 4.527 6.371 -1.059 1 98.25 210 VAL A N 1
ATOM 1633 C CA . VAL A 1 210 ? 3.516 7.059 -0.264 1 98.25 210 VAL A CA 1
ATOM 1634 C C . VAL A 1 210 ? 2.986 6.121 0.82 1 98.25 210 VAL A C 1
ATOM 1636 O O . VAL A 1 210 ? 2.848 4.918 0.596 1 98.25 210 VAL A O 1
ATOM 1639 N N . VAL A 1 211 ? 2.836 6.617 1.973 1 98.62 211 VAL A N 1
ATOM 1640 C CA . VAL A 1 211 ? 2.049 5.988 3.029 1 98.62 211 VAL A CA 1
ATOM 1641 C C . VAL A 1 211 ? 0.687 6.672 3.135 1 98.62 211 VAL A C 1
ATOM 1643 O O . VAL A 1 211 ? 0.602 7.902 3.15 1 98.62 211 VAL A O 1
ATOM 1646 N N . SER A 1 212 ? -0.416 5.941 3.119 1 98.38 212 SER A N 1
ATOM 1647 C CA . SER A 1 212 ? -1.765 6.492 3.195 1 98.38 212 SER A CA 1
ATOM 1648 C C . SER A 1 212 ? -2.584 5.801 4.281 1 98.38 212 SER A C 1
ATOM 1650 O O . SER A 1 212 ? -2.484 4.586 4.461 1 98.38 212 SER A O 1
ATOM 1652 N N . HIS A 1 213 ? -3.307 6.57 4.988 1 97.75 213 HIS A N 1
ATOM 1653 C CA . HIS A 1 213 ? -4.066 6.059 6.125 1 97.75 213 HIS A CA 1
ATOM 1654 C C . HIS A 1 213 ? -5.254 6.957 6.445 1 97.75 213 HIS A C 1
ATOM 1656 O O . HIS A 1 213 ? -5.367 8.062 5.902 1 97.75 213 HIS A O 1
ATOM 1662 N N . MET A 1 214 ? -6.145 6.465 7.227 1 96.88 214 MET A N 1
ATOM 1663 C CA . MET A 1 214 ? -7.312 7.184 7.723 1 96.88 214 MET A CA 1
ATOM 1664 C C . MET A 1 214 ? -7.504 6.945 9.219 1 96.88 214 MET A C 1
ATOM 1666 O O . MET A 1 214 ? -7.516 5.797 9.672 1 96.88 214 MET A O 1
ATOM 1670 N N . SER A 1 215 ? -7.551 8.047 9.945 1 96.38 215 SER A N 1
ATOM 1671 C CA . SER A 1 215 ? -7.695 7.941 11.391 1 96.38 215 SER A CA 1
ATOM 1672 C C . SER A 1 215 ? -8.797 8.859 11.906 1 96.38 215 SER A C 1
ATOM 1674 O O . SER A 1 215 ? -9.359 9.648 11.148 1 96.38 215 SER A O 1
ATOM 1676 N N . THR A 1 216 ? -9.148 8.672 13.148 1 95.81 216 THR A N 1
ATOM 1677 C CA . THR A 1 216 ? -10.023 9.594 13.867 1 95.81 216 THR A CA 1
ATOM 1678 C C . THR A 1 216 ? -9.273 10.289 15 1 95.81 216 THR A C 1
ATOM 1680 O O . THR A 1 216 ? -8.398 9.68 15.633 1 95.81 216 THR A O 1
ATOM 1683 N N . THR A 1 217 ? -9.57 11.555 15.148 1 95.38 217 THR A N 1
ATOM 1684 C CA . THR A 1 217 ? -8.93 12.25 16.266 1 95.38 217 THR A CA 1
ATOM 1685 C C . THR A 1 217 ? -9.281 11.594 17.594 1 95.38 217 THR A C 1
ATOM 1687 O O . THR A 1 217 ? -10.453 11.305 17.859 1 95.38 217 THR A O 1
ATOM 1690 N N . GLY A 1 218 ? -8.25 11.281 18.328 1 92.94 218 GLY A N 1
ATOM 1691 C CA . GLY A 1 218 ? -8.391 10.672 19.641 1 92.94 218 GLY A CA 1
ATOM 1692 C C . GLY A 1 218 ? -7.641 11.414 20.734 1 92.94 218 GLY A C 1
ATOM 1693 O O . GLY A 1 218 ? -7.656 12.648 20.766 1 92.94 218 GLY A O 1
ATOM 1694 N N . ASN A 1 219 ? -6.996 10.719 21.641 1 88.31 219 ASN A N 1
ATOM 1695 C CA . ASN A 1 219 ? -6.398 11.266 22.844 1 88.31 219 ASN A CA 1
ATOM 1696 C C . ASN A 1 219 ? -5.199 12.156 22.516 1 88.31 219 ASN A C 1
ATOM 1698 O O . ASN A 1 219 ? -4.887 13.086 23.266 1 88.31 219 ASN A O 1
ATOM 1702 N N . LEU A 1 220 ? -4.578 11.945 21.438 1 86.5 220 LEU A N 1
ATOM 1703 C CA . LEU A 1 220 ? -3.369 12.688 21.094 1 86.5 220 LEU A CA 1
ATOM 1704 C C . LEU A 1 220 ? -3.719 14.008 20.406 1 86.5 220 LEU A C 1
ATOM 1706 O O . LEU A 1 220 ? -2.832 14.82 20.141 1 86.5 220 LEU A O 1
ATOM 1710 N N . PHE A 1 221 ? -5.023 14.195 20.172 1 87.56 221 PHE A N 1
ATOM 1711 C CA . PHE A 1 221 ? -5.535 15.422 19.578 1 87.56 221 PHE A CA 1
ATOM 1712 C C . PHE A 1 221 ? -6.312 16.234 20.609 1 87.56 221 PHE A C 1
ATOM 1714 O O . PHE A 1 221 ? -7.316 15.766 21.156 1 87.56 221 PHE A O 1
ATOM 1721 N N . PRO A 1 222 ? -5.906 17.453 20.984 1 88 222 PRO A N 1
ATOM 1722 C CA . PRO A 1 222 ? -6.543 18.234 22.047 1 88 222 PRO A CA 1
ATOM 1723 C C . PRO A 1 222 ? -7.957 18.688 21.688 1 88 222 PRO A C 1
ATOM 1725 O O . PRO A 1 222 ? -8.797 18.875 22.562 1 88 222 PRO A O 1
ATOM 1728 N N . GLY A 1 223 ? -8.297 18.75 20.5 1 89.69 223 GLY A N 1
ATOM 1729 C CA . GLY A 1 223 ? -9.562 19.312 20.062 1 89.69 223 GLY A CA 1
ATOM 1730 C C . GLY A 1 223 ? -10.664 18.281 19.938 1 89.69 223 GLY A C 1
ATOM 1731 O O . GLY A 1 223 ? -10.789 17.391 20.781 1 89.69 223 GLY A O 1
ATOM 1732 N N . GLU A 1 224 ? -11.555 18.531 19.062 1 94.06 224 GLU A N 1
ATOM 1733 C CA . GLU A 1 224 ? -12.703 17.672 18.828 1 94.06 224 GLU A CA 1
ATOM 1734 C C . GLU A 1 224 ? -12.266 16.219 18.625 1 94.06 224 GLU A C 1
ATOM 1736 O O . GLU A 1 224 ? -11.266 15.961 17.953 1 94.06 224 GLU A O 1
ATOM 1741 N N . LYS A 1 225 ? -13.008 15.297 19.188 1 95.19 225 LYS A N 1
ATOM 1742 C CA . LYS A 1 225 ? -12.742 13.867 19.031 1 95.19 225 LYS A CA 1
ATOM 1743 C C . LYS A 1 225 ? -13.648 13.266 17.953 1 95.19 225 LYS A C 1
ATOM 1745 O O . LYS A 1 225 ? -14.742 13.773 17.703 1 95.19 225 LYS A O 1
ATOM 1750 N N . GLY A 1 226 ? -13.102 12.258 17.25 1 95.25 226 GLY A N 1
ATOM 1751 C CA . GLY A 1 226 ? -13.914 11.523 16.297 1 95.25 226 GLY A CA 1
ATOM 1752 C C . GLY A 1 226 ? -13.875 12.109 14.898 1 95.25 226 GLY A C 1
ATOM 1753 O O . GLY A 1 226 ? -14.492 11.57 13.977 1 95.25 226 GLY A O 1
ATOM 1754 N N . LEU A 1 227 ? -13.117 13.227 14.766 1 96.75 227 LEU A N 1
ATOM 1755 C CA . LEU A 1 227 ? -12.969 13.781 13.422 1 96.75 227 LEU A CA 1
ATOM 1756 C C . LEU A 1 227 ? -12.211 12.812 12.516 1 96.75 227 LEU A C 1
ATOM 1758 O O . LEU A 1 227 ? -11.227 12.211 12.93 1 96.75 227 LEU A O 1
ATOM 1762 N N . VAL A 1 228 ? -12.711 12.648 11.305 1 96.62 228 VAL A N 1
ATOM 1763 C CA . VAL A 1 228 ? -12.078 11.742 10.352 1 96.62 228 VAL A CA 1
ATOM 1764 C C . VAL A 1 228 ? -10.906 12.445 9.664 1 96.62 228 VAL A C 1
ATOM 1766 O O . VAL A 1 228 ? -11.07 13.547 9.125 1 96.62 228 VAL A O 1
ATOM 1769 N N . CYS A 1 229 ? -9.75 11.805 9.695 1 96.62 229 CYS A N 1
ATOM 1770 C CA . CYS A 1 229 ? -8.539 12.398 9.156 1 96.62 229 CYS A CA 1
ATOM 1771 C C . CYS A 1 229 ? -7.898 11.477 8.117 1 96.62 229 CYS A C 1
ATOM 1773 O O . CYS A 1 229 ? -6.996 10.711 8.438 1 96.62 229 CYS A O 1
ATOM 1775 N N . PRO A 1 230 ? -8.352 11.523 6.871 1 96.81 230 PRO A N 1
ATOM 1776 C CA . PRO A 1 230 ? -7.609 10.859 5.797 1 96.81 230 PRO A CA 1
ATOM 1777 C C . PRO A 1 230 ? -6.32 11.594 5.434 1 96.81 230 PRO A C 1
ATOM 1779 O O . PRO A 1 230 ? -6.297 12.828 5.398 1 96.81 230 PRO A O 1
ATOM 1782 N N . ASP A 1 231 ? -5.266 10.82 5.199 1 97 231 ASP A N 1
ATOM 1783 C CA . ASP A 1 231 ? -3.967 11.43 4.938 1 97 231 ASP A CA 1
ATOM 1784 C C . ASP A 1 231 ? -3.104 10.523 4.059 1 97 231 ASP A C 1
ATOM 1786 O O . ASP A 1 231 ? -3.188 9.297 4.148 1 97 231 ASP A O 1
ATOM 1790 N N . TYR A 1 232 ? -2.396 11.102 3.158 1 97.44 232 TYR A N 1
ATOM 1791 C CA . TYR A 1 232 ? -1.282 10.383 2.549 1 97.44 232 TYR A CA 1
ATOM 1792 C C . TYR A 1 232 ? -0.004 11.211 2.605 1 97.44 232 TYR A C 1
ATOM 1794 O O . TYR A 1 232 ? -0.046 12.438 2.488 1 97.44 232 TYR A O 1
ATOM 1802 N N . VAL A 1 233 ? 1.058 10.555 2.861 1 98.12 233 VAL A N 1
ATOM 1803 C CA . VAL A 1 233 ? 2.363 11.156 3.121 1 98.12 233 VAL A CA 1
ATOM 1804 C C . VAL A 1 233 ? 3.379 10.641 2.105 1 98.12 233 VAL A C 1
ATOM 1806 O O . VAL A 1 233 ? 3.621 9.43 2.02 1 98.12 233 VAL A O 1
ATOM 1809 N N . TYR A 1 234 ? 3.951 11.578 1.326 1 98.5 234 TYR A N 1
ATOM 1810 C CA . TYR A 1 234 ? 5.09 11.203 0.498 1 98.5 234 TYR A CA 1
ATOM 1811 C C . TYR A 1 234 ? 6.309 10.883 1.358 1 98.5 234 TYR A C 1
ATOM 1813 O O . TYR A 1 234 ? 6.652 11.641 2.264 1 98.5 234 TYR A O 1
ATOM 1821 N N . VAL A 1 235 ? 6.965 9.766 1.076 1 98.75 235 VAL A N 1
ATOM 1822 C CA . VAL A 1 235 ? 8.07 9.352 1.926 1 98.75 235 VAL A CA 1
ATOM 1823 C C . VAL A 1 235 ? 9.391 9.492 1.164 1 98.75 235 VAL A C 1
ATOM 1825 O O . VAL A 1 235 ? 9.484 9.086 0.003 1 98.75 235 VAL A O 1
ATOM 1828 N N . TYR A 1 236 ? 10.336 10.109 1.762 1 98.81 236 TYR A N 1
ATOM 1829 C CA . TYR A 1 236 ? 11.672 10.32 1.211 1 98.81 236 TYR A CA 1
ATOM 1830 C C . TYR A 1 236 ? 12.734 9.688 2.1 1 98.81 236 TYR A C 1
ATOM 1832 O O . TYR A 1 236 ? 12.555 9.586 3.316 1 98.81 236 TYR A O 1
ATOM 1840 N N . ASP A 1 237 ? 13.789 9.258 1.444 1 98.12 237 ASP A N 1
ATOM 1841 C CA . ASP A 1 237 ? 15.016 8.828 2.123 1 98.12 237 ASP A CA 1
ATOM 1842 C C . ASP A 1 237 ? 16.188 9.711 1.735 1 98.12 237 ASP A C 1
ATOM 1844 O O . ASP A 1 237 ? 16.234 10.242 0.624 1 98.12 237 ASP A O 1
ATOM 1848 N N . ILE A 1 238 ? 17.047 9.867 2.686 1 98.69 238 ILE A N 1
ATOM 1849 C CA . ILE A 1 238 ? 18.344 10.453 2.359 1 98.69 238 ILE A CA 1
ATOM 1850 C C . ILE A 1 238 ? 19.438 9.781 3.189 1 98.69 238 ILE A C 1
ATOM 1852 O O . ILE A 1 238 ? 19.281 9.602 4.398 1 98.69 238 ILE A O 1
ATOM 1856 N N . GLU A 1 239 ? 20.484 9.305 2.58 1 97.94 239 GLU A N 1
ATOM 1857 C CA . GLU A 1 239 ? 21.688 8.859 3.295 1 97.94 239 GLU A CA 1
ATOM 1858 C C . GLU A 1 239 ? 22.641 10.016 3.561 1 97.94 239 GLU A C 1
ATOM 1860 O O . GLU A 1 239 ? 23.094 10.672 2.627 1 97.94 239 GLU A O 1
ATOM 1865 N N . LEU A 1 240 ? 22.891 10.273 4.754 1 97.81 240 LEU A N 1
ATOM 1866 C CA . LEU A 1 240 ? 23.781 11.367 5.113 1 97.81 240 LEU A CA 1
ATOM 1867 C C . LEU A 1 240 ? 25.203 10.844 5.375 1 97.81 240 LEU A C 1
ATOM 1869 O O . LEU A 1 240 ? 25.375 9.789 5.996 1 97.81 240 LEU A O 1
ATOM 1873 N N . PRO A 1 241 ? 26.172 11.57 4.871 1 94.25 241 PRO A N 1
ATOM 1874 C CA . PRO A 1 241 ? 27.531 11.242 5.285 1 94.25 241 PRO A CA 1
ATOM 1875 C C . PRO A 1 241 ? 27.75 11.383 6.789 1 94.25 241 PRO A C 1
ATOM 1877 O O . PRO A 1 241 ? 26.984 12.07 7.465 1 94.25 241 PRO A O 1
ATOM 1880 N N . ALA A 1 242 ? 28.766 10.789 7.238 1 91.38 242 ALA A N 1
ATOM 1881 C CA . ALA A 1 242 ? 29.016 10.711 8.672 1 91.38 242 ALA A CA 1
ATOM 1882 C C .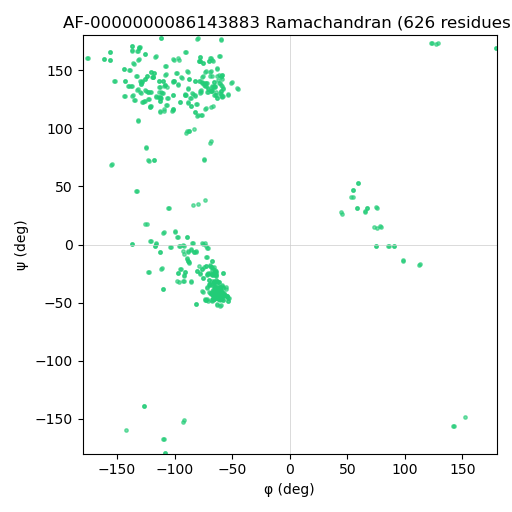 ALA A 1 242 ? 29.25 12.094 9.273 1 91.38 242 ALA A C 1
ATOM 1884 O O . ALA A 1 242 ? 28.984 12.32 10.453 1 91.38 242 ALA A O 1
ATOM 1885 N N . ASP A 1 243 ? 29.641 13.023 8.516 1 93.12 243 ASP A N 1
ATOM 1886 C CA . ASP A 1 243 ? 30.016 14.328 9.039 1 93.12 243 ASP A CA 1
ATOM 1887 C C . ASP A 1 243 ? 28.844 15.312 8.961 1 93.12 243 ASP A C 1
ATOM 1889 O O . ASP A 1 243 ? 28.969 16.469 9.375 1 93.12 243 ASP A O 1
ATOM 1893 N N . VAL A 1 244 ? 27.719 14.906 8.445 1 95.75 244 VAL A N 1
ATOM 1894 C CA . VAL A 1 244 ? 26.531 15.758 8.375 1 95.75 244 VAL A CA 1
ATOM 1895 C C . VAL A 1 244 ? 25.562 15.383 9.492 1 95.75 244 VAL A C 1
ATOM 1897 O O . VAL A 1 244 ? 25.047 14.266 9.523 1 95.75 244 VAL A O 1
ATOM 1900 N N . VAL A 1 245 ? 25.328 16.344 10.398 1 96.62 245 VAL A N 1
ATOM 1901 C CA . VAL A 1 245 ? 24.5 16.109 11.57 1 96.62 245 VAL A CA 1
ATOM 1902 C C . VAL A 1 245 ? 23.328 17.078 11.578 1 96.62 245 VAL A C 1
ATOM 1904 O O . VAL A 1 245 ? 23.516 18.297 11.625 1 96.62 245 VAL A O 1
ATOM 1907 N N . PRO A 1 246 ? 22.094 16.562 11.516 1 98 246 PRO A N 1
ATOM 1908 C CA . PRO A 1 246 ? 20.953 17.469 11.633 1 98 246 PRO A CA 1
ATOM 1909 C C . PRO A 1 246 ? 20.938 18.234 12.961 1 98 246 PRO A C 1
ATOM 1911 O O . PRO A 1 246 ? 21.297 17.672 14 1 98 246 PRO A O 1
ATOM 1914 N N . LYS A 1 247 ? 20.5 19.469 12.945 1 97.5 247 LYS A N 1
ATOM 1915 C CA . LYS A 1 247 ? 20.359 20.328 14.117 1 97.5 247 LYS A CA 1
ATOM 1916 C C . LYS A 1 247 ? 19.047 21.109 14.07 1 97.5 247 LYS A C 1
ATOM 1918 O O . LYS A 1 247 ? 18.688 21.656 13.023 1 97.5 247 LYS A O 1
ATOM 1923 N N . PRO A 1 248 ? 18.453 21.125 15.188 1 96.5 248 PRO A N 1
ATOM 1924 C CA . PRO A 1 248 ? 17.25 21.938 15.188 1 96.5 248 PRO A CA 1
ATOM 1925 C C . PRO A 1 248 ? 17.516 23.391 14.789 1 96.5 248 PRO A C 1
ATOM 1927 O O . PRO A 1 248 ? 18.5 23.984 15.227 1 96.5 248 PRO A O 1
ATOM 1930 N N . HIS A 1 249 ? 16.719 23.922 13.953 1 92.44 249 HIS A N 1
ATOM 1931 C CA . HIS A 1 249 ? 16.828 25.312 13.516 1 92.44 249 HIS A CA 1
ATOM 1932 C C . HIS A 1 249 ? 15.688 26.156 14.055 1 92.44 249 HIS A C 1
ATOM 1934 O O . HIS A 1 249 ? 15.898 27.312 14.43 1 92.44 249 HIS A O 1
ATOM 1940 N N . ASP A 1 250 ? 14.5 25.594 14.094 1 90.69 250 ASP A N 1
ATOM 1941 C CA . ASP A 1 250 ? 13.352 26.297 14.648 1 90.69 250 ASP A CA 1
ATOM 1942 C C . ASP A 1 250 ? 12.922 25.672 15.977 1 90.69 250 ASP A C 1
ATOM 1944 O O . ASP A 1 250 ? 13.703 24.969 16.625 1 90.69 250 ASP A O 1
ATOM 1948 N N . ASP A 1 251 ? 11.758 26.078 16.391 1 92.88 251 ASP A N 1
ATOM 1949 C CA . ASP A 1 251 ? 11.359 25.688 17.75 1 92.88 251 ASP A CA 1
ATOM 1950 C C . ASP A 1 251 ? 10.422 24.484 17.719 1 92.88 251 ASP A C 1
ATOM 1952 O O . ASP A 1 251 ? 9.859 24.094 18.734 1 92.88 251 ASP A O 1
ATOM 1956 N N . GLU A 1 252 ? 10.266 23.812 16.578 1 94.06 252 GLU A N 1
ATOM 1957 C CA . GLU A 1 252 ? 9.32 22.703 16.469 1 94.06 252 GLU A CA 1
ATOM 1958 C C . GLU A 1 252 ? 9.992 21.375 16.797 1 94.06 252 GLU A C 1
ATOM 1960 O O . GLU A 1 252 ? 9.312 20.406 17.141 1 94.06 252 GLU A O 1
ATOM 1965 N N . VAL A 1 253 ? 11.328 21.344 16.625 1 97.06 253 VAL A N 1
ATOM 1966 C CA . VAL A 1 253 ? 12.109 20.141 16.922 1 97.06 253 VAL A CA 1
ATOM 1967 C C . VAL A 1 253 ? 13.016 20.406 18.125 1 97.06 253 VAL A C 1
ATOM 1969 O O . VAL A 1 253 ? 13.773 21.375 18.141 1 97.06 253 VAL A O 1
ATOM 1972 N N . SER A 1 254 ? 12.961 19.578 19.125 1 97 254 SER A N 1
ATOM 1973 C CA . SER A 1 254 ? 13.719 19.812 20.344 1 97 254 SER A CA 1
ATOM 1974 C C . SER A 1 254 ? 15.078 19.125 20.297 1 97 254 SER A C 1
ATOM 1976 O O . SER A 1 254 ? 16.047 19.594 20.906 1 97 254 SER A O 1
ATOM 1978 N N . ALA A 1 255 ? 15.102 17.984 19.594 1 97.5 255 ALA A N 1
ATOM 1979 C CA . ALA A 1 255 ? 16.359 17.234 19.562 1 97.5 255 ALA A CA 1
ATOM 1980 C C . ALA A 1 255 ? 16.359 16.25 18.391 1 97.5 255 ALA A C 1
ATOM 1982 O O . ALA A 1 255 ? 15.32 15.953 17.812 1 97.5 255 ALA A O 1
ATOM 1983 N N . PHE A 1 256 ? 17.578 15.867 18.062 1 98.19 256 PHE A N 1
ATOM 1984 C CA . PHE A 1 256 ? 17.812 14.758 17.141 1 98.19 256 PHE A CA 1
ATOM 1985 C C . PHE A 1 256 ? 18.578 13.641 17.828 1 98.19 256 PHE A C 1
ATOM 1987 O O . PHE A 1 256 ? 19.5 13.898 18.594 1 98.19 256 PHE A O 1
ATOM 1994 N N . TYR A 1 257 ? 18.25 12.422 17.469 1 98.19 257 TYR A N 1
ATOM 1995 C CA . TYR A 1 257 ? 18.938 11.227 17.938 1 98.19 257 TYR A CA 1
ATOM 1996 C C . TYR A 1 257 ? 19.406 10.375 16.766 1 98.19 257 TYR A C 1
ATOM 1998 O O . TYR A 1 257 ? 18.688 10.211 15.781 1 98.19 257 TYR A O 1
ATOM 2006 N N . LEU A 1 258 ? 20.609 9.977 16.844 1 97.75 258 LEU A N 1
ATOM 2007 C CA . LEU A 1 258 ? 21.094 8.93 15.93 1 97.75 258 LEU A CA 1
ATOM 2008 C C . LEU A 1 258 ? 20.875 7.547 16.531 1 97.75 258 LEU A C 1
ATOM 2010 O O . LEU A 1 258 ? 21.703 7.059 17.297 1 97.75 258 LEU A O 1
ATOM 2014 N N . MET A 1 259 ? 19.781 6.93 16.141 1 98.25 259 MET A N 1
ATOM 2015 C CA . MET A 1 259 ? 19.359 5.684 16.766 1 98.25 259 MET A CA 1
ATOM 2016 C C . MET A 1 259 ? 19.719 4.484 15.898 1 98.25 259 MET A C 1
ATOM 2018 O O . MET A 1 259 ? 19.578 4.539 14.672 1 98.25 259 MET A O 1
ATOM 2022 N N . ASP A 1 260 ? 20.156 3.41 16.516 1 97.88 260 ASP A N 1
ATOM 2023 C CA . ASP A 1 260 ? 20.312 2.18 15.75 1 97.88 260 ASP A CA 1
ATOM 2024 C C . ASP A 1 260 ? 18.969 1.473 15.578 1 97.88 260 ASP A C 1
ATOM 2026 O O . ASP A 1 260 ? 17.953 1.927 16.094 1 97.88 260 ASP A O 1
ATOM 2030 N N . ILE A 1 261 ? 18.969 0.424 14.875 1 98 261 ILE A N 1
ATOM 2031 C CA . ILE A 1 261 ? 17.734 -0.245 14.469 1 98 261 ILE A CA 1
ATOM 2032 C C . ILE A 1 261 ? 17.031 -0.806 15.703 1 98 261 ILE A C 1
ATOM 2034 O O . ILE A 1 261 ? 15.797 -0.741 15.797 1 98 261 ILE A O 1
ATOM 2038 N N . ALA A 1 262 ? 17.781 -1.354 16.594 1 97.38 262 ALA A N 1
ATOM 2039 C CA . ALA A 1 262 ? 17.188 -1.929 17.797 1 97.38 262 ALA A CA 1
ATOM 2040 C C . ALA A 1 262 ? 16.469 -0.859 18.625 1 97.38 262 ALA A C 1
ATOM 2042 O O . ALA A 1 262 ? 15.367 -1.082 19.109 1 97.38 262 ALA A O 1
ATOM 2043 N N . GLU A 1 263 ? 17.094 0.286 18.781 1 98.31 263 GLU A N 1
ATOM 2044 C CA . GLU A 1 263 ? 16.5 1.405 19.5 1 98.31 263 GLU A CA 1
ATOM 2045 C C . GLU A 1 263 ? 15.219 1.881 18.828 1 98.31 263 GLU A C 1
ATOM 2047 O O . GLU A 1 263 ? 14.219 2.152 19.5 1 98.31 263 GLU A O 1
ATOM 2052 N N . VAL A 1 264 ? 15.266 1.999 17.531 1 98.5 264 VAL A N 1
ATOM 2053 C CA . VAL A 1 264 ? 14.109 2.451 16.766 1 98.5 264 VAL A CA 1
ATOM 2054 C C . VAL A 1 264 ? 12.953 1.474 16.953 1 98.5 264 VAL A C 1
ATOM 2056 O O . VAL A 1 264 ? 11.82 1.885 17.219 1 98.5 264 VAL A O 1
ATOM 2059 N N . ARG A 1 265 ? 13.242 0.185 16.844 1 97.81 265 ARG A N 1
ATOM 2060 C CA . ARG A 1 265 ? 12.219 -0.847 16.984 1 97.81 265 ARG A CA 1
ATOM 2061 C C . ARG A 1 265 ? 11.586 -0.789 18.375 1 97.81 265 ARG A C 1
ATOM 2063 O O . ARG A 1 265 ? 10.359 -0.871 18.5 1 97.81 265 ARG A O 1
ATOM 2070 N N . GLU A 1 266 ? 12.422 -0.627 19.359 1 97.69 266 GLU A N 1
ATOM 2071 C CA . GLU A 1 266 ? 11.922 -0.553 20.734 1 97.69 266 GLU A CA 1
ATOM 2072 C C . GLU A 1 266 ? 11.023 0.662 20.922 1 97.69 266 GLU A C 1
ATOM 2074 O O . GLU A 1 266 ? 9.953 0.559 21.531 1 97.69 266 GLU A O 1
ATOM 2079 N N . ALA A 1 267 ? 11.453 1.792 20.438 1 98.44 267 ALA A N 1
ATOM 2080 C CA . ALA A 1 267 ? 10.672 3.02 20.578 1 98.44 267 ALA A CA 1
ATOM 2081 C C . ALA A 1 267 ? 9.328 2.895 19.859 1 98.44 267 ALA A C 1
ATOM 2083 O O . ALA A 1 267 ? 8.305 3.383 20.344 1 98.44 267 ALA A O 1
ATOM 2084 N N . LEU A 1 268 ? 9.32 2.25 18.672 1 98.38 268 LEU A N 1
ATOM 2085 C CA . LEU A 1 268 ? 8.086 2.008 17.938 1 98.38 268 LEU A CA 1
ATOM 2086 C C . LEU A 1 268 ? 7.117 1.169 18.766 1 98.38 268 LEU A C 1
ATOM 2088 O O . LEU A 1 268 ? 5.945 1.526 18.906 1 98.38 268 LEU A O 1
ATOM 2092 N N . LEU A 1 269 ? 7.605 0.124 19.344 1 97 269 LEU A N 1
ATOM 2093 C CA . LEU A 1 269 ? 6.766 -0.825 20.062 1 97 269 LEU A CA 1
ATOM 2094 C C . LEU A 1 269 ? 6.266 -0.22 21.375 1 97 269 LEU A C 1
ATOM 2096 O O . LEU A 1 269 ? 5.203 -0.599 21.875 1 97 269 LEU A O 1
ATOM 2100 N N . LYS A 1 270 ? 7.023 0.739 21.891 1 97 270 LYS A N 1
ATOM 2101 C CA . LYS A 1 270 ? 6.621 1.429 23.109 1 97 270 LYS A CA 1
ATOM 2102 C C . LYS A 1 270 ? 5.633 2.551 22.812 1 97 270 LYS A C 1
ATOM 2104 O O . LYS A 1 270 ? 5.145 3.217 23.719 1 97 270 LYS A O 1
ATOM 2109 N N . GLY A 1 271 ? 5.367 2.842 21.547 1 96.25 271 GLY A N 1
ATOM 2110 C CA . GLY A 1 271 ? 4.422 3.881 21.172 1 96.25 271 GLY A CA 1
ATOM 2111 C C . GLY A 1 271 ? 4.973 5.281 21.359 1 96.25 271 GLY A C 1
ATOM 2112 O O . GLY A 1 271 ? 4.227 6.219 21.656 1 96.25 271 GLY A O 1
ATOM 2113 N N . GLU A 1 272 ? 6.262 5.457 21.172 1 97.94 272 GLU A N 1
ATOM 2114 C CA . GLU A 1 272 ? 6.898 6.742 21.453 1 97.94 272 GLU A CA 1
ATOM 2115 C C . GLU A 1 272 ? 6.848 7.656 20.234 1 97.94 272 GLU A C 1
ATOM 2117 O O . GLU A 1 272 ? 7.098 8.859 20.328 1 97.94 272 GLU A O 1
ATOM 2122 N N . PHE A 1 273 ? 6.535 7.156 19.062 1 98.56 273 PHE A N 1
ATOM 2123 C CA . PHE A 1 273 ? 6.48 7.949 17.844 1 98.56 273 PHE A CA 1
ATOM 2124 C C . PHE A 1 273 ? 5.105 8.578 17.656 1 98.56 273 PHE A C 1
ATOM 2126 O O . PHE A 1 273 ? 4.09 7.977 18.016 1 98.56 273 PHE A O 1
ATOM 2133 N N . LYS A 1 274 ? 5.07 9.859 17.141 1 97.75 274 LYS A N 1
ATOM 2134 C CA . LYS A 1 274 ? 3.838 10.32 16.5 1 97.75 274 LYS A CA 1
ATOM 2135 C C . LYS A 1 274 ? 3.277 9.266 15.562 1 97.75 274 LYS A C 1
ATOM 2137 O O . LYS A 1 274 ? 4.02 8.68 14.773 1 97.75 274 LYS A O 1
ATOM 2142 N N . PRO A 1 275 ? 2.033 8.984 15.586 1 97.12 275 PRO A N 1
ATOM 2143 C CA . PRO A 1 275 ? 1.471 7.816 14.898 1 97.12 275 PRO A CA 1
ATOM 2144 C C . PRO A 1 275 ? 1.848 7.766 13.422 1 97.12 275 PRO A C 1
ATOM 2146 O O . PRO A 1 275 ? 2.289 6.727 12.93 1 97.12 275 PRO A O 1
ATOM 2149 N N . ASP A 1 276 ? 1.702 8.852 12.672 1 97.5 276 ASP A N 1
ATOM 2150 C CA . ASP A 1 276 ? 2.01 8.805 11.242 1 97.5 276 ASP A CA 1
ATOM 2151 C C . ASP A 1 276 ? 3.512 8.656 11.016 1 97.5 276 ASP A C 1
ATOM 2153 O O . ASP A 1 276 ? 3.934 7.965 10.078 1 97.5 276 ASP A O 1
ATOM 2157 N N . ALA A 1 277 ? 4.336 9.242 11.859 1 98.56 277 ALA A N 1
ATOM 2158 C CA . ALA A 1 277 ? 5.781 9.055 11.773 1 98.56 277 ALA A CA 1
ATOM 2159 C C . ALA A 1 277 ? 6.16 7.602 12.047 1 98.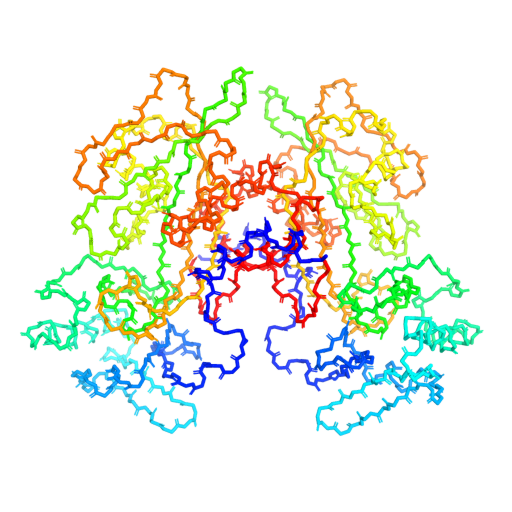56 277 ALA A C 1
ATOM 2161 O O . ALA A 1 277 ? 7.039 7.047 11.375 1 98.56 277 ALA A O 1
ATOM 2162 N N . GLY A 1 278 ? 5.508 7.047 13.094 1 98.69 278 GLY A N 1
ATOM 2163 C CA . GLY A 1 278 ? 5.738 5.633 13.352 1 98.69 278 GLY A CA 1
ATOM 2164 C C . GLY A 1 278 ? 5.469 4.758 12.141 1 98.69 278 GLY A C 1
ATOM 2165 O O . GLY A 1 278 ? 6.254 3.857 11.836 1 98.69 278 GLY A O 1
ATOM 2166 N N . ALA A 1 279 ? 4.375 5 11.445 1 98.69 279 ALA A N 1
ATOM 2167 C CA . ALA A 1 279 ? 4.023 4.246 10.25 1 98.69 279 ALA A CA 1
ATOM 2168 C C . ALA A 1 279 ? 5.082 4.426 9.164 1 98.69 279 ALA A C 1
ATOM 2170 O O . ALA A 1 279 ? 5.469 3.461 8.5 1 98.69 279 ALA A O 1
ATOM 2171 N N . VAL A 1 280 ? 5.566 5.641 8.977 1 98.81 280 VAL A N 1
ATOM 2172 C CA . VAL A 1 280 ? 6.574 5.949 7.969 1 98.81 280 VAL A CA 1
ATOM 2173 C C . VAL A 1 280 ? 7.871 5.215 8.297 1 98.81 280 VAL A C 1
ATOM 2175 O O . VAL A 1 280 ? 8.531 4.684 7.402 1 98.81 280 VAL A O 1
ATOM 2178 N N . VAL A 1 281 ? 8.242 5.152 9.562 1 98.88 281 VAL A N 1
ATOM 2179 C CA . VAL A 1 281 ? 9.453 4.465 9.984 1 98.88 281 VAL A CA 1
ATOM 2180 C C . VAL A 1 281 ? 9.312 2.965 9.742 1 98.88 281 VAL A C 1
ATOM 2182 O O . VAL A 1 281 ? 10.242 2.311 9.273 1 98.88 281 VAL A O 1
ATOM 2185 N N . VAL A 1 282 ? 8.141 2.426 10.07 1 98.88 282 VAL A N 1
ATOM 2186 C CA . VAL A 1 282 ? 7.906 1.009 9.812 1 98.88 282 VAL A CA 1
ATOM 2187 C C . VAL A 1 282 ? 8.039 0.726 8.312 1 98.88 282 VAL A C 1
ATOM 2189 O O . VAL A 1 282 ? 8.695 -0.242 7.918 1 98.88 282 VAL A O 1
ATOM 2192 N N . GLU A 1 283 ? 7.406 1.562 7.531 1 98.75 283 GLU A N 1
ATOM 2193 C CA . GLU A 1 283 ? 7.508 1.428 6.078 1 98.75 283 GLU A CA 1
ATOM 2194 C C . GLU A 1 283 ? 8.961 1.47 5.621 1 98.75 283 GLU A C 1
ATOM 2196 O O . GLU A 1 283 ? 9.375 0.685 4.766 1 98.75 283 GLU A O 1
ATOM 2201 N N . PHE A 1 284 ? 9.773 2.371 6.148 1 98.81 284 PHE A N 1
ATOM 2202 C CA . PHE A 1 284 ? 11.203 2.479 5.859 1 98.81 284 PHE A CA 1
ATOM 2203 C C . PHE A 1 284 ? 11.922 1.177 6.191 1 98.81 284 PHE A C 1
ATOM 2205 O O . PHE A 1 284 ? 12.719 0.68 5.391 1 98.81 284 PHE A O 1
ATOM 2212 N N . LEU A 1 285 ? 11.641 0.636 7.379 1 98.69 285 LEU A N 1
ATOM 2213 C CA . LEU A 1 285 ? 12.312 -0.576 7.844 1 98.69 285 LEU A CA 1
ATOM 2214 C C . LEU A 1 285 ? 11.945 -1.769 6.969 1 98.69 285 LEU A C 1
ATOM 2216 O O . LEU A 1 285 ? 12.766 -2.666 6.758 1 98.69 285 LEU A O 1
ATOM 2220 N N . ILE A 1 286 ? 10.719 -1.793 6.426 1 98.56 286 ILE A N 1
ATOM 2221 C CA . ILE A 1 286 ? 10.312 -2.834 5.492 1 98.56 286 ILE A CA 1
ATOM 2222 C C . ILE A 1 286 ? 11.094 -2.693 4.188 1 98.56 286 ILE A C 1
ATOM 2224 O O . ILE A 1 286 ? 11.734 -3.645 3.734 1 98.56 286 ILE A O 1
ATOM 2228 N N . ARG A 1 287 ? 11.164 -1.501 3.641 1 97.75 287 ARG A N 1
ATOM 2229 C CA . ARG A 1 287 ? 11.82 -1.259 2.359 1 97.75 287 ARG A CA 1
ATOM 2230 C C . ARG A 1 287 ? 13.312 -1.569 2.438 1 97.75 287 ARG A C 1
ATOM 2232 O O . ARG A 1 287 ? 13.922 -1.964 1.442 1 97.75 287 ARG A O 1
ATOM 2239 N N . HIS A 1 288 ? 13.844 -1.437 3.629 1 97.12 288 HIS A N 1
ATOM 2240 C CA . HIS A 1 288 ? 15.281 -1.625 3.795 1 97.12 288 HIS A CA 1
ATOM 2241 C C . HIS A 1 288 ? 15.602 -3.037 4.277 1 97.12 288 HIS A C 1
ATOM 2243 O O . HIS A 1 288 ? 16.75 -3.334 4.629 1 97.12 288 HIS A O 1
ATOM 2249 N N . GLY A 1 289 ? 14.602 -3.92 4.344 1 96.5 289 GLY A N 1
ATOM 2250 C CA . GLY A 1 289 ? 14.812 -5.336 4.605 1 96.5 289 GLY A CA 1
ATOM 2251 C C . GLY A 1 289 ? 15.055 -5.645 6.07 1 96.5 289 GLY A C 1
ATOM 2252 O O . GLY A 1 289 ? 15.609 -6.688 6.406 1 96.5 289 GLY A O 1
ATOM 2253 N N . VAL A 1 290 ? 14.734 -4.695 6.965 1 97.12 290 VAL A N 1
ATOM 2254 C CA . VAL A 1 290 ? 14.875 -4.902 8.406 1 97.12 290 VAL A CA 1
ATOM 2255 C C . VAL A 1 290 ? 13.664 -5.672 8.938 1 97.12 290 VAL A C 1
ATOM 2257 O O . VAL A 1 290 ? 13.82 -6.633 9.688 1 97.12 290 VAL A O 1
ATOM 2260 N N . ILE A 1 291 ? 12.508 -5.188 8.609 1 97.69 291 ILE A N 1
ATOM 2261 C CA . ILE A 1 291 ? 11.281 -5.93 8.875 1 97.69 291 ILE A CA 1
ATOM 2262 C C . ILE A 1 291 ? 10.969 -6.848 7.695 1 97.69 291 ILE A C 1
ATOM 2264 O O . ILE A 1 291 ? 10.867 -6.391 6.555 1 97.69 291 ILE A O 1
ATOM 2268 N N . THR A 1 292 ? 10.859 -8.133 7.926 1 97 292 THR A N 1
ATOM 2269 C CA . THR A 1 292 ? 10.703 -9.148 6.895 1 97 292 THR A CA 1
ATOM 2270 C C . THR A 1 292 ? 9.578 -10.117 7.254 1 97 292 THR A C 1
ATOM 2272 O O . THR A 1 292 ? 9.086 -10.109 8.383 1 97 292 THR A O 1
ATOM 2275 N N . PRO A 1 293 ? 9.133 -10.938 6.246 1 95.56 293 PRO A N 1
ATOM 2276 C CA . PRO A 1 293 ? 8.117 -11.945 6.566 1 95.56 293 PRO A CA 1
ATOM 2277 C C . PRO A 1 293 ? 8.57 -12.906 7.664 1 95.56 293 PRO A C 1
ATOM 2279 O O . PRO A 1 293 ? 7.734 -13.461 8.383 1 95.56 293 PRO A O 1
ATOM 2282 N N . GLU A 1 294 ? 9.852 -13.102 7.855 1 93.69 294 GLU A N 1
ATOM 2283 C CA . GLU A 1 294 ? 10.398 -14.062 8.805 1 93.69 294 GLU A CA 1
ATOM 2284 C C . GLU A 1 294 ? 10.336 -13.531 10.234 1 93.69 294 GLU A C 1
ATOM 2286 O O . GLU A 1 294 ? 10.266 -14.297 11.195 1 93.69 294 GLU A O 1
ATOM 2291 N N . ASN A 1 295 ? 10.32 -12.172 10.438 1 95.25 295 ASN A N 1
ATOM 2292 C CA . ASN A 1 295 ? 10.406 -11.656 11.797 1 95.25 295 ASN A CA 1
ATOM 2293 C C . ASN A 1 295 ? 9.188 -10.805 12.156 1 95.25 295 ASN A C 1
ATOM 2295 O O . ASN A 1 295 ? 9.117 -10.242 13.25 1 95.25 295 ASN A O 1
ATOM 2299 N N . GLU A 1 296 ? 8.211 -10.695 11.25 1 96.44 296 GLU A N 1
ATOM 2300 C CA . GLU A 1 296 ? 6.957 -9.984 11.477 1 96.44 296 GLU A CA 1
ATOM 2301 C C . GLU A 1 296 ? 5.758 -10.836 11.055 1 96.44 296 GLU A C 1
ATOM 2303 O O . GLU A 1 296 ? 5.477 -10.969 9.859 1 96.44 296 GLU A O 1
ATOM 2308 N N . PRO A 1 297 ? 5.012 -11.359 12.008 1 92.5 297 PRO A N 1
ATOM 2309 C CA . PRO A 1 297 ? 3.916 -12.273 11.672 1 92.5 297 PRO A CA 1
ATOM 2310 C C . PRO A 1 297 ? 2.793 -11.594 10.898 1 92.5 297 PRO A C 1
ATOM 2312 O O . PRO A 1 297 ? 2.062 -12.258 10.156 1 92.5 297 PRO A O 1
ATOM 2315 N N . ASN A 1 298 ? 2.641 -10.289 11.031 1 95.25 298 ASN A N 1
ATOM 2316 C CA . ASN A 1 298 ? 1.591 -9.555 10.336 1 95.25 298 ASN A CA 1
ATOM 2317 C C . ASN A 1 298 ? 2.152 -8.75 9.164 1 95.25 298 ASN A C 1
ATOM 2319 O O . ASN A 1 298 ? 1.662 -7.656 8.867 1 95.25 298 ASN A O 1
ATOM 2323 N N . PHE A 1 299 ? 3.221 -9.297 8.57 1 96.81 299 PHE A N 1
ATOM 2324 C CA . PHE A 1 299 ? 3.977 -8.586 7.547 1 96.81 299 PHE A CA 1
ATOM 2325 C C . PHE A 1 299 ? 3.059 -8.125 6.422 1 96.81 299 PHE A C 1
ATOM 2327 O O . PHE A 1 299 ? 3.09 -6.957 6.027 1 96.81 299 PHE A O 1
ATOM 2334 N N . VAL A 1 300 ? 2.17 -8.93 5.941 1 97.06 300 VAL A N 1
ATOM 2335 C CA . VAL A 1 300 ? 1.322 -8.641 4.789 1 97.06 300 VAL A CA 1
ATOM 2336 C C . VAL A 1 300 ? 0.256 -7.617 5.176 1 97.06 300 VAL A C 1
ATOM 2338 O O . VAL A 1 300 ? 0.055 -6.625 4.469 1 97.06 300 VAL A O 1
ATOM 2341 N N . GLU A 1 301 ? -0.396 -7.828 6.281 1 95.81 301 GLU A N 1
ATOM 2342 C CA . GLU A 1 301 ? -1.413 -6.895 6.758 1 95.81 301 GLU A CA 1
ATOM 2343 C C . GLU A 1 301 ? -0.828 -5.504 6.973 1 95.81 301 GLU A C 1
ATOM 2345 O O . GLU A 1 301 ? -1.444 -4.5 6.598 1 95.81 301 GLU A O 1
ATOM 2350 N N . ILE A 1 302 ? 0.356 -5.465 7.539 1 97.69 302 ILE A N 1
ATOM 2351 C CA . ILE A 1 302 ? 1.031 -4.195 7.789 1 97.69 302 ILE A CA 1
ATOM 2352 C C . ILE A 1 302 ? 1.277 -3.475 6.465 1 97.69 302 ILE A C 1
ATOM 2354 O O . ILE A 1 302 ? 0.995 -2.281 6.34 1 97.69 302 ILE A O 1
ATOM 2358 N N . ASN A 1 303 ? 1.752 -4.223 5.445 1 98.25 303 ASN A N 1
ATOM 2359 C CA . ASN A 1 303 ? 2.01 -3.615 4.145 1 98.25 303 ASN A CA 1
ATOM 2360 C C . ASN A 1 303 ? 0.731 -3.072 3.516 1 98.25 303 ASN A C 1
ATOM 2362 O O . ASN A 1 303 ? 0.724 -1.968 2.969 1 98.25 303 ASN A O 1
ATOM 2366 N N . MET A 1 304 ? -0.315 -3.781 3.609 1 97.38 304 MET A N 1
ATOM 2367 C CA . MET A 1 304 ? -1.588 -3.357 3.033 1 97.38 304 MET A CA 1
ATOM 2368 C C . MET A 1 304 ? -2.127 -2.125 3.752 1 97.38 304 MET A C 1
ATOM 2370 O O . MET A 1 304 ? -2.553 -1.163 3.109 1 97.38 304 MET A O 1
ATOM 2374 N N . ARG A 1 305 ? -1.963 -2.09 5.062 1 97.12 305 ARG A N 1
ATOM 2375 C CA . ARG A 1 305 ? -2.557 -1.011 5.848 1 97.12 305 ARG A CA 1
ATOM 2376 C C . ARG A 1 305 ? -1.699 0.249 5.781 1 97.12 305 ARG A C 1
ATOM 2378 O O . ARG A 1 305 ? -2.197 1.355 6 1 97.12 305 ARG A O 1
ATOM 2385 N N . LEU A 1 306 ? -0.439 0.102 5.477 1 98.56 306 LEU A N 1
ATOM 2386 C CA . LEU A 1 306 ? 0.428 1.256 5.262 1 98.56 306 LEU A CA 1
ATOM 2387 C C . LEU A 1 306 ? 0.019 2.018 4.004 1 98.56 306 LEU A C 1
ATOM 2389 O O . LEU A 1 306 ? 0.455 3.15 3.793 1 98.56 306 LEU A O 1
ATOM 2393 N N . HIS A 1 307 ? -0.815 1.394 3.17 1 98.31 307 HIS A N 1
ATOM 2394 C CA . HIS A 1 307 ? -1.185 1.964 1.88 1 98.31 307 HIS A CA 1
ATOM 2395 C C . HIS A 1 307 ? -2.691 1.884 1.652 1 98.31 307 HIS A C 1
ATOM 2397 O O . HIS A 1 307 ? -3.139 1.488 0.574 1 98.31 307 HIS A O 1
ATOM 2403 N N . ARG A 1 308 ? -3.395 2.252 2.629 1 97.06 308 ARG A N 1
ATOM 2404 C CA . ARG A 1 308 ? -4.852 2.236 2.553 1 97.06 308 ARG A CA 1
ATOM 2405 C C . ARG A 1 308 ? -5.344 3.014 1.337 1 97.06 308 ARG A C 1
ATOM 2407 O O . ARG A 1 308 ? -4.91 4.141 1.098 1 97.06 308 ARG A O 1
ATOM 2414 N N . ARG A 1 309 ? -6.176 2.396 0.593 1 95.12 309 ARG A N 1
ATOM 2415 C CA . ARG A 1 309 ? -6.848 3.17 -0.448 1 95.12 309 ARG A CA 1
ATOM 2416 C C . ARG A 1 309 ? -7.902 4.094 0.149 1 95.12 309 ARG A C 1
ATOM 2418 O O . ARG A 1 309 ? -8.891 3.625 0.725 1 95.12 309 ARG A O 1
ATOM 2425 N N . LEU A 1 310 ? -7.742 5.355 0.013 1 94.62 310 LEU A N 1
ATOM 2426 C CA . LEU A 1 310 ? -8.68 6.336 0.549 1 94.62 310 LEU A CA 1
ATOM 2427 C C . LEU A 1 310 ? -9.938 6.402 -0.301 1 94.62 310 LEU A C 1
ATOM 2429 O O . LEU A 1 310 ? -9.883 6.246 -1.522 1 94.62 310 LEU A O 1
ATOM 2433 N N . PRO A 1 311 ? -11.078 6.625 0.27 1 91.12 311 PRO A N 1
ATOM 2434 C CA . PRO A 1 311 ? -12.328 6.672 -0.487 1 91.12 311 PRO A CA 1
ATOM 2435 C C . PRO A 1 311 ? -12.5 7.977 -1.263 1 91.12 311 PRO A C 1
ATOM 2437 O O . PRO A 1 311 ? -13.492 8.148 -1.973 1 91.12 311 PRO A O 1
ATOM 2440 N N . PHE A 1 312 ? -11.547 8.844 -1.177 1 92.5 312 PHE A N 1
ATOM 2441 C CA . PHE A 1 312 ? -11.602 10.156 -1.812 1 92.5 312 PHE A CA 1
ATOM 2442 C C . PHE A 1 312 ? -10.648 10.219 -3 1 92.5 312 PHE A C 1
ATOM 2444 O O . PHE A 1 312 ? -9.641 9.508 -3.037 1 92.5 312 PHE A O 1
ATOM 2451 N N . ARG A 1 313 ? -10.977 11.062 -3.908 1 86.75 313 ARG A N 1
ATOM 2452 C CA . ARG A 1 313 ? -10.062 11.258 -5.027 1 86.75 313 ARG A CA 1
ATOM 2453 C C . ARG A 1 313 ? -8.75 11.875 -4.559 1 86.75 313 ARG A C 1
ATOM 2455 O O . ARG A 1 313 ? -8.75 12.75 -3.686 1 86.75 313 ARG A O 1
ATOM 2462 N N . THR A 1 314 ? -7.773 11.258 -5.148 1 84.31 314 THR A N 1
ATOM 2463 C CA . THR A 1 314 ? -6.461 11.797 -4.816 1 84.31 314 THR A CA 1
ATOM 2464 C C . THR A 1 314 ? -5.871 12.555 -6 1 84.31 314 THR A C 1
ATOM 2466 O O . THR A 1 314 ? -6.348 12.422 -7.129 1 84.31 314 THR A O 1
ATOM 2469 N N . GLY A 1 315 ? -5.137 13.602 -5.871 1 71.25 315 GLY A N 1
ATOM 2470 C CA . GLY A 1 315 ? -4.535 14.422 -6.91 1 71.25 315 GLY A CA 1
ATOM 2471 C C . GLY A 1 315 ? -3.189 13.898 -7.379 1 71.25 315 GLY A C 1
ATOM 2472 O O . GLY A 1 315 ? -2.568 13.078 -6.707 1 71.25 315 GLY A O 1
ATOM 2473 N N . MET B 1 1 ? -3.742 18.047 -21.141 1 26.53 1 MET B N 1
ATOM 2474 C CA . MET B 1 1 ? -4.188 17.125 -20.109 1 26.53 1 MET B CA 1
ATOM 2475 C C . MET B 1 1 ? -4.156 15.68 -20.609 1 26.53 1 MET B C 1
ATOM 2477 O O . MET B 1 1 ? -4.027 14.742 -19.812 1 26.53 1 MET B O 1
ATOM 2481 N N . ALA B 1 2 ? -4.453 15.648 -21.875 1 38.22 2 ALA B N 1
ATOM 2482 C CA . ALA B 1 2 ? -4.465 14.359 -22.578 1 38.22 2 ALA B CA 1
ATOM 2483 C C . ALA B 1 2 ? -3.061 13.766 -22.656 1 38.22 2 ALA B C 1
ATOM 2485 O O . ALA B 1 2 ? -2.896 12.547 -22.719 1 38.22 2 ALA B O 1
ATOM 2486 N N . ALA B 1 3 ? -2.088 14.617 -22.812 1 44.31 3 ALA B N 1
ATOM 2487 C CA . ALA B 1 3 ? -0.711 14.258 -23.156 1 44.31 3 ALA B CA 1
ATOM 2488 C C . ALA B 1 3 ? -0 13.641 -21.953 1 44.31 3 ALA B C 1
ATOM 2490 O O . ALA B 1 3 ? 0.758 12.68 -22.094 1 44.31 3 ALA B O 1
ATOM 2491 N N . ALA B 1 4 ? -0.088 14.289 -20.703 1 49.34 4 ALA B N 1
ATOM 2492 C CA . ALA B 1 4 ? 0.546 13.828 -19.469 1 49.34 4 ALA B CA 1
ATOM 2493 C C . ALA B 1 4 ? -0.041 12.492 -19.031 1 49.34 4 ALA B C 1
ATOM 2495 O O . ALA B 1 4 ? 0.679 11.633 -18.516 1 49.34 4 ALA B O 1
ATOM 2496 N N . GLN B 1 5 ? -1.332 12.344 -19.266 1 55.28 5 GLN B N 1
ATOM 2497 C CA . GLN B 1 5 ? -2.074 11.133 -18.938 1 55.28 5 GLN B CA 1
ATOM 2498 C C . GLN B 1 5 ? -1.596 9.953 -19.797 1 55.28 5 GLN B C 1
ATOM 2500 O O . GLN B 1 5 ? -1.651 8.805 -19.344 1 55.28 5 GLN B O 1
ATOM 2505 N N . ASP B 1 6 ? -1.053 10.195 -21 1 61.97 6 ASP B N 1
ATOM 2506 C CA . ASP B 1 6 ? -0.646 9.141 -21.922 1 61.97 6 ASP B CA 1
ATOM 2507 C C . ASP B 1 6 ? 0.621 8.445 -21.422 1 61.97 6 ASP B C 1
ATOM 2509 O O . ASP B 1 6 ? 0.958 7.355 -21.906 1 61.97 6 ASP B O 1
ATOM 2513 N N . ARG B 1 7 ? 1.104 8.969 -20.25 1 83.31 7 ARG B N 1
ATOM 2514 C CA . ARG B 1 7 ? 2.377 8.398 -19.828 1 83.31 7 ARG B CA 1
ATOM 2515 C C . ARG B 1 7 ? 2.279 7.824 -18.422 1 83.31 7 ARG B C 1
ATOM 2517 O O . ARG B 1 7 ? 3.291 7.434 -17.828 1 83.31 7 ARG B O 1
ATOM 2524 N N . SER B 1 8 ? 1.03 7.598 -17.984 1 95.38 8 SER B N 1
ATOM 2525 C CA . SER B 1 8 ? 0.869 7.09 -16.625 1 95.38 8 SER B CA 1
ATOM 2526 C C . SER B 1 8 ? 0.919 5.566 -16.594 1 95.38 8 SER B C 1
ATOM 2528 O O . SER B 1 8 ? 0.5 4.906 -17.547 1 95.38 8 SER B O 1
ATOM 2530 N N . PHE B 1 9 ? 1.419 5.086 -15.492 1 98 9 PHE B N 1
ATOM 2531 C CA . PHE B 1 9 ? 1.51 3.641 -15.32 1 98 9 PHE B CA 1
ATOM 2532 C C . PHE B 1 9 ? 0.232 3.09 -14.695 1 98 9 PHE B C 1
ATOM 2534 O O . PHE B 1 9 ? 0.156 1.903 -14.375 1 98 9 PHE B O 1
ATOM 2541 N N . LEU B 1 10 ? -0.787 3.918 -14.523 1 96.94 10 LEU B N 1
ATOM 2542 C CA . LEU B 1 10 ? -2.043 3.49 -13.922 1 96.94 10 LEU B CA 1
ATOM 2543 C C . LEU B 1 10 ? -2.66 2.338 -14.703 1 96.94 10 LEU B C 1
ATOM 2545 O O . LEU B 1 10 ? -3.197 1.396 -14.117 1 96.94 10 LEU B O 1
ATOM 2549 N N . PRO B 1 11 ? -2.535 2.326 -16.078 1 96.88 11 PRO B N 1
ATOM 2550 C CA . PRO B 1 11 ? -3.076 1.184 -16.812 1 96.88 11 PRO B CA 1
ATOM 2551 C C . PRO B 1 11 ? -2.342 -0.12 -16.5 1 96.88 11 PRO B C 1
ATOM 2553 O O . PRO B 1 11 ? -2.945 -1.195 -16.547 1 96.88 11 PRO B O 1
ATOM 2556 N N . VAL B 1 12 ? -1.026 -0.019 -16.234 1 97.81 12 VAL B N 1
ATOM 2557 C CA . VAL B 1 12 ? -0.257 -1.199 -15.844 1 97.81 12 VAL B CA 1
ATOM 2558 C C . VAL B 1 12 ? -0.827 -1.793 -14.562 1 97.81 12 VAL B C 1
ATOM 2560 O O . VAL B 1 12 ? -0.982 -3.012 -14.445 1 97.81 12 VAL B O 1
ATOM 2563 N N . ILE B 1 13 ? -1.22 -0.942 -13.594 1 97.94 13 ILE B N 1
ATOM 2564 C CA . ILE B 1 13 ? -1.772 -1.374 -12.32 1 97.94 13 ILE B CA 1
ATOM 2565 C C . ILE B 1 13 ? -3.184 -1.921 -12.523 1 97.94 13 ILE B C 1
ATOM 2567 O O . ILE B 1 13 ? -3.555 -2.938 -11.93 1 97.94 13 ILE B O 1
ATOM 2571 N N . HIS B 1 14 ? -3.912 -1.331 -13.406 1 96.19 14 HIS B N 1
ATOM 2572 C CA . HIS B 1 14 ? -5.273 -1.781 -13.68 1 96.19 14 HIS B CA 1
ATOM 2573 C C . HIS B 1 14 ? -5.281 -3.203 -14.234 1 96.19 14 HIS B C 1
ATOM 2575 O O . HIS B 1 14 ? -6.195 -3.979 -13.953 1 96.19 14 HIS B O 1
ATOM 2581 N N . ALA B 1 15 ? -4.262 -3.531 -14.953 1 95.31 15 ALA B N 1
ATOM 2582 C CA . ALA B 1 15 ? -4.191 -4.855 -15.562 1 95.31 15 ALA B CA 1
ATOM 2583 C C . ALA B 1 15 ? -4.105 -5.945 -14.5 1 95.31 15 ALA B C 1
ATOM 2585 O O . ALA B 1 15 ? -4.52 -7.086 -14.734 1 95.31 15 ALA B O 1
ATOM 2586 N N . THR B 1 16 ? -3.635 -5.617 -13.289 1 95.38 16 THR B N 1
ATOM 2587 C CA . THR B 1 16 ? -3.463 -6.613 -12.242 1 95.38 16 THR B CA 1
ATOM 2588 C C . THR B 1 16 ? -4.457 -6.383 -11.109 1 95.38 16 THR B C 1
ATOM 2590 O O . THR B 1 16 ? -4.73 -7.293 -10.32 1 95.38 16 THR B O 1
ATOM 2593 N N . ASP B 1 17 ? -4.977 -5.23 -10.992 1 96.88 17 ASP B N 1
ATOM 2594 C CA . ASP B 1 17 ? -5.945 -4.871 -9.953 1 96.88 17 ASP B CA 1
ATOM 2595 C C . ASP B 1 17 ? -7.246 -4.367 -10.57 1 96.88 17 ASP B C 1
ATOM 2597 O O . ASP B 1 17 ? -7.613 -3.201 -10.391 1 96.88 17 ASP B O 1
ATOM 2601 N N . ASP B 1 18 ? -7.965 -5.32 -11.133 1 95.12 18 ASP B N 1
ATOM 2602 C CA . ASP B 1 18 ? -9.125 -4.879 -11.906 1 95.12 18 ASP B CA 1
ATOM 2603 C C . ASP B 1 18 ? -10.422 -5.312 -11.234 1 95.12 18 ASP B C 1
ATOM 2605 O O . ASP B 1 18 ? -11.516 -4.988 -11.711 1 95.12 18 ASP B O 1
ATOM 2609 N N . PHE B 1 19 ? -10.375 -6.109 -10.156 1 95.69 19 PHE B N 1
ATOM 2610 C CA . PHE B 1 19 ? -11.609 -6.406 -9.438 1 95.69 19 PHE B CA 1
ATOM 2611 C C . PHE B 1 19 ? -12.195 -5.141 -8.828 1 95.69 19 PHE B C 1
ATOM 2613 O O . PHE B 1 19 ? -11.492 -4.383 -8.156 1 95.69 19 PHE B O 1
ATOM 2620 N N . PRO B 1 20 ? -13.398 -4.855 -9.047 1 91.12 20 PRO B N 1
ATOM 2621 C CA . PRO B 1 20 ? -13.992 -3.588 -8.602 1 91.12 20 PRO B CA 1
ATOM 2622 C C . PRO B 1 20 ? -13.898 -3.393 -7.094 1 91.12 20 PRO B C 1
ATOM 2624 O O . PRO B 1 20 ? -14.008 -4.359 -6.336 1 91.12 20 PRO B O 1
ATOM 2627 N N . TYR B 1 21 ? -13.641 -2.002 -6.824 1 85.19 21 TYR B N 1
ATOM 2628 C CA . TYR B 1 21 ? -13.711 -1.599 -5.426 1 85.19 21 TYR B CA 1
ATOM 2629 C C . TYR B 1 21 ? -15.148 -1.329 -5.004 1 85.19 21 TYR B C 1
ATOM 2631 O O . TYR B 1 21 ? -15.914 -0.711 -5.746 1 85.19 21 TYR B O 1
ATOM 2639 N N . GLY B 1 22 ? -16.031 -2.045 -4.355 1 72.25 22 GLY B N 1
ATOM 2640 C CA . GLY B 1 22 ? -17.438 -1.854 -4.008 1 72.25 22 GLY B CA 1
ATOM 2641 C C . GLY B 1 22 ? -18.203 -3.156 -3.855 1 72.25 22 GLY B C 1
ATOM 2642 O O . GLY B 1 22 ? -17.609 -4.188 -3.52 1 72.25 22 GLY B O 1
ATOM 2643 N N . PRO B 1 23 ? -19.453 -2.928 -4.234 1 69.81 23 PRO B N 1
ATOM 2644 C CA . PRO B 1 23 ? -20.328 -4.059 -3.92 1 69.81 23 PRO B CA 1
ATOM 2645 C C . PRO B 1 23 ? -20.297 -5.145 -4.992 1 69.81 23 PRO B C 1
ATOM 2647 O O . PRO B 1 23 ? -21.297 -5.852 -5.188 1 69.81 23 PRO B O 1
ATOM 2650 N N . ALA B 1 24 ? -19.266 -5.395 -5.617 1 77.31 24 ALA B N 1
ATOM 2651 C CA . ALA B 1 24 ? -19.172 -6.445 -6.625 1 77.31 24 ALA B CA 1
ATOM 2652 C C . ALA B 1 24 ? -19.141 -7.824 -5.98 1 77.31 24 ALA B C 1
ATOM 2654 O O . ALA B 1 24 ? -19.484 -8.82 -6.617 1 77.31 24 ALA B O 1
ATOM 2655 N N . ALA B 1 25 ? -18.797 -7.789 -4.73 1 83.62 25 ALA B N 1
ATOM 2656 C CA . ALA B 1 25 ? -18.672 -9.055 -4.016 1 83.62 25 ALA B CA 1
ATOM 2657 C C . ALA B 1 25 ? -20.016 -9.75 -3.885 1 83.62 25 ALA B C 1
ATOM 2659 O O . ALA B 1 25 ? -20.078 -10.977 -3.779 1 83.62 25 ALA B O 1
ATOM 2660 N N . ASP B 1 26 ? -21.047 -9 -4.039 1 87.44 26 ASP B N 1
ATOM 2661 C CA . ASP B 1 26 ? -22.391 -9.547 -3.865 1 87.44 26 ASP B CA 1
ATOM 2662 C C . ASP B 1 26 ? -22.766 -10.461 -5.027 1 87.44 26 ASP B C 1
ATOM 2664 O O . ASP B 1 26 ? -23.703 -11.258 -4.922 1 87.44 26 ASP B O 1
ATOM 2668 N N . GLN B 1 27 ? -22.062 -10.32 -6.094 1 91.81 27 GLN B N 1
ATOM 2669 C CA . GLN B 1 27 ? -22.344 -11.141 -7.27 1 91.81 27 GLN B CA 1
ATOM 2670 C C . GLN B 1 27 ? -21.703 -12.523 -7.137 1 91.81 27 GLN B C 1
ATOM 2672 O O . GLN B 1 27 ? -21.984 -13.422 -7.938 1 91.81 27 GLN B O 1
ATOM 2677 N N . TYR B 1 28 ? -20.953 -12.711 -6.125 1 96.62 28 TYR B N 1
ATOM 2678 C CA . TYR B 1 28 ? -20.219 -13.953 -5.934 1 96.62 28 TYR B CA 1
ATOM 2679 C C . TYR B 1 28 ? -20.672 -14.68 -4.676 1 96.62 28 TYR B C 1
ATOM 2681 O O . TYR B 1 28 ? -21.422 -14.117 -3.871 1 96.62 28 TYR B O 1
ATOM 2689 N N . TYR B 1 29 ? -20.375 -15.953 -4.594 1 97.75 29 TYR B N 1
ATOM 2690 C CA . TYR B 1 29 ? -20.516 -16.703 -3.348 1 97.75 29 TYR B CA 1
ATOM 2691 C C . TYR B 1 29 ? -19.281 -16.516 -2.473 1 97.75 29 TYR B C 1
ATOM 2693 O O . TYR B 1 29 ? -18.141 -16.625 -2.953 1 97.75 29 TYR B O 1
ATOM 2701 N N . GLY B 1 30 ? -19.438 -16.172 -1.212 1 97.31 30 GLY B N 1
ATOM 2702 C CA . GLY B 1 30 ? -18.328 -16.219 -0.281 1 97.31 30 GLY B CA 1
ATOM 2703 C C . GLY B 1 30 ? -17.984 -17.609 0.19 1 97.31 30 GLY B C 1
ATOM 2704 O O . GLY B 1 30 ? -18.891 -18.406 0.498 1 97.31 30 GLY B O 1
ATOM 2705 N N . LEU B 1 31 ? -16.734 -18.016 0.165 1 98 31 LEU B N 1
ATOM 2706 C CA . LEU B 1 31 ? -16.281 -19.297 0.703 1 98 31 LEU B CA 1
ATOM 2707 C C . LEU B 1 31 ? -15.977 -19.172 2.193 1 98 31 LEU B C 1
ATOM 2709 O O . LEU B 1 31 ? -15.156 -18.359 2.602 1 98 31 LEU B O 1
ATOM 2713 N N . TYR B 1 32 ? -16.578 -20.031 2.986 1 97.56 32 TYR B N 1
ATOM 2714 C CA . TYR B 1 32 ? -16.391 -19.969 4.434 1 97.56 32 TYR B CA 1
ATOM 2715 C C . TYR B 1 32 ? -15.852 -21.297 4.965 1 97.56 32 TYR B C 1
ATOM 2717 O O . TYR B 1 32 ? -16.328 -22.375 4.582 1 97.56 32 TYR B O 1
ATOM 2725 N N . LEU B 1 33 ? -14.812 -21.188 5.773 1 97.31 33 LEU B N 1
ATOM 2726 C CA . LEU B 1 33 ? -14.289 -22.344 6.504 1 97.31 33 LEU B CA 1
ATOM 2727 C C . LEU B 1 33 ? -14.961 -22.469 7.867 1 97.31 33 LEU B C 1
ATOM 2729 O O . LEU B 1 33 ? -15.609 -21.531 8.336 1 97.31 33 LEU B O 1
ATOM 2733 N N . PRO B 1 34 ? -14.781 -23.609 8.469 1 96.94 34 PRO B N 1
ATOM 2734 C CA . PRO B 1 34 ? -15.469 -23.828 9.742 1 96.94 34 PRO B CA 1
ATOM 2735 C C . PRO B 1 34 ? -15.086 -22.812 10.812 1 96.94 34 PRO B C 1
ATOM 2737 O O . PRO B 1 34 ? -13.906 -22.484 10.961 1 96.94 34 PRO B O 1
ATOM 2740 N N . ASN B 1 35 ? -16.125 -22.25 11.477 1 92.69 35 ASN B N 1
ATOM 2741 C CA . ASN B 1 35 ? -15.977 -21.375 12.633 1 92.69 35 ASN B CA 1
ATOM 2742 C C . ASN B 1 35 ? -15.273 -20.078 12.25 1 92.69 35 ASN B C 1
ATOM 2744 O O . ASN B 1 35 ? -14.453 -19.562 13.016 1 92.69 35 ASN B O 1
ATOM 2748 N N . ASP B 1 36 ? -15.43 -19.703 11.07 1 92.5 36 ASP B N 1
ATOM 2749 C CA . ASP B 1 36 ? -14.906 -18.422 10.617 1 92.5 36 ASP B CA 1
ATOM 2750 C C . ASP B 1 36 ? -15.992 -17.594 9.93 1 92.5 36 ASP B C 1
ATOM 2752 O O . ASP B 1 36 ? -16.594 -18.047 8.953 1 92.5 36 ASP B O 1
ATOM 2756 N N . ASP B 1 37 ? -16.203 -16.422 10.453 1 91.06 37 ASP B N 1
ATOM 2757 C CA . ASP B 1 37 ? -17.297 -15.578 9.945 1 91.06 37 ASP B CA 1
ATOM 2758 C C . ASP B 1 37 ? -16.812 -14.719 8.773 1 91.06 37 ASP B C 1
ATOM 2760 O O . ASP B 1 37 ? -17.625 -14.031 8.133 1 91.06 37 ASP B O 1
ATOM 2764 N N . ARG B 1 38 ? -15.547 -14.719 8.453 1 91.31 38 ARG B N 1
ATOM 2765 C CA . ARG B 1 38 ? -15.016 -14 7.301 1 91.31 38 ARG B CA 1
ATOM 2766 C C . ARG B 1 38 ? -14.773 -14.945 6.125 1 91.31 38 ARG B C 1
ATOM 2768 O O . ARG B 1 38 ? -14.336 -16.078 6.312 1 91.31 38 ARG B O 1
ATOM 2775 N N . PRO B 1 39 ? -15.078 -14.469 4.941 1 94.81 39 PRO B N 1
ATOM 2776 C CA . PRO B 1 39 ? -14.852 -15.328 3.779 1 94.81 39 PRO B CA 1
ATOM 2777 C C . PRO B 1 39 ? -13.367 -15.539 3.484 1 94.81 39 PRO B C 1
ATOM 2779 O O . PRO B 1 39 ? -12.531 -14.703 3.852 1 94.81 39 PRO B O 1
ATOM 2782 N N . HIS B 1 40 ? -13.07 -16.656 2.756 1 96.31 40 HIS B N 1
ATOM 2783 C CA . HIS B 1 40 ? -11.711 -17 2.359 1 96.31 40 HIS B CA 1
ATOM 2784 C C . HIS B 1 40 ? -11.562 -16.984 0.842 1 96.31 40 HIS B C 1
ATOM 2786 O O . HIS B 1 40 ? -10.477 -17.25 0.32 1 96.31 40 HIS B O 1
ATOM 2792 N N . GLY B 1 41 ? -12.656 -16.656 0.131 1 96.62 41 GLY B N 1
ATOM 2793 C CA . GLY B 1 41 ? -12.641 -16.578 -1.321 1 96.62 41 GLY B CA 1
ATOM 2794 C C . GLY B 1 41 ? -13.992 -16.219 -1.912 1 96.62 41 GLY B C 1
ATOM 2795 O O . GLY B 1 41 ? -14.992 -16.172 -1.199 1 96.62 41 GLY B O 1
ATOM 2796 N N . TYR B 1 42 ? -14.023 -15.922 -3.184 1 97.31 42 TYR B N 1
ATOM 2797 C CA . TYR B 1 42 ? -15.234 -15.602 -3.928 1 97.31 42 TYR B CA 1
ATOM 2798 C C . TYR B 1 42 ? -15.414 -16.547 -5.117 1 97.31 42 TYR B C 1
ATOM 2800 O O . TYR B 1 42 ? -14.516 -16.656 -5.957 1 97.31 42 TYR B O 1
ATOM 2808 N N . LEU B 1 43 ? -16.531 -17.172 -5.188 1 98.06 43 LEU B N 1
ATOM 2809 C CA . LEU B 1 43 ? -16.812 -18.094 -6.273 1 98.06 43 LEU B CA 1
ATOM 2810 C C . LEU B 1 43 ? -17.812 -17.516 -7.258 1 98.06 43 LEU B C 1
ATOM 2812 O O . LEU B 1 43 ? -18.828 -16.938 -6.848 1 98.06 43 LEU B O 1
ATOM 2816 N N . LEU B 1 44 ? -17.516 -17.688 -8.484 1 96.75 44 LEU B N 1
ATOM 2817 C CA . LEU B 1 44 ? -18.469 -17.359 -9.539 1 96.75 44 LEU B CA 1
ATOM 2818 C C . LEU B 1 44 ? -19.688 -18.281 -9.469 1 96.75 44 LEU B C 1
ATOM 2820 O O . LEU B 1 44 ? -19.547 -19.484 -9.25 1 96.75 44 LEU B O 1
ATOM 2824 N N . PRO B 1 45 ? -20.875 -17.766 -9.688 1 96.94 45 PRO B N 1
ATOM 2825 C CA . PRO B 1 45 ? -22.078 -18.594 -9.672 1 96.94 45 PRO B CA 1
ATOM 2826 C C . PRO B 1 45 ? -21.984 -19.781 -10.641 1 96.94 45 PRO B C 1
ATOM 2828 O O . PRO B 1 45 ? -22.422 -20.891 -10.312 1 96.94 45 PRO B O 1
ATOM 2831 N N . GLU B 1 46 ? -21.422 -19.594 -11.75 1 96.94 46 GLU B N 1
ATOM 2832 C CA . GLU B 1 46 ? -21.266 -20.672 -12.727 1 96.94 46 GLU B CA 1
ATOM 2833 C C . GLU B 1 46 ? -20.422 -21.812 -12.172 1 96.94 46 GLU B C 1
ATOM 2835 O O . GLU B 1 46 ? -20.672 -22.984 -12.461 1 96.94 46 GLU B O 1
ATOM 2840 N N . VAL B 1 47 ? -19.406 -21.453 -11.43 1 98 47 VAL B N 1
ATOM 2841 C CA . VAL B 1 47 ? -18.547 -22.453 -10.812 1 98 47 VAL B CA 1
ATOM 2842 C C . VAL B 1 47 ? -19.328 -23.234 -9.766 1 98 47 VAL B C 1
ATOM 2844 O O . VAL B 1 47 ? -19.25 -24.469 -9.703 1 98 47 VAL B O 1
ATOM 2847 N N . VAL B 1 48 ? -20.109 -22.5 -8.961 1 98.38 48 VAL B N 1
ATOM 2848 C CA . VAL B 1 48 ? -20.906 -23.141 -7.918 1 98.38 48 VAL B CA 1
ATOM 2849 C C . VAL B 1 48 ? -21.906 -24.109 -8.547 1 98.38 48 VAL B C 1
ATOM 2851 O O . VAL B 1 48 ? -22.141 -25.203 -8.023 1 98.38 48 VAL B O 1
ATOM 2854 N N . GLN B 1 49 ? -22.438 -23.75 -9.688 1 97.38 49 GLN B N 1
ATOM 2855 C CA . GLN B 1 49 ? -23.422 -24.578 -10.367 1 97.38 49 GLN B CA 1
ATOM 2856 C C . GLN B 1 49 ? -22.797 -25.859 -10.906 1 97.38 49 GLN B C 1
ATOM 2858 O O . GLN B 1 49 ? -23.422 -26.922 -10.883 1 97.38 49 GLN B O 1
ATOM 2863 N N . LYS B 1 50 ? -21.594 -25.797 -11.328 1 97.56 50 LYS B N 1
ATOM 2864 C CA . LYS B 1 50 ? -20.953 -26.891 -12.039 1 97.56 50 LYS B CA 1
ATOM 2865 C C . LYS B 1 50 ? -20.203 -27.812 -11.07 1 97.56 50 LYS B C 1
ATOM 2867 O O . LYS B 1 50 ? -19.984 -28.984 -11.367 1 97.56 50 LYS B O 1
ATOM 2872 N N . MET B 1 51 ? -19.766 -27.328 -9.922 1 98.31 51 MET B N 1
ATOM 2873 C CA . MET B 1 51 ? -18.922 -28.047 -8.984 1 98.31 51 MET B CA 1
ATOM 2874 C C . MET B 1 51 ? -19.672 -29.25 -8.391 1 98.31 51 MET B C 1
ATOM 2876 O O . MET B 1 51 ? -20.828 -29.125 -8 1 98.31 51 MET B O 1
ATOM 2880 N N . PRO B 1 52 ? -19.062 -30.438 -8.438 1 98.19 52 PRO B N 1
ATOM 2881 C CA . PRO B 1 52 ? -19.703 -31.625 -7.871 1 98.19 52 PRO B CA 1
ATOM 2882 C C . PRO B 1 52 ? -19.672 -31.656 -6.348 1 98.19 52 PRO B C 1
ATOM 2884 O O . PRO B 1 52 ? -19 -32.5 -5.754 1 98.19 52 PRO B O 1
ATOM 2887 N N . TRP B 1 53 ? -20.438 -30.859 -5.773 1 98.5 53 TRP B N 1
ATOM 2888 C CA . TRP B 1 53 ? -20.453 -30.672 -4.324 1 98.5 53 TRP B CA 1
ATOM 2889 C C . TRP B 1 53 ? -20.828 -31.969 -3.609 1 98.5 53 TRP B C 1
ATOM 2891 O O . TRP B 1 53 ? -21.594 -32.781 -4.141 1 98.5 53 TRP B O 1
ATOM 2901 N N . THR B 1 54 ? -20.266 -32.188 -2.48 1 98.38 54 THR B N 1
ATOM 2902 C CA . THR B 1 54 ? -20.625 -33.281 -1.593 1 98.38 54 THR B CA 1
ATOM 2903 C C . THR B 1 54 ? -21.359 -32.75 -0.36 1 98.38 54 THR B C 1
ATOM 2905 O O . THR B 1 54 ? -21.562 -31.547 -0.21 1 98.38 54 THR B O 1
ATOM 2908 N N . SER B 1 55 ? -21.719 -33.688 0.522 1 97.88 55 SER B N 1
ATOM 2909 C CA . SER B 1 55 ? -22.438 -33.312 1.742 1 97.88 55 SER B CA 1
ATOM 2910 C C . SER B 1 55 ? -21.531 -32.594 2.725 1 97.88 55 SER B C 1
ATOM 2912 O O . SER B 1 55 ? -21.984 -32.094 3.76 1 97.88 55 SER B O 1
ATOM 2914 N N . LYS B 1 56 ? -20.281 -32.469 2.379 1 98.31 56 LYS B N 1
ATOM 2915 C CA . LYS B 1 56 ? -19.344 -31.766 3.246 1 98.31 56 LYS B CA 1
ATOM 2916 C C . LYS B 1 56 ? -19.391 -30.266 3.027 1 98.31 56 LYS B C 1
ATOM 2918 O O . LYS B 1 56 ? -18.656 -29.516 3.686 1 98.31 56 LYS B O 1
ATOM 2923 N N . PHE B 1 57 ? -20.266 -29.844 2.137 1 98.62 57 PHE B N 1
ATOM 2924 C CA . PHE B 1 57 ? -20.453 -28.438 1.854 1 98.62 57 PHE B CA 1
ATOM 2925 C C . PHE B 1 57 ? -21.922 -28.047 2.023 1 98.62 57 PHE B C 1
ATOM 2927 O O . PHE B 1 57 ? -22.812 -28.844 1.765 1 98.62 57 PHE B O 1
ATOM 2934 N N . GLN B 1 58 ? -22.109 -26.875 2.541 1 98.38 58 GLN B N 1
ATOM 2935 C CA . GLN B 1 58 ? -23.438 -26.25 2.572 1 98.38 58 GLN B CA 1
ATOM 2936 C C . GLN B 1 58 ? -23.484 -25.031 1.669 1 98.38 58 GLN B C 1
ATOM 2938 O O . GLN B 1 58 ? -22.641 -24.125 1.792 1 98.38 58 GLN B O 1
ATOM 2943 N N . ILE B 1 59 ? -24.469 -25 0.752 1 98.38 59 ILE B N 1
ATOM 2944 C CA . ILE B 1 59 ? -24.562 -23.906 -0.21 1 98.38 59 ILE B CA 1
ATOM 2945 C C . ILE B 1 59 ? -25.812 -23.078 0.071 1 98.38 59 ILE B C 1
ATOM 2947 O O . ILE B 1 59 ? -26.922 -23.641 0.172 1 98.38 59 ILE B O 1
ATOM 2951 N N . GLN B 1 60 ? -25.641 -21.844 0.276 1 97.94 60 GLN B N 1
ATOM 2952 C CA . GLN B 1 60 ? -26.734 -20.875 0.413 1 97.94 60 GLN B CA 1
ATOM 2953 C C . GLN B 1 60 ? -26.844 -19.984 -0.826 1 97.94 60 GLN B C 1
ATOM 2955 O O . GLN B 1 60 ? -25.953 -19.172 -1.094 1 97.94 60 GLN B O 1
ATOM 2960 N N . HIS B 1 61 ? -28 -20.016 -1.509 1 96.75 61 HIS B N 1
ATOM 2961 C CA . HIS B 1 61 ? -28.156 -19.312 -2.773 1 96.75 61 HIS B CA 1
ATOM 2962 C C . HIS B 1 61 ? -28.766 -17.922 -2.557 1 96.75 61 HIS B C 1
ATOM 2964 O O . HIS B 1 61 ? -28.672 -17.062 -3.426 1 96.75 61 HIS B O 1
ATOM 2970 N N . ASP B 1 62 ? -29.453 -17.75 -1.402 1 95.25 62 ASP B N 1
ATOM 2971 C CA . ASP B 1 62 ? -30.016 -16.453 -1.084 1 95.25 62 ASP B CA 1
ATOM 2972 C C . ASP B 1 62 ? -28.938 -15.492 -0.563 1 95.25 62 ASP B C 1
ATOM 2974 O O . ASP B 1 62 ? -27.922 -15.93 -0.025 1 95.25 62 ASP B O 1
ATOM 2978 N N . GLN B 1 63 ? -29.219 -14.258 -0.668 1 92.5 63 GLN B N 1
ATOM 2979 C CA . GLN B 1 63 ? -28.219 -13.266 -0.266 1 92.5 63 GLN B CA 1
ATOM 2980 C C . GLN B 1 63 ? -28.125 -13.164 1.254 1 92.5 63 GLN B C 1
ATOM 2982 O O . GLN B 1 63 ? -29.141 -13.203 1.95 1 92.5 63 GLN B O 1
ATOM 2987 N N . PRO B 1 64 ? -26.859 -13.047 1.732 1 92.69 64 PRO B N 1
ATOM 2988 C CA . PRO B 1 64 ? -25.578 -13.172 1.033 1 92.69 64 PRO B CA 1
ATOM 2989 C C . PRO B 1 64 ? -25.266 -14.609 0.619 1 92.69 64 PRO B C 1
ATOM 2991 O O . PRO B 1 64 ? -25.469 -15.539 1.402 1 92.69 64 PRO B O 1
ATOM 2994 N N . ARG B 1 65 ? -24.891 -14.875 -0.58 1 96.88 65 ARG B N 1
ATOM 2995 C CA . ARG B 1 65 ? -24.578 -16.203 -1.109 1 96.88 65 ARG B CA 1
ATOM 2996 C C . ARG B 1 65 ? -23.328 -16.766 -0.46 1 96.88 65 ARG B C 1
ATOM 2998 O O . ARG B 1 65 ? -22.328 -16.062 -0.282 1 96.88 65 ARG B O 1
ATOM 3005 N N . ARG B 1 66 ? -23.406 -18.094 -0.089 1 97.88 66 ARG B N 1
ATOM 3006 C CA . ARG B 1 66 ? -22.312 -18.688 0.679 1 97.88 66 ARG B CA 1
ATOM 3007 C C . ARG B 1 66 ? -22.062 -20.125 0.27 1 97.88 66 ARG B C 1
ATOM 3009 O O . ARG B 1 66 ? -23.016 -20.844 -0.065 1 97.88 66 ARG B O 1
ATOM 3016 N N . VAL B 1 67 ? -20.859 -20.516 0.197 1 98.56 67 VAL B N 1
ATOM 3017 C CA . VAL B 1 67 ? -20.406 -21.906 0.222 1 98.56 67 VAL B CA 1
ATOM 3018 C C . VAL B 1 67 ? -19.625 -22.172 1.506 1 98.56 67 VAL B C 1
ATOM 3020 O O . VAL B 1 67 ? -18.562 -21.578 1.731 1 98.56 67 VAL B O 1
ATOM 3023 N N . ALA B 1 68 ? -20.109 -23.016 2.363 1 98.44 68 ALA B N 1
ATOM 3024 C CA . ALA B 1 68 ? -19.469 -23.281 3.65 1 98.44 68 ALA B CA 1
ATOM 3025 C C . ALA B 1 68 ? -18.953 -24.719 3.713 1 98.44 68 ALA B C 1
ATOM 3027 O O . ALA B 1 68 ? -19.688 -25.672 3.395 1 98.44 68 ALA B O 1
ATOM 3028 N N . VAL B 1 69 ? -17.703 -24.859 4.031 1 98.38 69 VAL B N 1
ATOM 3029 C CA . VAL B 1 69 ? -17.141 -26.188 4.285 1 98.38 69 VAL B CA 1
ATOM 3030 C C . VAL B 1 69 ? -17.547 -26.656 5.68 1 98.38 69 VAL B C 1
ATOM 3032 O O . VAL B 1 69 ? -17.438 -25.906 6.652 1 98.38 69 VAL B O 1
ATOM 3035 N N . LEU B 1 70 ? -18 -27.797 5.781 1 97.5 70 LEU B N 1
ATOM 3036 C CA . LEU B 1 70 ? -18.422 -28.344 7.07 1 97.5 70 LEU B CA 1
ATOM 3037 C C . LEU B 1 70 ? -17.281 -29.125 7.723 1 97.5 70 LEU B C 1
ATOM 3039 O O . LEU B 1 70 ? -16.5 -29.781 7.035 1 97.5 70 LEU B O 1
ATOM 3043 N N . ASP B 1 71 ? -17.203 -29.031 8.984 1 97.38 71 ASP B N 1
ATOM 3044 C CA . ASP B 1 71 ? -16.203 -29.781 9.742 1 97.38 71 ASP B CA 1
ATOM 3045 C C . ASP B 1 71 ? -16.719 -31.172 10.102 1 97.38 71 ASP B C 1
ATOM 3047 O O . ASP B 1 71 ? -17.328 -31.359 11.164 1 97.38 71 ASP B O 1
ATOM 3051 N N . SER B 1 72 ? -16.359 -32.094 9.344 1 95.62 72 SER B N 1
ATOM 3052 C CA . SER B 1 72 ? -16.828 -33.469 9.539 1 95.62 72 SER B CA 1
ATOM 3053 C C . SER B 1 72 ? -16.188 -34.125 10.758 1 95.62 72 SER B C 1
ATOM 3055 O O . SER B 1 72 ? -16.625 -35.156 11.219 1 95.62 72 SER B O 1
ATOM 3057 N N . SER B 1 73 ? -15.172 -33.438 11.289 1 95.62 73 SER B N 1
ATOM 3058 C CA . SER B 1 73 ? -14.5 -34 12.453 1 95.62 73 SER B CA 1
ATOM 3059 C C . SER B 1 73 ? -15.117 -33.469 13.75 1 95.62 73 SER B C 1
ATOM 3061 O O . SER B 1 73 ? -14.734 -33.906 14.844 1 95.62 73 SER B O 1
ATOM 3063 N N . ASP B 1 74 ? -15.977 -32.594 13.641 1 93.44 74 ASP B N 1
ATOM 3064 C CA . ASP B 1 74 ? -16.625 -31.969 14.789 1 93.44 74 ASP B CA 1
ATOM 3065 C C . ASP B 1 74 ? -15.602 -31.422 15.773 1 93.44 74 ASP B C 1
ATOM 3067 O O . ASP B 1 74 ? -15.656 -31.719 16.969 1 93.44 74 ASP B O 1
ATOM 3071 N N . GLY B 1 75 ? -14.594 -30.844 15.195 1 91.69 75 GLY B N 1
ATOM 3072 C CA . GLY B 1 75 ? -13.625 -30.141 16.031 1 91.69 75 GLY B CA 1
ATOM 3073 C C . GLY B 1 75 ? -12.383 -30.969 16.328 1 91.69 75 GLY B C 1
ATOM 3074 O O . GLY B 1 75 ? -11.375 -30.438 16.781 1 91.69 75 GLY B O 1
ATOM 3075 N N . ALA B 1 76 ? -12.359 -32.25 16.078 1 93.94 76 ALA B N 1
ATOM 3076 C CA . ALA B 1 76 ? -11.234 -33.125 16.391 1 93.94 76 ALA B CA 1
ATOM 3077 C C . ALA B 1 76 ? -10.039 -32.844 15.5 1 93.94 76 ALA B C 1
ATOM 3079 O O . ALA B 1 76 ? -8.891 -32.844 15.953 1 93.94 76 ALA B O 1
ATOM 3080 N N . ASN B 1 77 ? -10.242 -32.625 14.32 1 96.06 77 ASN B N 1
ATOM 3081 C CA . ASN B 1 77 ? -9.211 -32.344 13.328 1 96.06 77 ASN B CA 1
ATOM 3082 C C . ASN B 1 77 ? -9.773 -31.547 12.156 1 96.06 77 ASN B C 1
ATOM 3084 O O . ASN B 1 77 ? -9.828 -32.031 11.031 1 96.06 77 ASN B O 1
ATOM 3088 N N . THR B 1 78 ? -10.117 -30.344 12.406 1 96.88 78 THR B N 1
ATOM 3089 C CA . THR B 1 78 ? -10.82 -29.484 11.461 1 96.88 78 THR B CA 1
ATOM 3090 C C . THR B 1 78 ? -10 -29.297 10.188 1 96.88 78 THR B C 1
ATOM 3092 O O . THR B 1 78 ? -10.539 -29.375 9.078 1 96.88 78 THR B O 1
ATOM 3095 N N . ALA B 1 79 ? -8.672 -29.109 10.305 1 96.5 79 ALA B N 1
ATOM 3096 C CA . ALA B 1 79 ? -7.82 -28.906 9.141 1 96.5 79 ALA B CA 1
ATOM 3097 C C . ALA B 1 79 ? -7.895 -30.094 8.18 1 96.5 79 ALA B C 1
ATOM 3099 O O . ALA B 1 79 ? -8.086 -29.922 6.977 1 96.5 79 ALA B O 1
ATOM 3100 N N . GLU B 1 80 ? -7.793 -31.234 8.727 1 96.69 80 GLU B N 1
ATOM 3101 C CA . GLU B 1 80 ? -7.836 -32.438 7.91 1 96.69 80 GLU B CA 1
ATOM 3102 C C . GLU B 1 80 ? -9.211 -32.625 7.277 1 96.69 80 GLU B C 1
ATOM 3104 O O . GLU B 1 80 ? -9.32 -33.094 6.137 1 96.69 80 GLU B O 1
ATOM 3109 N N . ALA B 1 81 ? -10.219 -32.375 8.078 1 97.69 81 ALA B N 1
ATOM 3110 C CA . ALA B 1 81 ? -11.578 -32.469 7.566 1 97.69 81 ALA B CA 1
ATOM 3111 C C . ALA B 1 81 ? -11.789 -31.531 6.379 1 97.69 81 ALA B C 1
ATOM 3113 O O . ALA B 1 81 ? -12.391 -31.922 5.375 1 97.69 81 ALA B O 1
ATOM 3114 N N . VAL B 1 82 ? -11.297 -30.344 6.457 1 98 82 VAL B N 1
ATOM 3115 C CA . VAL B 1 82 ? -11.43 -29.344 5.395 1 98 82 VAL B CA 1
ATOM 3116 C C . VAL B 1 82 ? -10.641 -29.797 4.168 1 98 82 VAL B C 1
ATOM 3118 O O . VAL B 1 82 ? -11.148 -29.75 3.045 1 98 82 VAL B O 1
ATOM 3121 N N . ASN B 1 83 ? -9.414 -30.25 4.375 1 97.75 83 ASN B N 1
ATOM 3122 C CA . ASN B 1 83 ? -8.586 -30.734 3.277 1 97.75 83 ASN B CA 1
ATOM 3123 C C . ASN B 1 83 ? -9.273 -31.875 2.527 1 97.75 83 ASN B C 1
ATOM 3125 O O . ASN B 1 83 ? -9.281 -31.906 1.295 1 97.75 83 ASN B O 1
ATOM 3129 N N . ALA B 1 84 ? -9.82 -32.75 3.283 1 97.69 84 ALA B N 1
ATOM 3130 C CA . ALA B 1 84 ? -10.523 -33.906 2.691 1 97.69 84 ALA B CA 1
ATOM 3131 C C . ALA B 1 84 ? -11.734 -33.438 1.884 1 97.69 84 ALA B C 1
ATOM 3133 O O . ALA B 1 84 ? -12.016 -33.969 0.813 1 97.69 84 ALA B O 1
ATOM 3134 N N . ALA B 1 85 ? -12.453 -32.5 2.422 1 98.38 85 ALA B N 1
ATOM 3135 C CA . ALA B 1 85 ? -13.625 -31.984 1.731 1 98.38 85 ALA B CA 1
ATOM 3136 C C . ALA B 1 85 ? -13.242 -31.391 0.373 1 98.38 85 ALA B C 1
ATOM 3138 O O . ALA B 1 85 ? -13.891 -31.688 -0.636 1 98.38 85 ALA B O 1
ATOM 3139 N N . PHE B 1 86 ? -12.188 -30.594 0.313 1 98.25 86 PHE B N 1
ATOM 3140 C CA . PHE B 1 86 ? -11.727 -30.016 -0.944 1 98.25 86 PHE B CA 1
ATOM 3141 C C . PHE B 1 86 ? -11.312 -31.109 -1.919 1 98.25 86 PHE B C 1
ATOM 3143 O O . PHE B 1 86 ? -11.656 -31.062 -3.102 1 98.25 86 PHE B O 1
ATOM 3150 N N . GLU B 1 87 ? -10.609 -32.062 -1.429 1 97.75 87 GLU B N 1
ATOM 3151 C CA . GLU B 1 87 ? -10.148 -33.156 -2.283 1 97.75 87 GLU B CA 1
ATOM 3152 C C . GLU B 1 87 ? -11.328 -33.906 -2.908 1 97.75 87 GLU B C 1
ATOM 3154 O O . GLU B 1 87 ? -11.273 -34.281 -4.078 1 97.75 87 GLU B O 1
ATOM 3159 N N . GLU B 1 88 ? -12.328 -34.062 -2.168 1 98 88 GLU B N 1
ATOM 3160 C CA . GLU B 1 88 ? -13.492 -34.844 -2.602 1 98 88 GLU B CA 1
ATOM 3161 C C . GLU B 1 88 ? -14.227 -34.156 -3.738 1 98 88 GLU B C 1
ATOM 3163 O O . GLU B 1 88 ? -14.914 -34.781 -4.531 1 98 88 GLU B O 1
ATOM 3168 N N . VAL B 1 89 ? -14.133 -32.875 -3.82 1 98.12 89 VAL B N 1
ATOM 3169 C CA . VAL B 1 89 ? -14.828 -32.156 -4.891 1 98.12 89 VAL B CA 1
ATOM 3170 C C . VAL B 1 89 ? -13.875 -31.906 -6.047 1 98.12 89 VAL B C 1
ATOM 3172 O O . VAL B 1 89 ? -14.273 -31.938 -7.215 1 98.12 89 VAL B O 1
ATOM 3175 N N . ILE B 1 90 ? -12.562 -31.703 -5.777 1 98.06 90 ILE B N 1
ATOM 3176 C CA . ILE B 1 90 ? -11.586 -31.328 -6.797 1 98.06 90 ILE B CA 1
ATOM 3177 C C . ILE B 1 90 ? -11.234 -32.531 -7.656 1 98.06 90 ILE B C 1
ATOM 3179 O O . ILE B 1 90 ? -11.156 -32.438 -8.883 1 98.06 90 ILE B O 1
ATOM 3183 N N . THR B 1 91 ? -11.078 -33.688 -7.055 1 98 91 THR B N 1
ATOM 3184 C CA . THR B 1 91 ? -10.656 -34.875 -7.781 1 98 91 THR B CA 1
ATOM 3185 C C . THR B 1 91 ? -11.688 -35.281 -8.836 1 98 91 THR B C 1
ATOM 3187 O O . THR B 1 91 ? -11.359 -35.406 -10.016 1 98 91 THR B O 1
ATOM 3190 N N . PRO B 1 92 ? -12.977 -35.406 -8.469 1 97.69 92 PRO B N 1
ATOM 3191 C CA . PRO B 1 92 ? -13.969 -35.688 -9.508 1 97.69 92 PRO B CA 1
ATOM 3192 C C . PRO B 1 92 ? -14.047 -34.594 -10.57 1 97.69 92 PRO B C 1
ATOM 3194 O O . PRO B 1 92 ? -14.297 -34.906 -11.742 1 97.69 92 PRO B O 1
ATOM 3197 N N . ALA B 1 93 ? -13.914 -33.375 -10.156 1 97.75 93 ALA B N 1
ATOM 3198 C CA . ALA B 1 93 ? -13.938 -32.281 -11.125 1 97.75 93 ALA B CA 1
ATOM 3199 C C . ALA B 1 93 ? -12.82 -32.438 -12.156 1 97.75 93 ALA B C 1
ATOM 3201 O O . ALA B 1 93 ? -13 -32.125 -13.336 1 97.75 93 ALA B O 1
ATOM 3202 N N . ILE B 1 94 ? -11.578 -32.844 -11.727 1 97.38 94 ILE B N 1
ATOM 3203 C CA . ILE B 1 94 ? -10.453 -33.094 -12.609 1 97.38 94 ILE B CA 1
ATOM 3204 C C . ILE B 1 94 ? -10.75 -34.312 -13.508 1 97.38 94 ILE B C 1
ATOM 3206 O O . ILE B 1 94 ? -10.602 -34.219 -14.727 1 97.38 94 ILE B O 1
ATOM 3210 N N . ASP B 1 95 ? -11.234 -35.375 -12.922 1 96.94 95 ASP B N 1
ATOM 3211 C CA . ASP B 1 95 ? -11.5 -36.625 -13.633 1 96.94 95 ASP B CA 1
ATOM 3212 C C . ASP B 1 95 ? -12.547 -36.406 -14.719 1 96.94 95 ASP B C 1
ATOM 3214 O O . ASP B 1 95 ? -12.445 -37 -15.805 1 96.94 95 ASP B O 1
ATOM 3218 N N . GLN B 1 96 ? -13.477 -35.594 -14.414 1 96.62 96 GLN B N 1
ATOM 3219 C CA . GLN B 1 96 ? -14.578 -35.375 -15.344 1 96.62 96 GLN B CA 1
ATOM 3220 C C . GLN B 1 96 ? -14.289 -34.188 -16.266 1 96.62 96 GLN B C 1
ATOM 3222 O O . GLN B 1 96 ? -15.133 -33.781 -17.078 1 96.62 96 GLN B O 1
ATOM 3227 N N . GLN B 1 97 ? -13.125 -33.562 -16.062 1 95.56 97 GLN B N 1
ATOM 3228 C CA . GLN B 1 97 ? -12.688 -32.438 -16.875 1 95.56 97 GLN B CA 1
ATOM 3229 C C . GLN B 1 97 ? -13.734 -31.328 -16.875 1 95.56 97 GLN B C 1
ATOM 3231 O O . GLN B 1 97 ? -14.094 -30.797 -17.922 1 95.56 97 GLN B O 1
ATOM 3236 N N . LEU B 1 98 ? -14.227 -31 -15.68 1 96.44 98 LEU B N 1
ATOM 3237 C CA . LEU B 1 98 ? -15.32 -30.031 -15.547 1 96.44 98 LEU B CA 1
ATOM 3238 C C . LEU B 1 98 ? -14.82 -28.609 -15.766 1 96.44 98 LEU B C 1
ATOM 3240 O O . LEU B 1 98 ? -15.594 -27.734 -16.141 1 96.44 98 LEU B O 1
ATOM 3244 N N . PHE B 1 99 ? -13.562 -28.391 -15.453 1 96.69 99 PHE B N 1
ATOM 3245 C CA . PHE B 1 99 ? -13 -27.047 -15.547 1 96.69 99 PHE B CA 1
ATOM 3246 C C . PHE B 1 99 ? -11.688 -27.062 -16.328 1 96.69 99 PHE B C 1
ATOM 3248 O O . PHE B 1 99 ? -10.844 -27.922 -16.109 1 96.69 99 PHE B O 1
ATOM 3255 N N . HIS B 1 100 ? -11.484 -26.078 -17.141 1 94.5 100 HIS B N 1
ATOM 3256 C CA . HIS B 1 100 ? -10.312 -25.953 -18.016 1 94.5 100 HIS B CA 1
ATOM 3257 C C . HIS B 1 100 ? -9.047 -25.734 -17.188 1 94.5 100 HIS B C 1
ATOM 3259 O O . HIS B 1 100 ? -7.973 -26.219 -17.547 1 94.5 100 HIS B O 1
ATOM 3265 N N . VAL B 1 101 ? -9.148 -25.078 -16.016 1 92.38 101 VAL B N 1
ATOM 3266 C CA . VAL B 1 101 ? -8.008 -24.641 -15.227 1 92.38 101 VAL B CA 1
ATOM 3267 C C . VAL B 1 101 ? -7.23 -25.859 -14.727 1 92.38 101 VAL B C 1
ATOM 3269 O O . VAL B 1 101 ? -6.031 -25.766 -14.461 1 92.38 101 VAL B O 1
ATOM 3272 N N . PHE B 1 102 ? -7.812 -26.984 -14.578 1 92.12 102 PHE B N 1
ATOM 3273 C CA . PHE B 1 102 ? -7.156 -28.188 -14.078 1 92.12 102 PHE B CA 1
ATOM 3274 C C . PHE B 1 102 ? -6.27 -28.812 -15.156 1 92.12 102 PHE B C 1
ATOM 3276 O O . PHE B 1 102 ? -5.336 -29.547 -14.844 1 92.12 102 PHE B O 1
ATOM 3283 N N . ASN B 1 103 ? -6.578 -28.469 -16.391 1 86.5 103 ASN B N 1
ATOM 3284 C CA . ASN B 1 103 ? -5.879 -29.078 -17.516 1 86.5 103 ASN B CA 1
ATOM 3285 C C . ASN B 1 103 ? -5.75 -30.594 -17.344 1 86.5 103 ASN B C 1
ATOM 3287 O O . ASN B 1 103 ? -4.707 -31.172 -17.656 1 86.5 103 ASN B O 1
ATOM 3291 N N . GLY B 1 104 ? -6.641 -31.156 -16.625 1 85.62 104 GLY B N 1
ATOM 3292 C CA . GLY B 1 104 ? -6.723 -32.594 -16.422 1 85.62 104 GLY B CA 1
ATOM 3293 C C . GLY B 1 104 ? -5.68 -33.125 -15.461 1 85.62 104 GLY B C 1
ATOM 3294 O O . GLY B 1 104 ? -5.406 -34.312 -15.438 1 85.62 104 GLY B O 1
ATOM 3295 N N . GLN B 1 105 ? -5.043 -32.281 -14.734 1 91.75 105 GLN B N 1
ATOM 3296 C CA . GLN B 1 105 ? -3.928 -32.719 -13.906 1 91.75 105 GLN B CA 1
ATOM 3297 C C . GLN B 1 105 ? -4.047 -32.156 -12.492 1 91.75 105 GLN B C 1
ATOM 3299 O O . GLN B 1 105 ? -4.613 -31.078 -12.289 1 91.75 105 GLN B O 1
ATOM 3304 N N . HIS B 1 106 ? -3.607 -32.969 -11.586 1 93.62 106 HIS B N 1
ATOM 3305 C CA . HIS B 1 106 ? -3.406 -32.469 -10.234 1 93.62 106 HIS B CA 1
ATOM 3306 C C . HIS B 1 106 ? -2.248 -31.484 -10.18 1 93.62 106 HIS B C 1
ATOM 3308 O O . HIS B 1 106 ? -1.476 -31.375 -11.133 1 93.62 106 HIS B O 1
ATOM 3314 N N . SER B 1 107 ? -2.23 -30.703 -9.141 1 92.25 107 SER B N 1
ATOM 3315 C CA . SER B 1 107 ? -1.181 -29.719 -8.938 1 92.25 107 SER B CA 1
ATOM 3316 C C . SER B 1 107 ? -0.716 -29.703 -7.48 1 92.25 107 SER B C 1
ATOM 3318 O O . SER B 1 107 ? -1.281 -30.391 -6.637 1 92.25 107 SER B O 1
ATOM 3320 N N . GLU B 1 108 ? 0.428 -29.016 -7.242 1 91.38 108 GLU B N 1
ATOM 3321 C CA . GLU B 1 108 ? 0.951 -28.922 -5.883 1 91.38 108 GLU B CA 1
ATOM 3322 C C . GLU B 1 108 ? -0.014 -28.172 -4.969 1 91.38 108 GLU B C 1
ATOM 3324 O O . GLU B 1 108 ? -0.746 -27.297 -5.426 1 91.38 108 GLU B O 1
ATOM 3329 N N . PRO B 1 109 ? -0.02 -28.469 -3.688 1 93.62 109 PRO B N 1
ATOM 3330 C CA . PRO B 1 109 ? -0.929 -27.797 -2.756 1 93.62 109 PRO B CA 1
ATOM 3331 C C . PRO B 1 109 ? -0.455 -26.391 -2.375 1 93.62 109 PRO B C 1
ATOM 3333 O O . PRO B 1 109 ? 0.749 -26.156 -2.24 1 93.62 109 PRO B O 1
ATOM 3336 N N . PHE B 1 110 ? -1.342 -25.484 -2.268 1 93.44 110 PHE B N 1
ATOM 3337 C CA . PHE B 1 110 ? -1.143 -24.141 -1.713 1 93.44 110 PHE B CA 1
ATOM 3338 C C . PHE B 1 110 ? -1.87 -24 -0.382 1 93.44 110 PHE B C 1
ATOM 3340 O O . PHE B 1 110 ? -2.992 -24.484 -0.225 1 93.44 110 PHE B O 1
ATOM 3347 N N . ALA B 1 111 ? -1.221 -23.328 0.491 1 92.44 111 ALA B N 1
ATOM 3348 C CA . ALA B 1 111 ? -1.867 -23.062 1.775 1 92.44 111 ALA B CA 1
ATOM 3349 C C . ALA B 1 111 ? -2.967 -22.016 1.632 1 92.44 111 ALA B C 1
ATOM 3351 O O . ALA B 1 111 ? -2.828 -21.062 0.866 1 92.44 111 ALA B O 1
ATOM 3352 N N . ILE B 1 112 ? -4.133 -22.172 2.227 1 93.38 112 ILE B N 1
ATOM 3353 C CA . ILE B 1 112 ? -5.109 -21.109 2.381 1 93.38 112 ILE B CA 1
ATOM 3354 C C . ILE B 1 112 ? -4.668 -20.172 3.502 1 93.38 112 ILE B C 1
ATOM 3356 O O . ILE B 1 112 ? -4.844 -20.469 4.684 1 93.38 112 ILE B O 1
ATOM 3360 N N . ALA B 1 113 ? -4.324 -18.953 2.975 1 82.38 113 ALA B N 1
ATOM 3361 C CA . ALA B 1 113 ? -3.77 -17.969 3.895 1 82.38 113 ALA B CA 1
ATOM 3362 C C . ALA B 1 113 ? -4.824 -17.484 4.887 1 82.38 113 ALA B C 1
ATOM 3364 O O . ALA B 1 113 ? -5.992 -17.328 4.531 1 82.38 113 ALA B O 1
ATOM 3365 N N . GLY B 1 114 ? -4.723 -17.641 6.156 1 84.25 114 GLY B N 1
ATOM 3366 C CA . GLY B 1 114 ? -5.617 -17.109 7.176 1 84.25 114 GLY B CA 1
ATOM 3367 C C . GLY B 1 114 ? -6.387 -18.188 7.914 1 84.25 114 GLY B C 1
ATOM 3368 O O . GLY B 1 114 ? -7.09 -17.906 8.883 1 84.25 114 GLY B O 1
ATOM 3369 N N . ALA B 1 115 ? -6.359 -19.375 7.223 1 89.5 115 ALA B N 1
ATOM 3370 C CA . ALA B 1 115 ? -6.996 -20.453 7.965 1 89.5 115 ALA B CA 1
ATOM 3371 C C . ALA B 1 115 ? -6.328 -20.672 9.32 1 89.5 115 ALA B C 1
ATOM 3373 O O . ALA B 1 115 ? -5.098 -20.703 9.414 1 89.5 115 ALA B O 1
ATOM 3374 N N . ARG B 1 116 ? -7.117 -20.672 10.32 1 86.69 116 ARG B N 1
ATOM 3375 C CA . ARG B 1 116 ? -6.586 -20.734 11.672 1 86.69 116 ARG B CA 1
ATOM 3376 C C . ARG B 1 116 ? -7.055 -22 12.383 1 86.69 116 ARG B C 1
ATOM 3378 O O . ARG B 1 116 ? -7.996 -21.953 13.18 1 86.69 116 ARG B O 1
ATOM 3385 N N . TYR B 1 117 ? -6.543 -23.109 12.016 1 91 117 TYR B N 1
ATOM 3386 C CA . TYR B 1 117 ? -6.812 -24.406 12.656 1 91 117 TYR B CA 1
ATOM 3387 C C . TYR B 1 117 ? -5.512 -25.078 13.078 1 91 117 TYR B C 1
ATOM 3389 O O . TYR B 1 117 ? -4.422 -24.594 12.773 1 91 117 TYR B O 1
ATOM 3397 N N . ASP B 1 118 ? -5.734 -26.078 13.953 1 89.62 118 ASP B N 1
ATOM 3398 C CA . ASP B 1 118 ? -4.566 -26.891 14.305 1 89.62 118 ASP B CA 1
ATOM 3399 C C . ASP B 1 118 ? -4.102 -27.734 13.125 1 89.62 118 ASP B C 1
ATOM 3401 O O . ASP B 1 118 ? -4.625 -28.812 12.883 1 89.62 118 ASP B O 1
ATOM 3405 N N . GLY B 1 119 ? -3.25 -27.188 12.289 1 88.31 119 GLY B N 1
ATOM 3406 C CA . GLY B 1 119 ? -2.762 -27.812 11.062 1 88.31 119 GLY B CA 1
ATOM 3407 C C . GLY B 1 119 ? -2.896 -26.922 9.844 1 88.31 119 GLY B C 1
ATOM 3408 O O . GLY B 1 119 ? -3.537 -25.875 9.906 1 88.31 119 GLY B O 1
ATOM 3409 N N . GLN B 1 120 ? -2.352 -27.406 8.781 1 89.44 120 GLN B N 1
ATOM 3410 C CA . GLN B 1 120 ? -2.365 -26.625 7.547 1 89.44 120 GLN B CA 1
ATOM 3411 C C . GLN B 1 120 ? -3.604 -26.938 6.711 1 89.44 120 GLN B C 1
ATOM 3413 O O . GLN B 1 120 ? -4 -28.109 6.594 1 89.44 120 GLN B O 1
ATOM 3418 N N . VAL B 1 121 ? -4.289 -25.984 6.324 1 94.81 121 VAL B N 1
ATOM 3419 C CA . VAL B 1 121 ? -5.352 -26.109 5.328 1 94.81 121 VAL B CA 1
ATOM 3420 C C . VAL B 1 121 ? -4.805 -25.766 3.947 1 94.81 121 VAL B C 1
ATOM 3422 O O . VAL B 1 121 ? -4.215 -24.703 3.754 1 94.81 121 VAL B O 1
ATOM 3425 N N . LYS B 1 122 ? -4.93 -26.672 3.053 1 95 122 LYS B N 1
ATOM 3426 C CA . LYS B 1 122 ? -4.336 -26.531 1.729 1 95 122 LYS B CA 1
ATOM 3427 C C . LYS B 1 122 ? -5.34 -26.859 0.631 1 95 122 LYS B C 1
ATOM 3429 O O . LYS B 1 122 ? -6.363 -27.5 0.892 1 95 122 LYS B O 1
ATOM 3434 N N . ILE B 1 123 ? -5.129 -26.422 -0.487 1 95.5 123 ILE B N 1
ATOM 3435 C CA . ILE B 1 123 ? -5.922 -26.688 -1.683 1 95.5 123 ILE B CA 1
ATOM 3436 C C . ILE B 1 123 ? -5.004 -26.781 -2.9 1 95.5 123 ILE B C 1
ATOM 3438 O O . ILE B 1 123 ? -3.922 -26.188 -2.918 1 95.5 123 ILE B O 1
ATOM 3442 N N . GLU B 1 124 ? -5.395 -27.547 -3.891 1 94.88 124 GLU B N 1
ATOM 3443 C CA . GLU B 1 124 ? -4.621 -27.656 -5.125 1 94.88 124 GLU B CA 1
ATOM 3444 C C . GLU B 1 124 ? -4.453 -26.281 -5.785 1 94.88 124 GLU B C 1
ATOM 3446 O O . GLU B 1 124 ? -5.418 -25.531 -5.91 1 94.88 124 GLU B O 1
ATOM 3451 N N . ARG B 1 125 ? -3.264 -25.969 -6.258 1 93.19 125 ARG B N 1
ATOM 3452 C CA . ARG B 1 125 ? -2.924 -24.703 -6.887 1 93.19 125 ARG B CA 1
ATOM 3453 C C . ARG B 1 125 ? -3.889 -24.375 -8.023 1 93.19 125 ARG B C 1
ATOM 3455 O O . ARG B 1 125 ? -4.43 -23.266 -8.086 1 93.19 125 ARG B O 1
ATOM 3462 N N . PHE B 1 126 ? -4.164 -25.344 -8.867 1 94.19 126 PHE B N 1
ATOM 3463 C CA . PHE B 1 126 ? -4.973 -25.094 -10.055 1 94.19 126 PHE B CA 1
ATOM 3464 C C . PHE B 1 126 ? -6.418 -24.797 -9.68 1 94.19 126 PHE B C 1
ATOM 3466 O O . PHE B 1 126 ? -7.176 -24.25 -10.477 1 94.19 126 PHE B O 1
ATOM 3473 N N . ALA B 1 127 ? -6.848 -25.156 -8.469 1 96.44 127 ALA B N 1
ATOM 3474 C CA . ALA B 1 127 ? -8.227 -24.969 -8.016 1 96.44 127 ALA B CA 1
ATOM 3475 C C . ALA B 1 127 ? -8.422 -23.594 -7.398 1 96.44 127 ALA B C 1
ATOM 3477 O O . ALA B 1 127 ? -9.555 -23.141 -7.199 1 96.44 127 ALA B O 1
ATOM 3478 N N . THR B 1 128 ? -7.367 -22.891 -7.047 1 96.06 128 THR B N 1
ATOM 3479 C CA . THR B 1 128 ? -7.438 -21.672 -6.254 1 96.06 128 THR B CA 1
ATOM 3480 C C . THR B 1 128 ? -8.336 -20.641 -6.93 1 96.06 128 THR B C 1
ATOM 3482 O O . THR B 1 128 ? -9.188 -20.016 -6.281 1 96.06 128 THR B O 1
ATOM 3485 N N . PRO B 1 129 ? -8.242 -20.5 -8.242 1 96.25 129 PRO B N 1
ATOM 3486 C CA . PRO B 1 129 ? -9.117 -19.484 -8.836 1 96.25 129 PRO B CA 1
ATOM 3487 C C . PRO B 1 129 ? -10.586 -19.891 -8.812 1 96.25 129 PRO B C 1
ATOM 3489 O O . PRO B 1 129 ? -11.469 -19.031 -8.797 1 96.25 129 PRO B O 1
ATOM 3492 N N . LEU B 1 130 ? -10.898 -21.188 -8.883 1 97.81 130 LEU B N 1
ATOM 3493 C CA . LEU B 1 130 ? -12.273 -21.656 -8.859 1 97.81 130 LEU B CA 1
ATOM 3494 C C . LEU B 1 130 ? -12.945 -21.312 -7.531 1 97.81 130 LEU B C 1
ATOM 3496 O O . LEU B 1 130 ? -14.148 -21.062 -7.484 1 97.81 130 LEU B O 1
ATOM 3500 N N . PHE B 1 131 ? -12.133 -21.297 -6.5 1 97.94 131 PHE B N 1
ATOM 3501 C CA . PHE B 1 131 ? -12.672 -21.047 -5.164 1 97.94 131 PHE B CA 1
ATOM 3502 C C . PHE B 1 131 ? -12.359 -19.609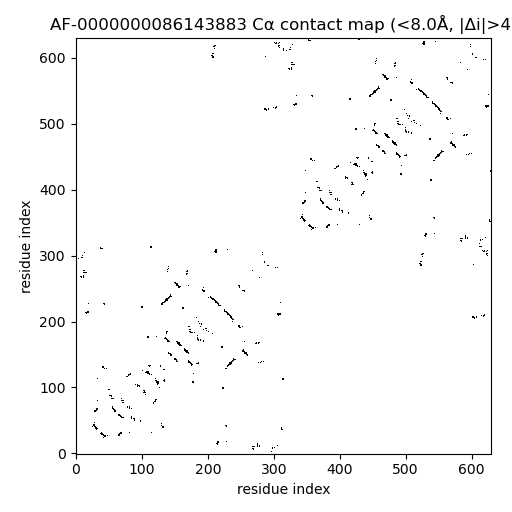 -4.727 1 97.94 131 PHE B C 1
ATOM 3504 O O . PHE B 1 131 ? -12.727 -19.203 -3.623 1 97.94 131 PHE B O 1
ATOM 3511 N N . GLY B 1 132 ? -11.641 -18.859 -5.559 1 96.94 132 GLY B N 1
ATOM 3512 C CA . GLY B 1 132 ? -11.328 -17.469 -5.27 1 96.94 132 GLY B CA 1
ATOM 3513 C C . GLY B 1 132 ? -10.398 -17.312 -4.078 1 96.94 132 GLY B C 1
ATOM 3514 O O . GLY B 1 132 ? -10.5 -16.328 -3.336 1 96.94 132 GLY B O 1
ATOM 3515 N N . ILE B 1 133 ? -9.547 -18.25 -3.877 1 96.31 133 ILE B N 1
ATOM 3516 C CA . ILE B 1 133 ? -8.656 -18.266 -2.723 1 96.31 133 ILE B CA 1
ATOM 3517 C C . ILE B 1 133 ? -7.438 -17.391 -2.988 1 96.31 133 ILE B C 1
ATOM 3519 O O . ILE B 1 133 ? -6.895 -17.391 -4.094 1 96.31 133 ILE B O 1
ATOM 3523 N N . THR B 1 134 ? -7.008 -16.656 -1.938 1 96.56 134 THR B N 1
ATOM 3524 C CA . THR B 1 134 ? -5.82 -15.805 -2.031 1 96.56 134 THR B CA 1
ATOM 3525 C C . THR B 1 134 ? -4.574 -16.656 -2.285 1 96.56 134 THR B C 1
ATOM 3527 O O . THR B 1 134 ? -4.328 -17.641 -1.577 1 96.56 134 THR B O 1
ATOM 3530 N N . THR B 1 135 ? -3.879 -16.312 -3.289 1 95.81 135 THR B N 1
ATOM 3531 C CA . THR B 1 135 ? -2.607 -16.969 -3.551 1 95.81 135 THR B CA 1
ATOM 3532 C C . THR B 1 135 ? -1.438 -16.109 -3.094 1 95.81 135 THR B C 1
ATOM 3534 O O . THR B 1 135 ? -1.592 -14.898 -2.9 1 95.81 135 THR B O 1
ATOM 3537 N N . ARG B 1 136 ? -0.325 -16.766 -2.895 1 95.75 136 ARG B N 1
ATOM 3538 C CA . ARG B 1 136 ? 0.909 -16.109 -2.475 1 95.75 136 ARG B CA 1
ATOM 3539 C C . ARG B 1 136 ? 2.023 -16.344 -3.49 1 95.75 136 ARG B C 1
ATOM 3541 O O . ARG B 1 136 ? 2.236 -17.469 -3.941 1 95.75 136 ARG B O 1
ATOM 3548 N N . GLY B 1 137 ? 2.65 -15.273 -3.832 1 96.81 137 GLY B N 1
ATOM 3549 C CA . GLY B 1 137 ? 3.793 -15.367 -4.727 1 96.81 137 GLY B CA 1
ATOM 3550 C C . GLY B 1 137 ? 5.016 -14.633 -4.211 1 96.81 137 GLY B C 1
ATOM 3551 O O . GLY B 1 137 ? 4.957 -13.969 -3.178 1 96.81 137 GLY B O 1
ATOM 3552 N N . ALA B 1 138 ? 6.102 -14.828 -4.828 1 98.44 138 ALA B N 1
ATOM 3553 C CA . ALA B 1 138 ? 7.355 -14.117 -4.586 1 98.44 138 ALA B CA 1
ATOM 3554 C C . ALA B 1 138 ? 8.031 -13.734 -5.895 1 98.44 138 ALA B C 1
ATOM 3556 O O . ALA B 1 138 ? 8.133 -14.547 -6.816 1 98.44 138 ALA B O 1
ATOM 3557 N N . HIS B 1 139 ? 8.359 -12.508 -6.02 1 98.81 139 HIS B N 1
ATOM 3558 C CA . HIS B 1 139 ? 9.078 -11.961 -7.168 1 98.81 139 HIS B CA 1
ATOM 3559 C C . HIS B 1 139 ? 10.406 -11.359 -6.75 1 98.81 139 HIS B C 1
ATOM 3561 O O . HIS B 1 139 ? 10.508 -10.742 -5.688 1 98.81 139 HIS B O 1
ATOM 3567 N N . MET B 1 140 ? 11.406 -11.492 -7.582 1 98.88 140 MET B N 1
ATOM 3568 C CA . MET B 1 140 ? 12.664 -10.797 -7.371 1 98.88 140 MET B CA 1
ATOM 3569 C C . MET B 1 140 ? 13.102 -10.055 -8.633 1 98.88 140 MET B C 1
ATOM 3571 O O . MET B 1 140 ? 13.055 -10.617 -9.734 1 98.88 140 MET B O 1
ATOM 3575 N N . ILE B 1 141 ? 13.438 -8.844 -8.508 1 98.88 141 ILE B N 1
ATOM 3576 C CA . ILE B 1 141 ? 14.055 -8.062 -9.57 1 98.88 141 ILE B CA 1
ATOM 3577 C C . ILE B 1 141 ? 15.562 -7.949 -9.32 1 98.88 141 ILE B C 1
ATOM 3579 O O . ILE B 1 141 ? 15.984 -7.402 -8.305 1 98.88 141 ILE B O 1
ATOM 3583 N N . ALA B 1 142 ? 16.297 -8.484 -10.148 1 98.81 142 ALA B N 1
ATOM 3584 C CA . ALA B 1 142 ? 17.75 -8.281 -10.156 1 98.81 142 ALA B CA 1
ATOM 3585 C C . ALA B 1 142 ? 18.125 -7.059 -10.984 1 98.81 142 ALA B C 1
ATOM 3587 O O . ALA B 1 142 ? 17.562 -6.832 -12.062 1 98.81 142 ALA B O 1
ATOM 3588 N N . TYR B 1 143 ? 18.984 -6.254 -10.461 1 98.44 143 TYR B N 1
ATOM 3589 C CA . TYR B 1 143 ? 19.469 -5.09 -11.195 1 98.44 143 TYR B CA 1
ATOM 3590 C C . TYR B 1 143 ? 20.984 -4.941 -11.055 1 98.44 143 TYR B C 1
ATOM 3592 O O . TYR B 1 143 ? 21.594 -5.555 -10.188 1 98.44 143 TYR B O 1
ATOM 3600 N N . THR B 1 144 ? 21.578 -4.309 -11.953 1 96.12 144 THR B N 1
ATOM 3601 C CA . THR B 1 144 ? 23 -3.977 -11.977 1 96.12 144 THR B CA 1
ATOM 3602 C C . THR B 1 144 ? 23.203 -2.479 -12.188 1 96.12 144 THR B C 1
ATOM 3604 O O . THR B 1 144 ? 22.609 -1.887 -13.094 1 96.12 144 THR B O 1
ATOM 3607 N N . ASP B 1 145 ? 23.922 -1.864 -11.258 1 92.31 145 ASP B N 1
ATOM 3608 C CA . ASP B 1 145 ? 24.297 -0.467 -11.445 1 92.31 145 ASP B CA 1
ATOM 3609 C C . ASP B 1 145 ? 25.516 -0.345 -12.352 1 92.31 145 ASP B C 1
ATOM 3611 O O . ASP B 1 145 ? 26.562 -0.94 -12.086 1 92.31 145 ASP B O 1
ATOM 3615 N N . THR B 1 146 ? 25.328 0.356 -13.43 1 89.69 146 THR B N 1
ATOM 3616 C CA . THR B 1 146 ? 26.406 0.572 -14.383 1 89.69 146 THR B CA 1
ATOM 3617 C C . THR B 1 146 ? 26.844 2.035 -14.391 1 89.69 146 THR B C 1
ATOM 3619 O O . THR B 1 146 ? 26.219 2.871 -13.719 1 89.69 146 THR B O 1
ATOM 3622 N N . ASN B 1 147 ? 27.828 2.289 -15.172 1 88.75 147 ASN B N 1
ATOM 3623 C CA . ASN B 1 147 ? 28.312 3.662 -15.281 1 88.75 147 ASN B CA 1
ATOM 3624 C C . ASN B 1 147 ? 27.297 4.559 -15.969 1 88.75 147 ASN B C 1
ATOM 3626 O O . ASN B 1 147 ? 27.328 5.781 -15.812 1 88.75 147 ASN B O 1
ATOM 3630 N N . ILE B 1 148 ? 26.422 3.928 -16.656 1 89.94 148 ILE B N 1
ATOM 3631 C CA . ILE B 1 148 ? 25.469 4.73 -17.406 1 89.94 148 ILE B CA 1
ATOM 3632 C C . ILE B 1 148 ? 24.078 4.613 -16.781 1 89.94 148 ILE B C 1
ATOM 3634 O O . ILE B 1 148 ? 23.078 5.031 -17.375 1 89.94 148 ILE B O 1
ATOM 3638 N N . GLY B 1 149 ? 24.047 4.004 -15.586 1 93.56 149 GLY B N 1
ATOM 3639 C CA . GLY B 1 149 ? 22.781 3.967 -14.875 1 93.56 149 GLY B CA 1
ATOM 3640 C C . GLY B 1 149 ? 22.328 2.559 -14.531 1 93.56 149 GLY B C 1
ATOM 3641 O O . GLY B 1 149 ? 22.922 1.582 -14.992 1 93.56 149 GLY B O 1
ATOM 3642 N N . MET B 1 150 ? 21.281 2.459 -13.789 1 96.56 150 MET B N 1
ATOM 3643 C CA . MET B 1 150 ? 20.719 1.189 -13.336 1 96.56 150 MET B CA 1
ATOM 3644 C C . MET B 1 150 ? 20.062 0.442 -14.484 1 96.56 150 MET B C 1
ATOM 3646 O O . MET B 1 150 ? 19.359 1.046 -15.305 1 96.56 150 MET B O 1
ATOM 3650 N N . ARG B 1 151 ? 20.312 -0.804 -14.602 1 98.06 151 ARG B N 1
ATOM 3651 C CA . ARG B 1 151 ? 19.672 -1.694 -15.562 1 98.06 151 ARG B CA 1
ATOM 3652 C C . ARG B 1 151 ? 19.031 -2.881 -14.852 1 98.06 151 ARG B C 1
ATOM 3654 O O . ARG B 1 151 ? 19.5 -3.324 -13.812 1 98.06 151 ARG B O 1
ATOM 3661 N N . LEU B 1 152 ? 17.922 -3.352 -15.336 1 98.69 152 LEU B N 1
ATOM 3662 C CA . LEU B 1 152 ? 17.172 -4.445 -14.719 1 98.69 152 LEU B CA 1
ATOM 3663 C C . LEU B 1 152 ? 17.281 -5.715 -15.562 1 98.69 152 LEU B C 1
ATOM 3665 O O . LEU B 1 152 ? 17.219 -5.656 -16.797 1 98.69 152 LEU B O 1
ATOM 3669 N N . TRP B 1 153 ? 17.484 -6.801 -14.938 1 98.75 153 TRP B N 1
ATOM 3670 C CA . TRP B 1 153 ? 17.359 -8.102 -15.586 1 98.75 153 TRP B CA 1
ATOM 3671 C C . TRP B 1 153 ? 15.898 -8.523 -15.68 1 98.75 153 TRP B C 1
ATOM 3673 O O . TRP B 1 153 ? 15.258 -8.82 -14.672 1 98.75 153 TRP B O 1
ATOM 3683 N N . ILE B 1 154 ? 15.398 -8.547 -16.922 1 98.81 154 ILE B N 1
ATOM 3684 C CA . ILE B 1 154 ? 14.008 -8.875 -17.203 1 98.81 154 ILE B CA 1
ATOM 3685 C C . ILE B 1 154 ? 13.938 -10.195 -17.969 1 98.81 154 ILE B C 1
ATOM 3687 O O . ILE B 1 154 ? 14.695 -10.406 -18.922 1 98.81 154 ILE B O 1
ATOM 3691 N N . SER B 1 155 ? 13.109 -11.062 -17.531 1 98.69 155 SER B N 1
ATOM 3692 C CA . SER B 1 155 ? 12.969 -12.352 -18.188 1 98.69 155 SER B CA 1
ATOM 3693 C C . SER B 1 155 ? 11.805 -12.352 -19.172 1 98.69 155 SER B C 1
ATOM 3695 O O . SER B 1 155 ? 10.938 -11.477 -19.109 1 98.69 155 SER B O 1
ATOM 3697 N N . ARG B 1 156 ? 11.852 -13.242 -20.062 1 98.5 156 ARG B N 1
ATOM 3698 C CA . ARG B 1 156 ? 10.734 -13.516 -20.953 1 98.5 156 ARG B CA 1
ATOM 3699 C C . ARG B 1 156 ? 10.188 -14.922 -20.734 1 98.5 156 ARG B C 1
ATOM 3701 O O . ARG B 1 156 ? 10.938 -15.898 -20.734 1 98.5 156 ARG B O 1
ATOM 3708 N N . ARG B 1 157 ? 8.891 -15.031 -20.531 1 97.88 157 ARG B N 1
ATOM 3709 C CA . ARG B 1 157 ? 8.219 -16.312 -20.328 1 97.88 157 ARG B CA 1
ATOM 3710 C C . ARG B 1 157 ? 8.219 -17.141 -21.609 1 97.88 157 ARG B C 1
ATOM 3712 O O . ARG B 1 157 ? 8.047 -16.594 -22.703 1 97.88 157 ARG B O 1
ATOM 3719 N N . ALA B 1 158 ? 8.336 -18.438 -21.438 1 96.81 158 ALA B N 1
ATOM 3720 C CA . ALA B 1 158 ? 8.352 -19.344 -22.578 1 96.81 158 ALA B CA 1
ATOM 3721 C C . ALA B 1 158 ? 7 -19.359 -23.297 1 96.81 158 ALA B C 1
ATOM 3723 O O . ALA B 1 158 ? 5.965 -19.094 -22.672 1 96.81 158 ALA B O 1
ATOM 3724 N N . LYS B 1 159 ? 7.023 -19.75 -24.5 1 95.12 159 LYS B N 1
ATOM 3725 C CA . LYS B 1 159 ? 5.852 -19.719 -25.375 1 95.12 159 LYS B CA 1
ATOM 3726 C C . LYS B 1 159 ? 4.828 -20.781 -24.953 1 95.12 159 LYS B C 1
ATOM 3728 O O . LYS B 1 159 ? 3.631 -20.609 -25.188 1 95.12 159 LYS B O 1
ATOM 3733 N N . HIS B 1 160 ? 5.266 -21.812 -24.312 1 93.25 160 HIS B N 1
ATOM 3734 C CA . HIS B 1 160 ? 4.375 -22.938 -24.047 1 93.25 160 HIS B CA 1
ATOM 3735 C C . HIS B 1 160 ? 3.631 -22.75 -22.734 1 93.25 160 HIS B C 1
ATOM 3737 O O 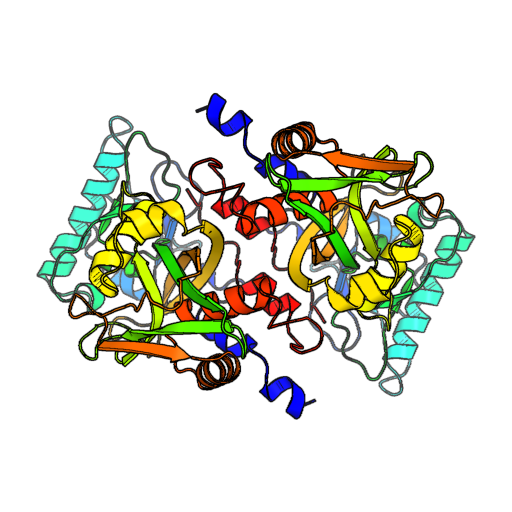. HIS B 1 160 ? 2.738 -23.547 -22.406 1 93.25 160 HIS B O 1
ATOM 3743 N N . LEU B 1 161 ? 4.055 -21.797 -21.953 1 90.5 161 LEU B N 1
ATOM 3744 C CA . LEU B 1 161 ? 3.42 -21.609 -20.641 1 90.5 161 LEU B CA 1
ATOM 3745 C C . LEU B 1 161 ? 1.929 -21.344 -20.797 1 90.5 161 LEU B C 1
ATOM 3747 O O . LEU B 1 161 ? 1.515 -20.656 -21.75 1 90.5 161 LEU B O 1
ATOM 3751 N N . TYR B 1 162 ? 1.167 -21.797 -19.891 1 85.25 162 TYR B N 1
ATOM 3752 C CA . TYR B 1 162 ? -0.289 -21.719 -19.906 1 85.25 162 TYR B CA 1
ATOM 3753 C C . TYR B 1 162 ? -0.755 -20.266 -19.781 1 85.25 162 TYR B C 1
ATOM 3755 O O . TYR B 1 162 ? -1.595 -19.812 -20.562 1 85.25 162 TYR B O 1
ATOM 3763 N N . ILE B 1 163 ? -0.177 -19.578 -18.844 1 87.69 163 ILE B N 1
ATOM 3764 C CA . ILE B 1 163 ? -0.61 -18.219 -18.562 1 87.69 163 ILE B CA 1
ATOM 3765 C C . ILE B 1 163 ? 0.434 -17.234 -19.094 1 87.69 163 ILE B C 1
ATOM 3767 O O . ILE B 1 163 ? 1.621 -17.359 -18.781 1 87.69 163 ILE B O 1
ATOM 3771 N N . CYS B 1 164 ? 0.063 -16.234 -19.938 1 93.69 164 CYS B N 1
ATOM 3772 C CA . CYS B 1 164 ? 0.856 -15.102 -20.406 1 93.69 164 CYS B CA 1
ATOM 3773 C C . CYS B 1 164 ? 2.109 -15.57 -21.141 1 93.69 164 CYS B C 1
ATOM 3775 O O . CYS B 1 164 ? 3.217 -15.133 -20.828 1 93.69 164 CYS B O 1
ATOM 3777 N N . PRO B 1 165 ? 1.932 -16.422 -22.109 1 95 165 PRO B N 1
ATOM 3778 C CA . PRO B 1 165 ? 3.1 -16.875 -22.859 1 95 165 PRO B CA 1
ATOM 3779 C C . PRO B 1 165 ? 3.828 -15.734 -23.562 1 95 165 PRO B C 1
ATOM 3781 O O . PRO B 1 165 ? 3.188 -14.812 -24.078 1 95 165 PRO B O 1
ATOM 3784 N N . ASN B 1 166 ? 5.133 -15.758 -23.531 1 97 166 ASN B N 1
ATOM 3785 C CA . ASN B 1 166 ? 6.016 -14.859 -24.266 1 97 166 ASN B CA 1
ATOM 3786 C C . ASN B 1 166 ? 6.059 -13.477 -23.641 1 97 166 ASN B C 1
ATOM 3788 O O . ASN B 1 166 ? 6.797 -12.602 -24.094 1 97 166 ASN B O 1
ATOM 3792 N N . MET B 1 167 ? 5.332 -13.242 -22.609 1 98.06 167 MET B N 1
ATOM 3793 C CA . MET B 1 167 ? 5.336 -11.922 -21.984 1 98.06 167 MET B CA 1
ATOM 3794 C C . MET B 1 167 ? 6.574 -11.742 -21.109 1 98.06 167 MET B C 1
ATOM 3796 O O . MET B 1 167 ? 7.227 -12.719 -20.734 1 98.06 167 MET B O 1
ATOM 3800 N N . LEU B 1 168 ? 6.883 -10.516 -20.906 1 98.69 168 LEU B N 1
ATOM 3801 C CA . LEU B 1 168 ? 7.965 -10.188 -19.984 1 98.69 168 LEU B CA 1
ATOM 3802 C C . LEU B 1 168 ? 7.539 -10.43 -18.531 1 98.69 168 LEU B C 1
ATOM 3804 O O . LEU B 1 168 ? 6.352 -10.344 -18.203 1 98.69 168 LEU B O 1
ATOM 3808 N N . ASP B 1 169 ? 8.469 -10.781 -17.719 1 98.56 169 ASP B N 1
ATOM 3809 C CA . ASP B 1 169 ? 8.266 -11.07 -16.297 1 98.56 169 ASP B CA 1
ATOM 3810 C C . ASP B 1 169 ? 9.375 -10.453 -15.453 1 98.56 169 ASP B C 1
ATOM 3812 O O . ASP B 1 169 ? 10.32 -9.867 -15.992 1 98.56 169 ASP B O 1
ATOM 3816 N N . SER B 1 170 ? 9.242 -10.461 -14.102 1 98.56 170 SER B N 1
ATOM 3817 C CA . SER B 1 170 ? 10.367 -10.125 -13.234 1 98.56 170 SER B CA 1
ATOM 3818 C C . SER B 1 170 ? 11.539 -11.078 -13.461 1 98.56 170 SER B C 1
ATOM 3820 O O . SER B 1 170 ? 11.453 -11.984 -14.289 1 98.56 170 SER B O 1
ATOM 3822 N N . THR B 1 171 ? 12.672 -10.875 -12.805 1 98.75 171 THR B N 1
ATOM 3823 C CA . THR B 1 171 ? 13.844 -11.719 -13.023 1 98.75 171 THR B CA 1
ATOM 3824 C C . THR B 1 171 ? 13.531 -13.172 -12.68 1 98.75 171 THR B C 1
ATOM 3826 O O . THR B 1 171 ? 13.758 -14.07 -13.492 1 98.75 171 THR B O 1
ATOM 3829 N N . VAL B 1 172 ? 13.039 -13.367 -11.539 1 98.31 172 VAL B N 1
ATOM 3830 C CA . VAL B 1 172 ? 12.539 -14.68 -11.133 1 98.31 172 VAL B CA 1
ATOM 3831 C C . VAL B 1 172 ? 11.242 -14.523 -10.352 1 98.31 172 VAL B C 1
ATOM 3833 O O . VAL B 1 172 ? 11.008 -13.492 -9.727 1 98.31 172 VAL B O 1
ATOM 3836 N N . ALA B 1 173 ? 10.414 -15.469 -10.43 1 97.94 173 ALA B N 1
ATOM 3837 C CA . ALA B 1 173 ? 9.125 -15.445 -9.734 1 97.94 173 ALA B CA 1
ATOM 3838 C C . ALA B 1 173 ? 8.602 -16.859 -9.508 1 97.94 173 ALA B C 1
ATOM 3840 O O . ALA B 1 173 ? 8.961 -17.781 -10.242 1 97.94 173 ALA B O 1
ATOM 3841 N N . GLY B 1 174 ? 7.68 -17 -8.523 1 96.12 174 GLY B N 1
ATOM 3842 C CA . GLY B 1 174 ? 7.008 -18.266 -8.305 1 96.12 174 GLY B CA 1
ATOM 3843 C C . GLY B 1 174 ? 5.941 -18.203 -7.227 1 96.12 174 GLY B C 1
ATOM 3844 O O . GLY B 1 174 ? 5.945 -17.281 -6.398 1 96.12 174 GLY B O 1
ATOM 3845 N N . GLY B 1 175 ? 5.078 -19.109 -7.246 1 95.25 175 GLY B N 1
ATOM 3846 C CA . GLY B 1 175 ? 4.102 -19.266 -6.18 1 95.25 175 GLY B CA 1
ATOM 3847 C C . GLY B 1 175 ? 4.695 -19.828 -4.902 1 95.25 175 GLY B C 1
ATOM 3848 O O . GLY B 1 175 ? 5.555 -20.703 -4.945 1 95.25 175 GLY B O 1
ATOM 3849 N N . VAL B 1 176 ? 4.273 -19.25 -3.795 1 94.38 176 VAL B N 1
ATOM 3850 C CA . VAL B 1 176 ? 4.738 -19.75 -2.502 1 94.38 176 VAL B CA 1
ATOM 3851 C C . VAL B 1 176 ? 3.91 -20.953 -2.08 1 94.38 176 VAL B C 1
ATOM 3853 O O . VAL B 1 176 ? 2.729 -20.828 -1.754 1 94.38 176 VAL B O 1
ATOM 3856 N N . LYS B 1 177 ? 4.523 -22.094 -2.021 1 90.94 177 LYS B N 1
ATOM 3857 C CA . LYS B 1 177 ? 3.863 -23.359 -1.684 1 90.94 177 LYS B CA 1
ATOM 3858 C C . LYS B 1 177 ? 3.627 -23.469 -0.18 1 90.94 177 LYS B C 1
ATOM 3860 O O . LYS B 1 177 ? 4.25 -22.75 0.605 1 90.94 177 LYS B O 1
ATOM 3865 N N . SER B 1 178 ? 2.734 -24.359 0.114 1 88.19 178 SER B N 1
ATOM 3866 C CA . SER B 1 178 ? 2.494 -24.625 1.527 1 88.19 178 SER B CA 1
ATOM 3867 C C . SER B 1 178 ? 3.758 -25.141 2.217 1 88.19 178 SER B C 1
ATOM 3869 O O . SER B 1 178 ? 4.461 -26 1.686 1 88.19 178 SER B O 1
ATOM 3871 N N . GLY B 1 179 ? 4.086 -24.516 3.354 1 86.81 179 GLY B N 1
ATOM 3872 C CA . GLY B 1 179 ? 5.203 -24.969 4.16 1 86.81 179 GLY B CA 1
ATOM 3873 C C . GLY B 1 179 ? 6.539 -24.406 3.715 1 86.81 179 GLY B C 1
ATOM 3874 O O . GLY B 1 179 ? 7.578 -24.719 4.301 1 86.81 179 GLY B O 1
ATOM 3875 N N . VAL B 1 180 ? 6.559 -23.625 2.691 1 91.56 180 VAL B N 1
ATOM 3876 C CA . VAL B 1 180 ? 7.781 -23.016 2.184 1 91.56 180 VAL B CA 1
ATOM 3877 C C . VAL B 1 180 ? 7.734 -21.5 2.389 1 91.56 180 VAL B C 1
ATOM 3879 O O . VAL B 1 180 ? 6.699 -20.875 2.162 1 91.56 180 VAL B O 1
ATOM 3882 N N . SER B 1 181 ? 8.836 -20.938 2.867 1 94.56 181 SER B N 1
ATOM 3883 C CA . SER B 1 181 ? 8.875 -19.484 3.049 1 94.56 181 SER B CA 1
ATOM 3884 C C . SER B 1 181 ? 9.031 -18.766 1.714 1 94.56 181 SER B C 1
ATOM 3886 O O . SER B 1 181 ? 9.531 -19.344 0.745 1 94.56 181 SER B O 1
ATOM 3888 N N . PRO B 1 182 ? 8.602 -17.531 1.666 1 96.88 182 PRO B N 1
ATOM 3889 C CA . PRO B 1 182 ? 8.805 -16.766 0.433 1 96.88 182 PRO B CA 1
ATOM 3890 C C . PRO B 1 182 ? 10.281 -16.672 0.042 1 96.88 182 PRO B C 1
ATOM 3892 O O . PRO B 1 182 ? 10.609 -16.734 -1.144 1 96.88 182 PRO B O 1
ATOM 3895 N N . PHE B 1 183 ? 11.156 -16.547 1.015 1 98.25 183 PHE B N 1
ATOM 3896 C CA . PHE B 1 183 ? 12.578 -16.438 0.711 1 98.25 183 PHE B CA 1
ATOM 3897 C C . PHE B 1 183 ? 13.109 -17.734 0.123 1 98.25 183 PHE B C 1
ATOM 3899 O O . PHE B 1 183 ? 13.875 -17.719 -0.848 1 98.25 183 PHE B O 1
ATOM 3906 N N . GLN B 1 184 ? 12.7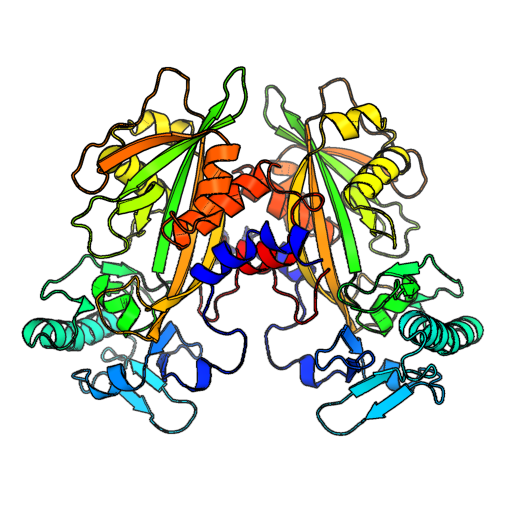19 -18.859 0.688 1 97.88 184 GLN B N 1
ATOM 3907 C CA . GLN B 1 184 ? 13.117 -20.156 0.135 1 97.88 184 GLN B CA 1
ATOM 3908 C C . GLN B 1 184 ? 12.594 -20.328 -1.288 1 97.88 184 GLN B C 1
ATOM 3910 O O . GLN B 1 184 ? 13.273 -20.891 -2.143 1 97.88 184 GLN B O 1
ATOM 3915 N N . THR B 1 185 ? 11.383 -19.844 -1.489 1 97.56 185 THR B N 1
ATOM 3916 C CA . THR B 1 185 ? 10.836 -19.875 -2.84 1 97.56 185 THR B CA 1
ATOM 3917 C C . THR B 1 185 ? 11.734 -19.109 -3.807 1 97.56 185 THR B C 1
ATOM 3919 O O . THR B 1 185 ? 12.039 -19.609 -4.895 1 97.56 185 THR B O 1
ATOM 3922 N N . ILE B 1 186 ? 12.234 -17.922 -3.412 1 98.56 186 ILE B N 1
ATOM 3923 C CA . ILE B 1 186 ? 13.109 -17.109 -4.254 1 98.56 186 ILE B CA 1
ATOM 3924 C C . ILE B 1 186 ? 14.414 -17.859 -4.512 1 98.56 186 ILE B C 1
ATOM 3926 O O . ILE B 1 186 ? 14.914 -17.891 -5.641 1 98.56 186 ILE B O 1
ATOM 3930 N N . ILE B 1 187 ? 14.938 -18.516 -3.508 1 98.56 187 ILE B N 1
ATOM 3931 C CA . ILE B 1 187 ? 16.172 -19.266 -3.654 1 98.56 187 ILE B CA 1
ATOM 3932 C C . ILE B 1 187 ? 15.984 -20.375 -4.688 1 98.56 187 ILE B C 1
ATOM 3934 O O . ILE B 1 187 ? 16.781 -20.516 -5.609 1 98.56 187 ILE B O 1
ATOM 3938 N N . GLU B 1 188 ? 14.906 -21.125 -4.598 1 97.69 188 GLU B N 1
ATOM 3939 C CA . GLU B 1 188 ? 14.625 -22.234 -5.504 1 97.69 188 GLU B CA 1
ATOM 3940 C C . GLU B 1 188 ? 14.375 -21.75 -6.926 1 97.69 188 GLU B C 1
ATOM 3942 O O . GLU B 1 188 ? 14.953 -22.266 -7.883 1 97.69 188 GLU B O 1
ATOM 3947 N N . GLU B 1 189 ? 13.531 -20.703 -7.047 1 98 189 GLU B N 1
ATOM 3948 C CA . GLU B 1 189 ? 13.195 -20.172 -8.367 1 98 189 GLU B CA 1
ATOM 3949 C C . GLU B 1 189 ? 14.422 -19.562 -9.039 1 98 189 GLU B C 1
ATOM 3951 O O . GLU B 1 189 ? 14.547 -19.609 -10.266 1 98 189 GLU B O 1
ATOM 3956 N N . SER B 1 190 ? 15.375 -18.969 -8.266 1 98.5 190 SER B N 1
ATOM 3957 C CA . SER B 1 190 ? 16.578 -18.359 -8.82 1 98.5 190 SER B CA 1
ATOM 3958 C C . SER B 1 190 ? 17.469 -19.391 -9.484 1 98.5 190 SER B C 1
ATOM 3960 O O . SER B 1 190 ? 18.094 -19.125 -10.508 1 98.5 190 SER B O 1
ATOM 3962 N N . ASP B 1 191 ? 17.531 -20.531 -8.898 1 98 191 ASP B N 1
ATOM 3963 C CA . ASP B 1 191 ? 18.281 -21.641 -9.508 1 98 191 ASP B CA 1
ATOM 3964 C C . ASP B 1 191 ? 17.547 -22.172 -10.734 1 98 191 ASP B C 1
ATOM 3966 O O . ASP B 1 191 ? 18.141 -22.281 -11.812 1 98 191 ASP B O 1
ATOM 3970 N N . GLU B 1 192 ? 16.25 -22.453 -10.648 1 97.44 192 GLU B N 1
ATOM 3971 C CA . GLU B 1 192 ? 15.445 -23.109 -11.68 1 97.44 192 GLU B CA 1
ATOM 3972 C C . GLU B 1 192 ? 15.281 -22.219 -12.906 1 97.44 192 GLU B C 1
ATOM 3974 O O . GLU B 1 192 ? 15.383 -22.672 -14.039 1 97.44 192 GLU B O 1
ATOM 3979 N N . GLU B 1 193 ? 15.016 -20.891 -12.641 1 97.88 193 GLU B N 1
ATOM 3980 C CA . GLU B 1 193 ? 14.648 -20 -13.742 1 97.88 193 GLU B CA 1
ATOM 3981 C C . GLU B 1 193 ? 15.852 -19.219 -14.258 1 97.88 193 GLU B C 1
ATOM 3983 O O . GLU B 1 193 ? 15.898 -18.844 -15.43 1 97.88 193 GLU B O 1
ATOM 3988 N N . ALA B 1 194 ? 16.922 -19 -13.43 1 98.44 194 ALA B N 1
ATOM 3989 C CA . ALA B 1 194 ? 17.922 -18 -13.812 1 98.44 194 ALA B CA 1
ATOM 3990 C C . ALA B 1 194 ? 19.344 -18.516 -13.555 1 98.44 194 ALA B C 1
ATOM 3992 O O . ALA B 1 194 ? 20.312 -17.797 -13.75 1 98.44 194 ALA B O 1
ATOM 3993 N N . SER B 1 195 ? 19.531 -19.766 -13.039 1 98.25 195 SER B N 1
ATOM 3994 C CA . SER B 1 195 ? 20.828 -20.375 -12.766 1 98.25 195 SER B CA 1
ATOM 3995 C C . SER B 1 195 ? 21.641 -19.531 -11.797 1 98.25 195 SER B C 1
ATOM 3997 O O . SER B 1 195 ? 22.859 -19.422 -11.93 1 98.25 195 SER B O 1
ATOM 3999 N N . LEU B 1 196 ? 21.031 -18.812 -10.867 1 98.25 196 LEU B N 1
ATOM 4000 C CA . LEU B 1 196 ? 21.719 -18.062 -9.828 1 98.25 196 LEU B CA 1
ATOM 4001 C C . LEU B 1 196 ? 21.938 -18.906 -8.578 1 98.25 196 LEU B C 1
ATOM 4003 O O . LEU B 1 196 ? 21 -19.531 -8.078 1 98.25 196 LEU B O 1
ATOM 4007 N N . PRO B 1 197 ? 23.109 -18.984 -8.062 1 97.44 197 PRO B N 1
ATOM 4008 C CA . PRO B 1 197 ? 23.406 -19.875 -6.938 1 97.44 197 PRO B CA 1
ATOM 4009 C C . PRO B 1 197 ? 22.75 -19.422 -5.641 1 97.44 197 PRO B C 1
ATOM 4011 O O . PRO B 1 197 ? 22.641 -18.219 -5.379 1 97.44 197 PRO B O 1
ATOM 4014 N N . ALA B 1 198 ? 22.422 -20.375 -4.828 1 98.06 198 ALA B N 1
ATOM 4015 C CA . ALA B 1 198 ? 21.719 -20.156 -3.574 1 98.06 198 ALA B CA 1
ATOM 4016 C C . ALA B 1 198 ? 22.5 -19.219 -2.652 1 98.06 198 ALA B C 1
ATOM 4018 O O . ALA B 1 198 ? 21.906 -18.375 -1.971 1 98.06 198 ALA B O 1
ATOM 4019 N N . ASP B 1 199 ? 23.797 -19.391 -2.607 1 97.88 199 ASP B N 1
ATOM 4020 C CA . ASP B 1 199 ? 24.625 -18.594 -1.703 1 97.88 199 ASP B CA 1
ATOM 4021 C C . ASP B 1 199 ? 24.562 -17.109 -2.057 1 97.88 199 ASP B C 1
ATOM 4023 O O . ASP B 1 199 ? 24.547 -16.25 -1.167 1 97.88 199 ASP B O 1
ATOM 4027 N N . LEU B 1 200 ? 24.531 -16.812 -3.348 1 97.75 200 LEU B N 1
ATOM 4028 C CA . LEU B 1 200 ? 24.422 -15.422 -3.805 1 97.75 200 LEU B CA 1
ATOM 4029 C C . LEU B 1 200 ? 23.094 -14.812 -3.359 1 97.75 200 LEU B C 1
ATOM 4031 O O . LEU B 1 200 ? 23.078 -13.688 -2.848 1 97.75 200 LEU B O 1
ATOM 4035 N N . ILE B 1 201 ? 22 -15.531 -3.539 1 98.38 201 ILE B N 1
ATOM 4036 C CA . ILE B 1 201 ? 20.656 -15.062 -3.18 1 98.38 201 ILE B CA 1
ATOM 4037 C C . ILE B 1 201 ? 20.578 -14.844 -1.671 1 98.38 201 ILE B C 1
ATOM 4039 O O . ILE B 1 201 ? 20.125 -13.797 -1.21 1 98.38 201 ILE B O 1
ATOM 4043 N N . GLN B 1 202 ? 21.078 -15.805 -0.898 1 97.94 202 GLN B N 1
ATOM 4044 C CA . GLN B 1 202 ? 21.016 -15.75 0.559 1 97.94 202 GLN B CA 1
ATOM 4045 C C . GLN B 1 202 ? 21.766 -14.539 1.096 1 97.94 202 GLN B C 1
ATOM 4047 O O . GLN B 1 202 ? 21.344 -13.914 2.064 1 97.94 202 GLN B O 1
ATOM 4052 N N . ARG B 1 203 ? 22.781 -14.172 0.417 1 96.62 203 ARG B N 1
ATOM 4053 C CA . ARG B 1 203 ? 23.641 -13.094 0.9 1 96.62 203 ARG B CA 1
ATOM 4054 C C . ARG B 1 203 ? 23.109 -11.734 0.478 1 96.62 203 ARG B C 1
ATOM 4056 O O . ARG B 1 203 ? 23.281 -10.742 1.198 1 96.62 203 ARG B O 1
ATOM 4063 N N . SER B 1 204 ? 22.453 -11.703 -0.684 1 97.19 204 SER B N 1
ATOM 4064 C CA . SER B 1 204 ? 22.344 -10.383 -1.288 1 97.19 204 SER B CA 1
ATOM 4065 C C . SER B 1 204 ? 20.891 -10.008 -1.538 1 97.19 204 SER B C 1
ATOM 4067 O O . SER B 1 204 ? 20.562 -8.828 -1.696 1 97.19 204 SER B O 1
ATOM 4069 N N . ALA B 1 205 ? 20 -10.969 -1.658 1 98.44 205 ALA B N 1
ATOM 4070 C CA . ALA B 1 205 ? 18.594 -10.656 -1.918 1 98.44 205 ALA B CA 1
ATOM 4071 C C . ALA B 1 205 ? 17.906 -10.156 -0.655 1 98.44 205 ALA B C 1
ATOM 4073 O O . ALA B 1 205 ? 18.141 -10.664 0.441 1 98.44 205 ALA B O 1
ATOM 4074 N N . LYS B 1 206 ? 17.062 -9.164 -0.746 1 97.88 206 LYS B N 1
ATOM 4075 C CA . LYS B 1 206 ? 16.344 -8.594 0.394 1 97.88 206 LYS B CA 1
ATOM 4076 C C . LYS B 1 206 ? 14.859 -8.43 0.081 1 97.88 206 LYS B C 1
ATOM 4078 O O . LYS B 1 206 ? 14.5 -7.996 -1.014 1 97.88 206 LYS B O 1
ATOM 4083 N N . CYS B 1 207 ? 14.031 -8.867 1.006 1 98.62 207 CYS B N 1
ATOM 4084 C CA . CYS B 1 207 ? 12.602 -8.57 0.891 1 98.62 207 CYS B CA 1
ATOM 4085 C C . CYS B 1 207 ? 12.336 -7.078 1.077 1 98.62 207 CYS B C 1
ATOM 4087 O O . CYS B 1 207 ? 12.859 -6.465 2.012 1 98.62 207 CYS B O 1
ATOM 4089 N N . ARG B 1 208 ? 11.562 -6.543 0.2 1 98.5 208 ARG B N 1
ATOM 4090 C CA . ARG B 1 208 ? 11.359 -5.098 0.214 1 98.5 208 ARG B CA 1
ATOM 4091 C C . ARG B 1 208 ? 9.898 -4.75 0.489 1 98.5 208 ARG B C 1
ATOM 4093 O O . ARG B 1 208 ? 9.539 -3.574 0.574 1 98.5 208 ARG B O 1
ATOM 4100 N N . GLY B 1 209 ? 9.055 -5.719 0.641 1 98.31 209 GLY B N 1
ATOM 4101 C CA . GLY B 1 209 ? 7.645 -5.477 0.888 1 98.31 209 GLY B CA 1
ATOM 4102 C C . GLY B 1 209 ? 6.738 -6.473 0.188 1 98.31 209 GLY B C 1
ATOM 4103 O O . GLY B 1 209 ? 7.137 -7.609 -0.074 1 98.31 209 GLY B O 1
ATOM 4104 N N . VAL B 1 210 ? 5.516 -6.035 -0.043 1 98.25 210 VAL B N 1
ATOM 4105 C CA . VAL B 1 210 ? 4.5 -6.871 -0.676 1 98.25 210 VAL B CA 1
ATOM 4106 C C . VAL B 1 210 ? 3.682 -6.031 -1.656 1 98.25 210 VAL B C 1
ATOM 4108 O O . VAL B 1 210 ? 3.408 -4.855 -1.4 1 98.25 210 VAL B O 1
ATOM 4111 N N . VAL B 1 211 ? 3.428 -6.555 -2.775 1 98.62 211 VAL B N 1
ATOM 4112 C CA . VAL B 1 211 ? 2.404 -6.059 -3.689 1 98.62 211 VAL B CA 1
ATOM 4113 C C . VAL B 1 211 ? 1.153 -6.93 -3.59 1 98.62 211 VAL B C 1
ATOM 4115 O O . VAL B 1 211 ? 1.243 -8.156 -3.604 1 98.62 211 VAL B O 1
ATOM 4118 N N . SER B 1 212 ? -0.024 -6.355 -3.395 1 98.38 212 SER B N 1
ATOM 4119 C CA . SER B 1 212 ? -1.276 -7.094 -3.266 1 98.38 212 SER B CA 1
ATOM 4120 C C . SER B 1 212 ? -2.344 -6.543 -4.203 1 98.38 212 SER B C 1
ATOM 4122 O O . SER B 1 212 ? -2.447 -5.328 -4.387 1 98.38 212 SER B O 1
ATOM 4124 N N . HIS B 1 213 ? -3.062 -7.414 -4.805 1 97.81 213 HIS B N 1
ATOM 4125 C CA . HIS B 1 213 ? -4.051 -7.027 -5.805 1 97.81 213 HIS B CA 1
ATOM 4126 C C . HIS B 1 213 ? -5.133 -8.094 -5.945 1 97.81 213 HIS B C 1
ATOM 4128 O O . HIS B 1 213 ? -5.004 -9.188 -5.406 1 97.81 213 HIS B O 1
ATOM 4134 N N . MET B 1 214 ? -6.188 -7.738 -6.574 1 96.88 214 MET B N 1
ATOM 4135 C CA . MET B 1 214 ? -7.305 -8.625 -6.891 1 96.88 214 MET B CA 1
ATOM 4136 C C . MET B 1 214 ? -7.762 -8.43 -8.336 1 96.88 214 MET B C 1
ATOM 4138 O O . MET B 1 214 ? -8 -7.305 -8.766 1 96.88 214 MET B O 1
ATOM 4142 N N . SER B 1 215 ? -7.758 -9.531 -9.062 1 96.31 215 SER B N 1
ATOM 4143 C CA . SER B 1 215 ? -8.141 -9.461 -10.469 1 96.31 215 SER B CA 1
ATOM 4144 C C . SER B 1 215 ? -9.164 -10.539 -10.812 1 96.31 215 SER B C 1
ATOM 4146 O O . SER B 1 215 ? -9.484 -11.391 -9.984 1 96.31 215 SER B O 1
ATOM 4148 N N . THR B 1 216 ? -9.727 -10.414 -11.992 1 95.81 216 THR B N 1
ATOM 4149 C CA . THR B 1 216 ? -10.562 -11.461 -12.578 1 95.81 216 THR B CA 1
ATOM 4150 C C . THR B 1 216 ? -9.898 -12.047 -13.82 1 95.81 216 THR B C 1
ATOM 4152 O O . THR B 1 216 ? -9.227 -11.336 -14.57 1 95.81 216 THR B O 1
ATOM 4155 N N . THR B 1 217 ? -10.039 -13.352 -13.938 1 95.31 217 THR B N 1
ATOM 4156 C CA . THR B 1 217 ? -9.477 -13.961 -15.141 1 95.31 217 THR B CA 1
ATOM 4157 C C . THR B 1 217 ? -10.125 -13.375 -16.391 1 95.31 217 THR B C 1
ATOM 4159 O O . THR B 1 217 ? -11.344 -13.266 -16.469 1 95.31 217 THR B O 1
ATOM 4162 N N . GLY B 1 218 ? -9.258 -12.922 -17.281 1 92.88 218 GLY B N 1
ATOM 4163 C CA . GLY B 1 218 ? -9.688 -12.352 -18.547 1 92.88 218 GLY B CA 1
ATOM 4164 C C . GLY B 1 218 ? -9.023 -13 -19.734 1 92.88 218 GLY B C 1
ATOM 4165 O O . GLY B 1 218 ? -8.875 -14.219 -19.781 1 92.88 218 GLY B O 1
ATOM 4166 N N . ASN B 1 219 ? -8.625 -12.227 -20.734 1 88.12 219 ASN B N 1
ATOM 4167 C CA . ASN B 1 219 ? -8.156 -12.703 -22.031 1 88.12 219 ASN B CA 1
ATOM 4168 C C . ASN B 1 219 ? -6.805 -13.406 -21.906 1 88.12 219 ASN B C 1
ATOM 4170 O O . ASN B 1 219 ? -6.488 -14.297 -22.703 1 88.12 219 ASN B O 1
ATOM 4174 N N . LEU B 1 220 ? -6.059 -13.102 -20.922 1 86.38 220 LEU B N 1
ATOM 4175 C CA . LEU B 1 220 ? -4.719 -13.664 -20.781 1 86.38 220 LEU B CA 1
ATOM 4176 C C . LEU B 1 220 ? -4.762 -15.016 -20.078 1 86.38 220 LEU B C 1
ATOM 4178 O O . LEU B 1 220 ? -3.736 -15.688 -19.953 1 86.38 220 LEU B O 1
ATOM 4182 N N . PHE B 1 221 ? -5.977 -15.375 -19.641 1 87.31 221 PHE B N 1
ATOM 4183 C CA . PHE B 1 221 ? -6.203 -16.656 -18.984 1 87.31 221 PHE B CA 1
ATOM 4184 C C . PHE B 1 221 ? -7.004 -17.594 -19.875 1 87.31 221 PHE B C 1
ATOM 4186 O O . PHE B 1 221 ? -8.141 -17.281 -20.25 1 87.31 221 PHE B O 1
ATOM 4193 N N . PRO B 1 222 ? -6.488 -18.734 -20.359 1 87.69 222 PRO B N 1
ATOM 4194 C CA . PRO B 1 222 ? -7.168 -19.625 -21.297 1 87.69 222 PRO B CA 1
ATOM 4195 C C . PRO B 1 222 ? -8.422 -20.266 -20.719 1 87.69 222 PRO B C 1
ATOM 4197 O O . PRO B 1 222 ? -9.352 -20.594 -21.453 1 87.69 222 PRO B O 1
ATOM 4200 N N . GLY B 1 223 ? -8.57 -20.359 -19.5 1 89.44 223 GLY B N 1
ATOM 4201 C CA . GLY B 1 223 ? -9.648 -21.094 -18.859 1 89.44 223 GLY B CA 1
ATOM 4202 C C . GLY B 1 223 ? -10.859 -20.219 -18.547 1 89.44 223 GLY B C 1
ATOM 4203 O O . GLY B 1 223 ? -11.242 -19.375 -19.359 1 89.44 223 GLY B O 1
ATOM 4204 N N . GLU B 1 224 ? -11.57 -20.594 -17.562 1 94 224 GLU B N 1
ATOM 4205 C CA . GLU B 1 224 ? -12.781 -19.891 -17.156 1 94 224 GLU B CA 1
ATOM 4206 C C . GLU B 1 224 ? -12.531 -18.391 -17 1 94 224 GLU B C 1
ATOM 4208 O O . GLU B 1 224 ? -11.492 -17.984 -16.484 1 94 224 GLU B O 1
ATOM 4213 N N . LYS B 1 225 ? -13.469 -17.594 -17.438 1 95.12 225 LYS B N 1
ATOM 4214 C CA . LYS B 1 225 ? -13.391 -16.141 -17.297 1 95.12 225 LYS B CA 1
ATOM 4215 C C . LYS B 1 225 ? -14.195 -15.664 -16.094 1 95.12 225 LYS B C 1
ATOM 4217 O O . LYS B 1 225 ? -15.156 -16.312 -15.68 1 95.12 225 LYS B O 1
ATOM 4222 N N . GLY B 1 226 ? -13.711 -14.578 -15.469 1 95.25 226 GLY B N 1
ATOM 4223 C CA . GLY B 1 226 ? -14.469 -13.961 -14.398 1 95.25 226 GLY B CA 1
ATOM 4224 C C . GLY B 1 226 ? -14.133 -14.516 -13.023 1 95.25 226 GLY B C 1
ATOM 4225 O O . GLY B 1 226 ? -14.672 -14.07 -12.016 1 95.25 226 GLY B O 1
ATOM 4226 N N . LEU B 1 227 ? -13.195 -15.508 -13.023 1 96.75 227 LEU B N 1
ATOM 4227 C CA . LEU B 1 227 ? -12.766 -16.016 -11.727 1 96.75 227 LEU B CA 1
ATOM 4228 C C . LEU B 1 227 ? -12.031 -14.945 -10.938 1 96.75 227 LEU B C 1
ATOM 4230 O O . LEU B 1 227 ? -11.211 -14.211 -11.5 1 96.75 227 LEU B O 1
ATOM 4234 N N . VAL B 1 228 ? -12.352 -14.836 -9.664 1 96.62 228 VAL B N 1
ATOM 4235 C CA . VAL B 1 228 ? -11.711 -13.836 -8.812 1 96.62 228 VAL B CA 1
ATOM 4236 C C . VAL B 1 228 ? -10.359 -14.367 -8.328 1 96.62 228 VAL B C 1
ATOM 4238 O O . VAL B 1 228 ? -10.281 -15.469 -7.781 1 96.62 228 VAL B O 1
ATOM 4241 N N . CYS B 1 229 ? -9.328 -13.57 -8.523 1 96.62 229 CYS B N 1
ATOM 4242 C CA . CYS B 1 229 ? -7.973 -13.977 -8.18 1 96.62 229 CYS B CA 1
ATOM 4243 C C . CYS B 1 229 ? -7.32 -12.969 -7.242 1 96.62 229 CYS B C 1
ATOM 4245 O O . CYS B 1 229 ? -6.605 -12.07 -7.691 1 96.62 229 CYS B O 1
ATOM 4247 N N . PRO B 1 230 ? -7.57 -13.055 -5.945 1 96.81 230 PRO B N 1
ATOM 4248 C CA . PRO B 1 230 ? -6.77 -12.289 -4.988 1 96.81 230 PRO B CA 1
ATOM 4249 C C . PRO B 1 230 ? -5.352 -12.828 -4.836 1 96.81 230 PRO B C 1
ATOM 4251 O O . PRO B 1 230 ? -5.148 -14.047 -4.82 1 96.81 230 PRO B O 1
ATOM 4254 N N . ASP B 1 231 ? -4.395 -11.898 -4.75 1 97.06 231 ASP B N 1
ATOM 4255 C CA . ASP B 1 231 ? -2.996 -12.312 -4.695 1 97.06 231 ASP B CA 1
ATOM 4256 C C . ASP B 1 231 ? -2.146 -11.281 -3.953 1 97.06 231 ASP B C 1
ATOM 4258 O O . ASP B 1 231 ? -2.42 -10.086 -4.012 1 97.06 231 ASP B O 1
ATOM 4262 N N . TYR B 1 232 ? -1.225 -11.75 -3.172 1 97.5 232 TYR B N 1
ATOM 4263 C CA . TYR B 1 232 ? -0.145 -10.875 -2.732 1 97.5 232 TYR B CA 1
ATOM 4264 C C . TYR B 1 232 ? 1.215 -11.508 -2.994 1 97.5 232 TYR B C 1
ATOM 4266 O O . TYR B 1 232 ? 1.368 -12.727 -2.887 1 97.5 232 TYR B O 1
ATOM 4274 N N . VAL B 1 233 ? 2.113 -10.711 -3.418 1 98.12 233 VAL B N 1
ATOM 4275 C CA . VAL B 1 233 ? 3.434 -11.117 -3.887 1 98.12 233 VAL B CA 1
ATOM 4276 C C . VAL B 1 233 ? 4.512 -10.453 -3.035 1 98.12 233 VAL B C 1
ATOM 4278 O O . VAL B 1 233 ? 4.594 -9.227 -2.973 1 98.12 233 VAL B O 1
ATOM 4281 N N . TYR B 1 234 ? 5.32 -11.297 -2.363 1 98.5 234 TYR B N 1
ATOM 4282 C CA . TYR B 1 234 ? 6.512 -10.758 -1.716 1 98.5 234 TYR B CA 1
ATOM 4283 C C . TYR B 1 234 ? 7.523 -10.273 -2.748 1 98.5 234 TYR B C 1
ATOM 4285 O O . TYR B 1 234 ? 7.832 -10.992 -3.705 1 98.5 234 TYR B O 1
ATOM 4293 N N . VAL B 1 235 ? 8.047 -9.07 -2.562 1 98.75 235 VAL B N 1
ATOM 4294 C CA . VAL B 1 235 ? 8.945 -8.508 -3.566 1 98.75 235 VAL B CA 1
ATOM 4295 C C . VAL B 1 235 ? 10.367 -8.453 -3.02 1 98.75 235 VAL B C 1
ATOM 4297 O O . VAL B 1 235 ? 10.586 -8.023 -1.883 1 98.75 235 VAL B O 1
ATOM 4300 N N . TYR B 1 236 ? 11.289 -8.93 -3.76 1 98.81 236 TYR B N 1
ATOM 4301 C CA . TYR B 1 236 ? 12.711 -8.945 -3.424 1 98.81 236 TYR B CA 1
ATOM 4302 C C . TYR B 1 236 ? 13.523 -8.18 -4.461 1 98.81 236 TYR B C 1
ATOM 4304 O O . TYR B 1 236 ? 13.141 -8.102 -5.629 1 98.81 236 TYR B O 1
ATOM 4312 N N . ASP B 1 237 ? 14.594 -7.602 -3.967 1 98.06 237 ASP B N 1
ATOM 4313 C CA . ASP B 1 237 ? 15.625 -7.012 -4.82 1 98.06 237 ASP B CA 1
ATOM 4314 C C . ASP B 1 237 ? 16.969 -7.715 -4.629 1 98.06 237 ASP B C 1
ATOM 4316 O O . ASP B 1 237 ? 17.266 -8.219 -3.547 1 98.06 237 ASP B O 1
ATOM 4320 N N . ILE B 1 238 ? 17.688 -7.746 -5.699 1 98.69 238 ILE B N 1
ATOM 4321 C CA . ILE B 1 238 ? 19.078 -8.141 -5.586 1 98.69 238 ILE B CA 1
ATOM 4322 C C . ILE B 1 238 ? 19.922 -7.332 -6.566 1 98.69 238 ILE B C 1
ATOM 4324 O O . ILE B 1 238 ? 19.562 -7.184 -7.734 1 98.69 238 ILE B O 1
ATOM 4328 N N . GLU B 1 239 ? 20.969 -6.699 -6.113 1 97.94 239 GLU B N 1
ATOM 4329 C CA . GLU B 1 239 ? 21.969 -6.09 -7 1 97.94 239 GLU B CA 1
ATOM 4330 C C . GLU B 1 239 ? 23.016 -7.105 -7.422 1 97.94 239 GLU B C 1
ATOM 4332 O O . GLU B 1 239 ? 23.719 -7.68 -6.578 1 97.94 239 GLU B O 1
ATOM 4337 N N . LEU B 1 240 ? 23.125 -7.336 -8.633 1 97.81 240 LEU B N 1
ATOM 4338 C CA . LEU B 1 240 ? 24.109 -8.289 -9.148 1 97.81 240 LEU B CA 1
ATOM 4339 C C . LEU B 1 240 ? 25.359 -7.578 -9.617 1 97.81 240 LEU B C 1
ATOM 4341 O O . LEU B 1 240 ? 25.281 -6.512 -10.234 1 97.81 240 LEU B O 1
ATOM 4345 N N . PRO B 1 241 ? 26.5 -8.164 -9.289 1 94.06 241 PRO B N 1
ATOM 4346 C CA . PRO B 1 241 ? 27.719 -7.648 -9.906 1 94.06 241 PRO B CA 1
ATOM 4347 C C . PRO B 1 241 ? 27.719 -7.773 -11.43 1 94.06 241 PRO B C 1
ATOM 4349 O O . PRO B 1 241 ? 26.953 -8.57 -11.984 1 94.06 241 PRO B O 1
ATOM 4352 N N . ALA B 1 242 ? 28.562 -7.051 -12.023 1 91.31 242 ALA B N 1
ATOM 4353 C CA . ALA B 1 242 ? 28.578 -6.949 -13.484 1 91.31 242 ALA B CA 1
ATOM 4354 C C . ALA B 1 242 ? 28.906 -8.297 -14.125 1 91.31 242 ALA B C 1
ATOM 4356 O O . ALA B 1 242 ? 28.484 -8.57 -15.258 1 91.31 242 ALA B O 1
ATOM 4357 N N . ASP B 1 243 ? 29.531 -9.148 -13.445 1 92.94 243 ASP B N 1
ATOM 4358 C CA . ASP B 1 243 ? 30 -10.398 -14.039 1 92.94 243 ASP B CA 1
ATOM 4359 C C . ASP B 1 243 ? 29.016 -11.531 -13.789 1 92.94 243 ASP B C 1
ATOM 4361 O O . ASP B 1 243 ? 29.234 -12.664 -14.227 1 92.94 243 ASP B O 1
ATOM 4365 N N . VAL B 1 244 ? 27.938 -11.289 -13.102 1 95.69 244 VAL B N 1
ATOM 4366 C CA . VAL B 1 244 ? 26.922 -12.297 -12.859 1 95.69 244 VAL B CA 1
ATOM 4367 C C . VAL B 1 244 ? 25.734 -12.07 -13.812 1 95.69 244 VAL B C 1
ATOM 4369 O O . VAL B 1 244 ? 25.078 -11.039 -13.742 1 95.69 244 VAL B O 1
ATOM 4372 N N . VAL B 1 245 ? 25.516 -13.062 -14.664 1 96.56 245 VAL B N 1
ATOM 4373 C CA . VAL B 1 245 ? 24.484 -12.969 -15.695 1 96.56 245 VAL B CA 1
ATOM 4374 C C . VAL B 1 245 ? 23.469 -14.102 -15.531 1 96.56 245 VAL B C 1
ATOM 4376 O O . VAL B 1 245 ? 23.828 -15.281 -15.609 1 96.56 245 VAL B O 1
ATOM 4379 N N . PRO B 1 246 ? 22.203 -13.758 -15.273 1 98 246 PRO B N 1
ATOM 4380 C CA . PRO B 1 246 ? 21.203 -14.82 -15.219 1 98 246 PRO B CA 1
ATOM 4381 C C . PRO B 1 246 ? 21.094 -15.586 -16.531 1 98 246 PRO B C 1
ATOM 4383 O O . PRO B 1 246 ? 21.203 -14.992 -17.609 1 98 246 PRO B O 1
ATOM 4386 N N . LYS B 1 247 ? 20.844 -16.875 -16.469 1 97.5 247 LYS B N 1
ATOM 4387 C CA . LYS B 1 247 ? 20.641 -17.766 -17.609 1 97.5 247 LYS B CA 1
ATOM 4388 C C . LYS B 1 247 ? 19.484 -18.719 -17.375 1 97.5 247 LYS B C 1
ATOM 4390 O O . LYS B 1 247 ? 19.375 -19.312 -16.281 1 97.5 247 LYS B O 1
ATOM 4395 N N . PRO B 1 248 ? 18.734 -18.828 -18.391 1 96.5 248 PRO B N 1
ATOM 4396 C CA . PRO B 1 248 ? 17.672 -19.812 -18.219 1 96.5 248 PRO B CA 1
ATOM 4397 C C . PRO B 1 248 ? 18.188 -21.203 -17.891 1 96.5 248 PRO B C 1
ATOM 4399 O O . PRO B 1 248 ? 19.188 -21.656 -18.469 1 96.5 248 PRO B O 1
ATOM 4402 N N . HIS B 1 249 ? 17.609 -21.828 -16.938 1 92.44 249 HIS B N 1
ATOM 4403 C CA . HIS B 1 249 ? 18 -23.172 -16.531 1 92.44 249 HIS B CA 1
ATOM 4404 C C . HIS B 1 249 ? 16.922 -24.188 -16.906 1 92.44 249 HIS B C 1
ATOM 4406 O O . HIS B 1 249 ? 17.219 -25.312 -17.328 1 92.44 249 HIS B O 1
ATOM 4412 N N . ASP B 1 250 ? 15.672 -23.797 -16.766 1 90.44 250 ASP B N 1
ATOM 4413 C CA . ASP B 1 250 ? 14.555 -24.656 -17.141 1 90.44 250 ASP B CA 1
ATOM 4414 C C . ASP B 1 250 ? 13.852 -24.125 -18.391 1 90.44 250 ASP B C 1
ATOM 4416 O O . ASP B 1 250 ? 14.414 -23.328 -19.125 1 90.44 250 ASP B O 1
ATOM 4420 N N . ASP B 1 251 ? 12.695 -24.703 -18.609 1 92.75 251 ASP B N 1
ATOM 4421 C CA . ASP B 1 251 ? 12.039 -24.391 -19.875 1 92.75 251 ASP B CA 1
ATOM 4422 C C . ASP B 1 251 ? 10.953 -23.328 -19.688 1 92.75 251 ASP B C 1
ATOM 4424 O O . ASP B 1 251 ? 10.195 -23.031 -20.625 1 92.75 251 ASP B O 1
ATOM 4428 N N . GLU B 1 252 ? 10.883 -22.672 -18.531 1 93.94 252 GLU B N 1
ATOM 4429 C CA . GLU B 1 252 ? 9.82 -21.703 -18.266 1 93.94 252 GLU B CA 1
ATOM 4430 C C . GLU B 1 252 ? 10.234 -20.297 -18.688 1 93.94 252 GLU B C 1
ATOM 4432 O O . GLU B 1 252 ? 9.383 -19.438 -18.906 1 93.94 252 GLU B O 1
ATOM 4437 N N . VAL B 1 253 ? 11.57 -20.078 -18.734 1 97 253 VAL B N 1
ATOM 4438 C CA . VAL B 1 253 ? 12.125 -18.781 -19.125 1 97 253 VAL B CA 1
ATOM 4439 C C . VAL B 1 253 ? 12.859 -18.922 -20.453 1 97 25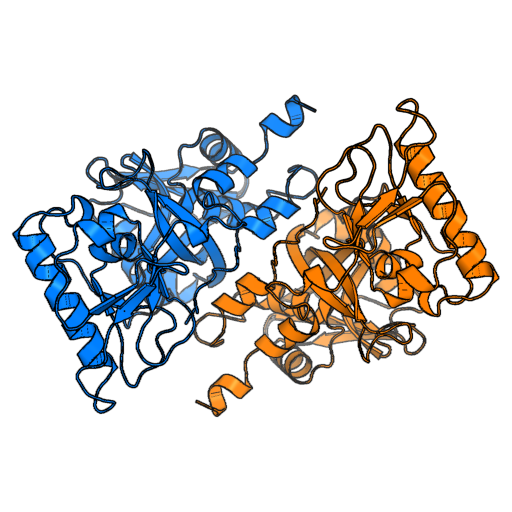3 VAL B C 1
ATOM 4441 O O . VAL B 1 253 ? 13.734 -19.781 -20.609 1 97 253 VAL B O 1
ATOM 4444 N N . SER B 1 254 ? 12.523 -18.125 -21.422 1 96.88 254 SER B N 1
ATOM 4445 C CA . SER B 1 254 ? 13.117 -18.266 -22.75 1 96.88 254 SER B CA 1
ATOM 4446 C C . SER B 1 254 ? 14.352 -17.391 -22.906 1 96.88 254 SER B C 1
ATOM 4448 O O . SER B 1 254 ? 15.266 -17.719 -23.656 1 96.88 254 SER B O 1
ATOM 4450 N N . ALA B 1 255 ? 14.328 -16.25 -22.203 1 97.44 255 ALA B N 1
ATOM 4451 C CA . ALA B 1 255 ? 15.445 -15.328 -22.344 1 97.44 255 ALA B CA 1
ATOM 4452 C C . ALA B 1 255 ? 15.5 -14.344 -21.188 1 97.44 255 ALA B C 1
ATOM 4454 O O . ALA B 1 255 ? 14.523 -14.195 -20.453 1 97.44 255 ALA B O 1
ATOM 4455 N N . PHE B 1 256 ? 16.688 -13.789 -21.047 1 98.19 256 PHE B N 1
ATOM 4456 C CA . PHE B 1 256 ? 16.891 -12.648 -20.156 1 98.19 256 PHE B CA 1
ATOM 4457 C C . PHE B 1 256 ? 17.375 -11.438 -20.938 1 98.19 256 PHE B C 1
ATOM 4459 O O . PHE B 1 256 ? 18.203 -11.57 -21.859 1 98.19 256 PHE B O 1
ATOM 4466 N N . TYR B 1 257 ? 16.922 -10.266 -20.531 1 98.12 257 TYR B N 1
ATOM 4467 C CA . TYR B 1 257 ? 17.359 -8.984 -21.094 1 98.12 257 TYR B CA 1
ATOM 4468 C C . TYR B 1 257 ? 17.875 -8.062 -20 1 98.12 257 TYR B C 1
ATOM 4470 O O . TYR B 1 257 ? 17.312 -8 -18.906 1 98.12 257 TYR B O 1
ATOM 4478 N N . LEU B 1 258 ? 18.984 -7.504 -20.25 1 97.75 258 LEU B N 1
ATOM 4479 C CA . LEU B 1 258 ? 19.438 -6.395 -19.406 1 97.75 258 LEU B CA 1
ATOM 4480 C C . LEU B 1 258 ? 18.938 -5.062 -19.953 1 97.75 258 LEU B C 1
ATOM 4482 O O . LEU B 1 258 ? 19.562 -4.469 -20.828 1 97.75 258 LEU B O 1
ATOM 4486 N N . MET B 1 259 ? 17.844 -4.59 -19.391 1 98.25 259 MET B N 1
ATOM 4487 C CA . MET B 1 259 ? 17.156 -3.424 -19.922 1 98.25 259 MET B CA 1
ATOM 4488 C C . MET B 1 259 ? 17.469 -2.176 -19.109 1 98.25 259 MET B C 1
ATOM 4490 O O . MET B 1 259 ? 17.531 -2.238 -17.875 1 98.25 259 MET B O 1
ATOM 4494 N N . ASP B 1 260 ? 17.656 -1.059 -19.781 1 97.88 260 ASP B N 1
ATOM 4495 C CA . ASP B 1 260 ? 17.75 0.188 -19.016 1 97.88 260 ASP B CA 1
ATOM 4496 C C . ASP B 1 260 ? 16.359 0.695 -18.625 1 97.88 260 ASP B C 1
ATOM 4498 O O . ASP B 1 260 ? 15.352 0.093 -19 1 97.88 260 ASP B O 1
ATOM 4502 N N . ILE B 1 261 ? 16.312 1.736 -17.922 1 97.94 261 ILE B N 1
ATOM 4503 C CA . ILE B 1 261 ? 15.078 2.225 -17.328 1 97.94 261 ILE B CA 1
ATOM 4504 C C . ILE B 1 261 ? 14.109 2.668 -18.422 1 97.94 261 ILE B C 1
ATOM 4506 O O . ILE B 1 261 ? 12.906 2.43 -18.328 1 97.94 261 ILE B O 1
ATOM 4510 N N . ALA B 1 262 ? 14.641 3.307 -19.422 1 97.31 262 ALA B N 1
ATOM 4511 C CA . ALA B 1 262 ? 13.789 3.779 -20.516 1 97.31 262 ALA B CA 1
ATOM 4512 C C . ALA B 1 262 ? 13.117 2.611 -21.234 1 97.31 262 ALA B C 1
ATOM 4514 O O . ALA B 1 262 ? 11.93 2.67 -21.547 1 97.31 262 ALA B O 1
ATOM 4515 N N . GLU B 1 263 ? 13.867 1.569 -21.484 1 98.25 263 GLU B N 1
ATOM 4516 C CA . GLU B 1 263 ? 13.336 0.371 -22.125 1 98.25 263 GLU B CA 1
ATOM 4517 C C . GLU B 1 263 ? 12.25 -0.277 -21.281 1 98.25 263 GLU B C 1
ATOM 4519 O O . GLU B 1 263 ? 11.211 -0.689 -21.797 1 98.25 263 GLU B O 1
ATOM 4524 N N . VAL B 1 264 ? 12.508 -0.379 -20 1 98.5 264 VAL B N 1
ATOM 4525 C CA . VAL B 1 264 ? 11.562 -0.984 -19.078 1 98.5 264 VAL B CA 1
ATOM 4526 C C . VAL B 1 264 ? 10.258 -0.182 -19.078 1 98.5 264 VAL B C 1
ATOM 4528 O O . VAL B 1 264 ? 9.172 -0.752 -19.172 1 98.5 264 VAL B O 1
ATOM 4531 N N . ARG B 1 265 ? 10.383 1.14 -18.984 1 97.75 265 ARG B N 1
ATOM 4532 C CA . ARG B 1 265 ? 9.211 2.014 -18.953 1 97.75 265 ARG B CA 1
ATOM 4533 C C . ARG B 1 265 ? 8.383 1.849 -20.234 1 97.75 265 ARG B C 1
ATOM 4535 O O . ARG B 1 265 ? 7.156 1.752 -20.172 1 97.75 265 ARG B O 1
ATOM 4542 N N . GLU B 1 266 ? 9.07 1.794 -21.328 1 97.56 266 GLU B N 1
ATOM 4543 C CA . GLU B 1 266 ? 8.383 1.637 -22.609 1 97.56 266 GLU B CA 1
ATOM 4544 C C . GLU B 1 266 ? 7.648 0.302 -22.688 1 97.56 266 GLU B C 1
ATOM 4546 O O . GLU B 1 266 ? 6.496 0.245 -23.125 1 97.56 266 GLU B O 1
ATOM 4551 N N . ALA B 1 267 ? 8.305 -0.744 -22.281 1 98.44 267 ALA B N 1
ATOM 4552 C CA . ALA B 1 267 ? 7.703 -2.072 -22.312 1 98.44 267 ALA B CA 1
ATOM 4553 C C . ALA B 1 267 ? 6.48 -2.135 -21.391 1 98.44 267 ALA B C 1
ATOM 4555 O O . ALA B 1 267 ? 5.48 -2.773 -21.734 1 98.44 267 ALA B O 1
ATOM 4556 N N . LEU B 1 268 ? 6.562 -1.486 -20.219 1 98.38 268 LEU B N 1
ATOM 4557 C CA . LEU B 1 268 ? 5.43 -1.417 -19.297 1 98.38 268 LEU B CA 1
ATOM 4558 C C . LEU B 1 268 ? 4.238 -0.733 -19.953 1 98.38 268 LEU B C 1
ATOM 4560 O O . LEU B 1 268 ? 3.121 -1.253 -19.922 1 98.38 268 LEU B O 1
ATOM 4564 N N . LEU B 1 269 ? 4.48 0.366 -20.594 1 96.88 269 LEU B N 1
ATOM 4565 C CA . LEU B 1 269 ? 3.414 1.179 -21.172 1 96.88 269 LEU B CA 1
ATOM 4566 C C . LEU B 1 269 ? 2.809 0.493 -22.391 1 96.88 269 LEU B C 1
ATOM 4568 O O . LEU B 1 269 ? 1.637 0.707 -22.703 1 96.88 269 LEU B O 1
ATOM 4572 N N . LYS B 1 270 ? 3.609 -0.355 -23.031 1 96.88 270 LYS B N 1
ATOM 4573 C CA . LYS B 1 270 ? 3.127 -1.106 -24.188 1 96.88 270 LYS B CA 1
ATOM 4574 C C . LYS B 1 270 ? 2.367 -2.355 -23.75 1 96.88 270 LYS B C 1
ATOM 4576 O O . LYS B 1 270 ? 1.839 -3.092 -24.578 1 96.88 270 LYS B O 1
ATOM 4581 N N . GLY B 1 271 ? 2.344 -2.666 -22.453 1 96.19 271 GLY B N 1
ATOM 4582 C CA . GLY B 1 271 ? 1.621 -3.826 -21.969 1 96.19 271 GLY B CA 1
ATOM 4583 C C . GLY B 1 271 ? 2.332 -5.137 -22.25 1 96.19 271 GLY B C 1
ATOM 4584 O O . GLY B 1 271 ? 1.688 -6.172 -22.438 1 96.19 271 GLY B O 1
ATOM 4585 N N . GLU B 1 272 ? 3.648 -5.121 -22.266 1 97.94 272 GLU B N 1
ATOM 4586 C CA . GLU B 1 272 ? 4.41 -6.305 -22.641 1 97.94 272 GLU B CA 1
ATOM 4587 C C . GLU B 1 272 ? 4.684 -7.203 -21.438 1 97.94 272 GLU B C 1
ATOM 4589 O O . GLU B 1 272 ? 5.082 -8.359 -21.609 1 97.94 272 GLU B O 1
ATOM 4594 N N . PHE B 1 273 ? 4.492 -6.742 -20.25 1 98.5 273 PHE B N 1
ATOM 4595 C CA . PHE B 1 273 ? 4.742 -7.52 -19.031 1 98.5 273 PHE B CA 1
ATOM 4596 C C . PHE B 1 273 ? 3.514 -8.336 -18.656 1 98.5 273 PHE B C 1
ATOM 4598 O O . PHE B 1 273 ? 2.379 -7.887 -18.828 1 98.5 273 PHE B O 1
ATOM 4605 N N . LYS B 1 274 ? 3.742 -9.602 -18.141 1 97.75 274 LYS B N 1
ATOM 4606 C CA . LYS B 1 274 ? 2.701 -10.227 -17.328 1 97.75 274 LYS B CA 1
ATOM 4607 C C . LYS B 1 274 ? 2.148 -9.25 -16.297 1 97.75 274 LYS B C 1
ATOM 4609 O O . LYS B 1 274 ? 2.91 -8.555 -15.625 1 97.75 274 LYS B O 1
ATOM 4614 N N . PRO B 1 275 ? 0.886 -9.148 -16.125 1 97.06 275 PRO B N 1
ATOM 4615 C CA . PRO B 1 275 ? 0.276 -8.07 -15.352 1 97.06 275 PRO B CA 1
ATOM 4616 C C . PRO B 1 275 ? 0.865 -7.957 -13.945 1 97.06 275 PRO B C 1
ATOM 4618 O O . PRO B 1 275 ? 1.223 -6.859 -13.516 1 97.06 275 PRO B O 1
ATOM 4621 N N . ASP B 1 276 ? 0.989 -9.047 -13.195 1 97.44 276 ASP B N 1
ATOM 4622 C CA . ASP B 1 276 ? 1.503 -8.945 -11.836 1 97.44 276 ASP B CA 1
ATOM 4623 C C . ASP B 1 276 ? 2.984 -8.578 -11.828 1 97.44 276 ASP B C 1
ATOM 4625 O O . ASP B 1 276 ? 3.441 -7.82 -10.969 1 97.44 276 ASP B O 1
ATOM 4629 N N . ALA B 1 277 ? 3.742 -9.047 -12.805 1 98.56 277 ALA B N 1
ATOM 4630 C CA . ALA B 1 277 ? 5.141 -8.648 -12.938 1 98.56 277 ALA B CA 1
ATOM 4631 C C . ALA B 1 277 ? 5.266 -7.16 -13.242 1 98.56 277 ALA B C 1
ATOM 4633 O O . ALA B 1 277 ? 6.145 -6.477 -12.711 1 98.56 277 ALA B O 1
ATOM 4634 N N . GLY B 1 278 ? 4.387 -6.719 -14.172 1 98.62 278 GLY B N 1
ATOM 4635 C CA . GLY B 1 278 ? 4.363 -5.293 -14.445 1 98.62 278 GLY B CA 1
ATOM 4636 C C . GLY B 1 278 ? 4.164 -4.449 -13.203 1 98.62 278 GLY B C 1
ATOM 4637 O O . GLY B 1 278 ? 4.848 -3.441 -13.008 1 98.62 278 GLY B O 1
ATOM 4638 N N . ALA B 1 279 ? 3.236 -4.84 -12.352 1 98.69 279 ALA B N 1
ATOM 4639 C CA . ALA B 1 279 ? 2.973 -4.133 -11.102 1 98.69 279 ALA B CA 1
ATOM 4640 C C . ALA B 1 279 ? 4.199 -4.145 -10.195 1 98.69 279 ALA B C 1
ATOM 4642 O O . ALA B 1 279 ? 4.539 -3.129 -9.586 1 98.69 279 ALA B O 1
ATOM 4643 N N . VAL B 1 280 ? 4.879 -5.281 -10.109 1 98.81 280 VAL B N 1
ATOM 4644 C CA . VAL B 1 280 ? 6.062 -5.43 -9.266 1 98.81 280 VAL B CA 1
ATOM 4645 C C . VAL B 1 280 ? 7.18 -4.52 -9.781 1 98.81 280 VAL B C 1
ATOM 4647 O O . VAL B 1 280 ? 7.887 -3.889 -8.992 1 98.81 280 VAL B O 1
ATOM 4650 N N . VAL B 1 281 ? 7.328 -4.414 -11.086 1 98.88 281 VAL B N 1
ATOM 4651 C CA . VAL B 1 281 ? 8.359 -3.562 -11.68 1 98.88 281 VAL B CA 1
ATOM 4652 C C . VAL B 1 281 ? 8.039 -2.096 -11.398 1 98.88 281 VAL B C 1
ATOM 4654 O O . VAL B 1 281 ? 8.93 -1.311 -11.07 1 98.88 281 VAL B O 1
ATOM 4657 N N . VAL B 1 282 ? 6.766 -1.736 -11.539 1 98.88 282 VAL B N 1
ATOM 4658 C CA . VAL B 1 282 ? 6.367 -0.367 -11.227 1 98.88 282 VAL B CA 1
ATOM 4659 C C . VAL B 1 282 ? 6.688 -0.052 -9.766 1 98.88 282 VAL B C 1
ATOM 4661 O O . VAL B 1 282 ? 7.25 1.004 -9.461 1 98.88 282 VAL B O 1
ATOM 4664 N N . GLU B 1 283 ? 6.316 -0.967 -8.898 1 98.75 283 GLU B N 1
ATOM 4665 C CA . GLU B 1 283 ? 6.625 -0.806 -7.48 1 98.75 283 GLU B CA 1
ATOM 4666 C C . GLU B 1 283 ? 8.125 -0.633 -7.258 1 98.75 283 GLU B C 1
ATOM 4668 O O . GLU B 1 283 ? 8.539 0.213 -6.465 1 98.75 283 GLU B O 1
ATOM 4673 N N . PHE B 1 284 ? 8.961 -1.397 -7.91 1 98.81 284 PHE B N 1
ATOM 4674 C CA . PHE B 1 284 ? 10.414 -1.297 -7.848 1 98.81 284 PHE B CA 1
ATOM 4675 C C . PHE B 1 284 ? 10.883 0.091 -8.273 1 98.81 284 PHE B C 1
ATOM 4677 O O . PHE B 1 284 ? 11.711 0.706 -7.598 1 98.81 284 PHE B O 1
ATOM 4684 N N . LEU B 1 285 ? 10.352 0.571 -9.406 1 98.69 285 LEU B N 1
ATOM 4685 C CA . LEU B 1 285 ? 10.758 1.86 -9.953 1 98.69 285 LEU B CA 1
ATOM 4686 C C . LEU B 1 285 ? 10.359 2.998 -9.016 1 98.69 285 LEU B C 1
ATOM 4688 O O . LEU B 1 285 ? 11.07 4.004 -8.93 1 98.69 285 LEU B O 1
ATOM 4692 N N . ILE B 1 286 ? 9.25 2.85 -8.289 1 98.56 286 ILE B N 1
ATOM 4693 C CA . ILE B 1 286 ? 8.844 3.834 -7.289 1 98.56 286 ILE B CA 1
ATOM 4694 C C . ILE B 1 286 ? 9.828 3.818 -6.121 1 98.56 286 ILE B C 1
ATOM 4696 O O . ILE B 1 286 ? 10.391 4.855 -5.762 1 98.56 286 ILE B O 1
ATOM 4700 N N . ARG B 1 287 ? 10.156 2.648 -5.613 1 97.81 287 ARG B N 1
ATOM 4701 C CA . ARG B 1 287 ? 11.023 2.516 -4.449 1 97.81 287 ARG B CA 1
ATOM 4702 C C . ARG B 1 287 ? 12.43 3.035 -4.75 1 97.81 287 ARG B C 1
ATOM 4704 O O . ARG B 1 287 ? 13.117 3.521 -3.855 1 97.81 287 ARG B O 1
ATOM 4711 N N . HIS B 1 288 ? 12.781 2.979 -6.008 1 97.12 288 HIS B N 1
ATOM 4712 C CA . HIS B 1 288 ? 14.133 3.369 -6.391 1 97.12 288 HIS B CA 1
ATOM 4713 C C . HIS B 1 288 ? 14.164 4.809 -6.895 1 97.12 288 HIS B C 1
ATOM 4715 O O . HIS B 1 288 ? 15.188 5.262 -7.414 1 97.12 288 HIS B O 1
ATOM 4721 N N . GLY B 1 289 ? 13.062 5.531 -6.805 1 96.5 289 GLY B N 1
ATOM 4722 C CA . GLY B 1 289 ? 13.023 6.957 -7.078 1 96.5 289 GLY B CA 1
ATOM 4723 C C . GLY B 1 289 ? 12.984 7.281 -8.562 1 96.5 289 GLY B C 1
ATOM 4724 O O . GLY B 1 289 ? 13.336 8.391 -8.969 1 96.5 289 GLY B O 1
ATOM 4725 N N . VAL B 1 290 ? 12.672 6.289 -9.406 1 97.12 290 VAL B N 1
ATOM 4726 C CA . VAL B 1 290 ? 12.555 6.5 -10.844 1 97.12 290 VAL B CA 1
ATOM 4727 C C . VAL B 1 290 ? 11.18 7.078 -11.172 1 97.12 290 VAL B C 1
ATOM 4729 O O . VAL B 1 290 ? 11.078 8.047 -11.938 1 97.12 290 VAL B O 1
ATOM 4732 N N . ILE B 1 291 ? 10.164 6.441 -10.68 1 97.69 291 ILE B N 1
ATOM 4733 C CA . ILE B 1 291 ? 8.82 6.996 -10.75 1 97.69 291 ILE B CA 1
ATOM 4734 C C . ILE B 1 291 ? 8.555 7.871 -9.523 1 97.69 291 ILE B C 1
ATOM 4736 O O . ILE B 1 291 ? 8.695 7.414 -8.383 1 97.69 291 ILE B O 1
ATOM 4740 N N . THR B 1 292 ? 8.242 9.125 -9.719 1 97 292 THR B N 1
ATOM 4741 C CA . THR B 1 292 ? 8.102 10.125 -8.664 1 97 292 THR B CA 1
ATOM 4742 C C . THR B 1 292 ? 6.809 10.914 -8.836 1 97 292 THR B C 1
ATOM 4744 O O . THR B 1 292 ? 6.156 10.828 -9.875 1 97 292 THR B O 1
ATOM 4747 N N . PRO B 1 293 ? 6.41 11.68 -7.766 1 95.56 293 PRO B N 1
ATOM 4748 C CA . PRO B 1 293 ? 5.227 12.523 -7.914 1 95.56 293 PRO B CA 1
ATOM 4749 C C . PRO B 1 293 ? 5.359 13.531 -9.062 1 95.56 293 PRO B C 1
ATOM 4751 O O . PRO B 1 293 ? 4.352 13.953 -9.633 1 95.56 293 PRO B O 1
ATOM 4754 N N . GLU B 1 294 ? 6.555 13.914 -9.453 1 93.62 294 GLU B N 1
ATOM 4755 C CA . GLU B 1 294 ? 6.805 14.93 -10.469 1 93.62 294 GLU B CA 1
ATOM 4756 C C . GLU B 1 294 ? 6.602 14.367 -11.875 1 93.62 294 GLU B C 1
ATOM 4758 O O . GLU B 1 294 ? 6.266 15.109 -12.797 1 93.62 294 GLU B O 1
ATOM 4763 N N . ASN B 1 295 ? 6.738 13.016 -12.086 1 95.25 295 ASN B N 1
ATOM 4764 C CA . ASN B 1 295 ? 6.688 12.5 -13.445 1 95.25 295 ASN B CA 1
ATOM 4765 C C . ASN B 1 295 ? 5.562 11.484 -13.625 1 95.25 295 ASN B C 1
ATOM 4767 O O . ASN B 1 295 ? 5.418 10.891 -14.695 1 95.25 295 ASN B O 1
ATOM 4771 N N . GLU B 1 296 ? 4.766 11.258 -12.578 1 96.38 296 GLU B N 1
ATOM 4772 C CA . GLU B 1 296 ? 3.605 10.367 -12.609 1 96.38 296 GLU B CA 1
ATOM 4773 C C . GLU B 1 296 ? 2.379 11.039 -12 1 96.38 296 GLU B C 1
ATOM 4775 O O . GLU B 1 296 ? 2.266 11.148 -10.773 1 96.38 296 GLU B O 1
ATOM 4780 N N . PRO B 1 297 ? 1.432 11.445 -12.812 1 92.38 297 PRO B N 1
ATOM 4781 C CA . PRO B 1 297 ? 0.281 12.203 -12.312 1 92.38 297 PRO B CA 1
ATOM 4782 C C . PRO B 1 297 ? -0.602 11.375 -11.375 1 92.38 297 PRO B C 1
ATOM 4784 O O . PRO B 1 297 ? -1.296 11.938 -10.523 1 92.38 297 PRO B O 1
ATOM 4787 N N . ASN B 1 298 ? -0.579 10.062 -11.5 1 95.12 298 ASN B N 1
ATOM 4788 C CA . ASN B 1 298 ? -1.394 9.188 -10.656 1 95.12 298 ASN B CA 1
ATOM 4789 C C . ASN B 1 298 ? -0.55 8.477 -9.602 1 95.12 298 ASN B C 1
ATOM 4791 O O . ASN B 1 298 ? -0.827 7.332 -9.25 1 95.12 298 ASN B O 1
ATOM 4795 N N . PHE B 1 299 ? 0.508 9.18 -9.172 1 96.75 299 PHE B N 1
ATOM 4796 C CA . PHE B 1 299 ? 1.505 8.602 -8.281 1 96.75 299 PHE B CA 1
ATOM 4797 C C . PHE B 1 299 ? 0.845 8.023 -7.035 1 96.75 299 PHE B C 1
ATOM 4799 O O . PHE B 1 299 ? 1.103 6.871 -6.664 1 96.75 299 PHE B O 1
ATOM 4806 N N . VAL B 1 300 ? -0.065 8.695 -6.414 1 97 300 VAL B N 1
ATOM 4807 C CA . VAL B 1 300 ? -0.676 8.305 -5.148 1 97 300 VAL B CA 1
ATOM 4808 C C . VAL B 1 300 ? -1.629 7.133 -5.379 1 97 300 VAL B C 1
ATOM 4810 O O . VAL B 1 300 ? -1.572 6.129 -4.664 1 97 300 VAL B O 1
ATOM 4813 N N . GLU B 1 301 ? -2.459 7.234 -6.371 1 95.75 301 GLU B N 1
ATOM 4814 C CA . GLU B 1 301 ? -3.393 6.16 -6.691 1 95.75 301 GLU B CA 1
ATOM 4815 C C . GLU B 1 301 ? -2.654 4.863 -7.008 1 95.75 301 GLU B C 1
ATOM 4817 O O . GLU B 1 301 ? -3.055 3.787 -6.559 1 95.75 301 GLU B O 1
ATOM 4822 N N . ILE B 1 302 ? -1.581 4.988 -7.75 1 97.69 302 ILE B N 1
ATOM 4823 C CA . ILE B 1 302 ? -0.779 3.826 -8.117 1 97.69 302 ILE B CA 1
ATOM 4824 C C . ILE B 1 302 ? -0.23 3.162 -6.855 1 97.69 302 ILE B C 1
ATOM 4826 O O . ILE B 1 302 ? -0.318 1.941 -6.699 1 97.69 302 ILE B O 1
ATOM 4830 N N . ASN B 1 303 ? 0.283 3.977 -5.914 1 98.19 303 ASN B N 1
ATOM 4831 C CA . ASN B 1 303 ? 0.824 3.428 -4.676 1 98.19 303 ASN B CA 1
ATOM 4832 C C . ASN B 1 303 ? -0.252 2.711 -3.863 1 98.19 303 ASN B C 1
ATOM 4834 O O . ASN B 1 303 ? -0.016 1.621 -3.338 1 98.19 303 ASN B O 1
ATOM 4838 N N . MET B 1 304 ? -1.388 3.268 -3.791 1 97.38 304 MET B N 1
ATOM 4839 C CA . MET B 1 304 ? -2.482 2.67 -3.029 1 97.38 304 MET B CA 1
ATOM 4840 C C . MET B 1 304 ? -2.943 1.366 -3.67 1 97.38 304 MET B C 1
ATOM 4842 O O . MET B 1 304 ? -3.123 0.36 -2.982 1 97.38 304 MET B O 1
ATOM 4846 N N . ARG B 1 305 ? -2.977 1.343 -4.984 1 97.06 305 ARG B N 1
ATOM 4847 C CA . ARG B 1 305 ? -3.521 0.181 -5.68 1 97.06 305 ARG B CA 1
ATOM 4848 C C . ARG B 1 305 ? -2.494 -0.942 -5.762 1 97.06 305 ARG B C 1
ATOM 4850 O O . ARG B 1 305 ? -2.855 -2.111 -5.914 1 97.06 305 ARG B O 1
ATOM 4857 N N . LEU B 1 306 ? -1.241 -0.611 -5.656 1 98.56 306 LEU B N 1
ATOM 4858 C CA . LEU B 1 306 ? -0.197 -1.628 -5.59 1 98.56 306 LEU B CA 1
ATOM 4859 C C . LEU B 1 306 ? -0.295 -2.426 -4.297 1 98.56 306 LEU B C 1
ATOM 4861 O O . LEU B 1 306 ? 0.325 -3.482 -4.164 1 98.56 306 LEU B O 1
ATOM 4865 N N . HIS B 1 307 ? -1.066 -1.921 -3.33 1 98.31 307 HIS B N 1
ATOM 4866 C CA . HIS B 1 307 ? -1.151 -2.523 -2.004 1 98.31 307 HIS B CA 1
ATOM 4867 C C . HIS B 1 307 ? -2.602 -2.658 -1.552 1 98.31 307 HIS B C 1
ATOM 4869 O O . HIS B 1 307 ? -2.934 -2.322 -0.413 1 98.31 307 HIS B O 1
ATOM 4875 N N . ARG B 1 308 ? -3.389 -3.129 -2.412 1 97.06 308 ARG B N 1
ATOM 4876 C CA . ARG B 1 308 ? -4.805 -3.318 -2.117 1 97.06 308 ARG B CA 1
ATOM 4877 C C . ARG B 1 308 ? -4.992 -4.148 -0.851 1 97.06 308 ARG B C 1
ATOM 4879 O O . ARG B 1 308 ? -4.367 -5.195 -0.69 1 97.06 308 ARG B O 1
ATOM 4886 N N . ARG B 1 309 ? -5.777 -3.637 0.011 1 95.12 309 ARG B N 1
ATOM 4887 C CA . ARG B 1 309 ? -6.164 -4.484 1.134 1 95.12 309 ARG B CA 1
ATOM 4888 C C . ARG B 1 309 ? -7.152 -5.559 0.693 1 95.12 309 ARG B C 1
ATOM 4890 O O . ARG B 1 309 ? -8.266 -5.25 0.266 1 95.12 309 ARG B O 1
ATOM 4897 N N . LEU B 1 310 ? -6.801 -6.781 0.801 1 94.75 310 LEU B N 1
ATOM 4898 C CA . LEU B 1 310 ? -7.652 -7.898 0.411 1 94.75 310 LEU B CA 1
ATOM 4899 C C . LEU B 1 310 ? -8.742 -8.141 1.449 1 94.75 310 LEU B C 1
ATOM 4901 O O . LEU B 1 310 ? -8.516 -7.957 2.648 1 94.75 310 LEU B O 1
ATOM 4905 N N . PRO B 1 311 ? -9.906 -8.523 1.065 1 91.25 311 PRO B N 1
ATOM 4906 C CA . PRO B 1 311 ? -11.008 -8.75 2.01 1 91.25 311 PRO B CA 1
ATOM 4907 C C . PRO B 1 311 ? -10.859 -10.055 2.785 1 91.25 311 PRO B C 1
ATOM 4909 O O . PRO B 1 311 ? -11.695 -10.359 3.641 1 91.25 311 PRO B O 1
ATOM 4912 N N . PHE B 1 312 ? -9.82 -10.773 2.541 1 92.75 312 PHE B N 1
ATOM 4913 C CA . PHE B 1 312 ? -9.586 -12.078 3.16 1 92.75 312 PHE B CA 1
ATOM 4914 C C . PHE B 1 312 ? -8.469 -11.992 4.188 1 92.75 312 PHE B C 1
ATOM 4916 O O . PHE B 1 312 ? -7.578 -11.148 4.078 1 92.75 312 PHE B O 1
ATOM 4923 N N . ARG B 1 313 ? -8.531 -12.859 5.129 1 87.38 313 ARG B N 1
ATOM 4924 C CA . ARG B 1 313 ? -7.438 -12.922 6.094 1 87.38 313 ARG B CA 1
ATOM 4925 C C . ARG B 1 313 ? -6.137 -13.344 5.426 1 87.38 313 ARG B C 1
ATOM 4927 O O . ARG B 1 313 ? -6.141 -14.219 4.555 1 87.38 313 ARG B O 1
ATOM 4934 N N . THR B 1 314 ? -5.184 -12.586 5.871 1 84.75 314 THR B N 1
ATOM 4935 C CA . THR B 1 314 ? -3.871 -12.93 5.336 1 84.75 314 THR B CA 1
ATOM 4936 C C . THR B 1 314 ? -3.01 -13.594 6.402 1 84.75 314 THR B C 1
ATOM 4938 O O . THR B 1 314 ? -3.328 -13.539 7.594 1 84.75 314 THR B O 1
ATOM 4941 N N . GLY B 1 315 ? -2.145 -14.5 6.16 1 71.75 315 GLY B N 1
ATOM 4942 C CA . GLY B 1 315 ? -1.287 -15.227 7.086 1 71.75 315 GLY B CA 1
ATOM 4943 C C . GLY B 1 315 ? 0.024 -14.516 7.363 1 71.75 315 GLY B C 1
ATOM 4944 O O . GLY B 1 315 ? 0.418 -13.617 6.617 1 71.75 315 GLY B O 1
#